Protein AF-A0A935DWH0-F1 (afdb_monomer_lite)

Foldseek 3Di:
DVVVVVVVVVVVVVLLVVLQQAQADDDPPCDDPPVPPPDPDLPQPQDQFFDQKAQEWFFFADQVRLHFDADPPPRFGDTQAQQRQDQGRARDDPPDSPPTDPQHRDPSDIDGVLPWFQLQQLVVAFPCDQLNFDLLLSLLVLQLLSLLLRVQQRSCCRPPVHRHDYQGSNGTHGHGCNLVVAPPPHPSNVSSNCSSVVCPRKYKDDPLHRDNQDEGQAAAFWADDDPRDPFFHTFGLVLPDDDLPDGDHRHPSTFAHSLSSRCQQVQGSGSGDDHHHHQHHDVHSVLRRLLRTWLIFIAGRSRDGPADQFAKDWNHKPPDLEPQAAAFDKDKIKTKMARSGNFWFAALFKWKWKDKDAPPDDDDAPRIDTQSDGFGTGGTSGMDMDMDTRPTHHRAWAKIKMWMFMATDVGGTSVVVVYDTTIGIYTYDHGPHPPPPPPPPPPDPPPPPDDDDDDPDDDDDDDDDDDDDDDDDDDDDDDDDDDDDDDDDDDDDDDDWDWDWDWDDDPPDDIAIFTFTADDDPPDGDGDGDRDDDDPDDPDDDDDDDPDWDKDWDDDPVGIDIDTDDDDDD

Sequence (570 aa):
MGDIMKHKRILMVVFFLSLFVFQQAQAGIGVPSNIKNNLPQPILAKTNGLPTQVYVTMLRLDIRNGAPLEDPITHEYIKCLSEDFAYGCTEYYGVSPTEFYPYGNINPVLVDVESVYLPNVLPREMDVVTNPPMPAALQAQALAARTIADWKYRANFVNYGYNYIDNSTNNQIFIPYSYKYYAPNDTVRELISDAITSTNGQYLSYNGESIDAEFSNDIDNPTGQGSWSDNLVSVQDPISVNPPCDLDPVGNGLGMSQKGAIRWAKGNQCAGSGDQPWPVTWADYRQILVHYYTGIDILNGSGNKVAPDDRWNLLWHEVPFNAETDPNIPIDFQIQVQNTSILDWGNNEVELGYQWTVKNAPAAPGSWTGTNIYVPAASKGEDKTFTASNIMSPSDGGDYTLHLDLRHNNGSWFSNGGWPDARIDISITGGTATPTATSTLTPTATQVITAYFHSPDGPNCVGSCGSQTGFNNVVTPVRNEQSLQAYDGGPGYVFGQGRVETKILVGGAGLATIRRKYSTTKGSRHETFKQSQSDTGNPSGHRVDIDHPVVFCHENSGGAKCRNEYFGER

Structure (mmCIF, N/CA/C/O backbone):
data_AF-A0A935DWH0-F1
#
_entry.id   AF-A0A935DWH0-F1
#
loop_
_atom_site.group_PDB
_atom_site.id
_atom_site.type_symbol
_atom_site.label_atom_id
_atom_site.label_alt_id
_atom_site.label_comp_id
_atom_site.label_asym_id
_atom_site.label_entity_id
_atom_site.label_seq_id
_atom_site.pdbx_PDB_ins_code
_atom_site.Cartn_x
_atom_site.Cartn_y
_atom_site.Cartn_z
_atom_site.occupancy
_atom_site.B_iso_or_equiv
_atom_site.auth_seq_id
_atom_site.auth_comp_id
_atom_site.auth_asym_id
_atom_site.auth_atom_id
_atom_site.pdbx_PDB_model_num
ATOM 1 N N . MET A 1 1 ? 44.695 4.148 5.807 1.00 44.31 1 MET A N 1
ATOM 2 C CA . MET A 1 1 ? 43.829 3.365 4.890 1.00 44.31 1 MET A CA 1
ATOM 3 C C . MET A 1 1 ? 42.397 3.175 5.412 1.00 44.31 1 MET A C 1
ATOM 5 O O . MET A 1 1 ? 41.502 3.084 4.587 1.00 44.31 1 MET A O 1
ATOM 9 N N . GLY A 1 2 ? 42.142 3.195 6.732 1.00 39.75 2 GLY A N 1
ATOM 10 C CA . GLY A 1 2 ? 40.781 3.109 7.300 1.00 39.75 2 GLY A CA 1
ATOM 11 C C . GLY A 1 2 ? 39.866 4.328 7.066 1.00 39.75 2 GLY A C 1
ATOM 12 O O . GLY A 1 2 ? 38.662 4.153 6.915 1.00 39.75 2 GLY A O 1
ATOM 13 N N . ASP A 1 3 ? 40.412 5.544 6.939 1.00 35.78 3 ASP A N 1
ATOM 14 C CA . ASP A 1 3 ? 39.600 6.772 6.779 1.00 35.78 3 ASP A CA 1
ATOM 15 C C . ASP A 1 3 ? 39.052 7.025 5.366 1.00 35.78 3 ASP A C 1
ATOM 17 O O . ASP A 1 3 ? 38.077 7.762 5.193 1.00 35.78 3 ASP A O 1
ATOM 21 N N . ILE A 1 4 ? 39.613 6.361 4.350 1.00 36.88 4 ILE A N 1
ATOM 22 C CA . ILE A 1 4 ? 39.156 6.484 2.955 1.00 36.88 4 ILE A CA 1
ATOM 23 C C . ILE A 1 4 ? 37.809 5.764 2.749 1.00 36.88 4 ILE A C 1
ATOM 25 O O . ILE A 1 4 ? 37.023 6.159 1.890 1.00 36.88 4 ILE A O 1
ATOM 29 N N . MET A 1 5 ? 37.480 4.758 3.571 1.00 41.28 5 MET A N 1
ATOM 30 C CA . MET A 1 5 ? 36.182 4.074 3.487 1.00 41.28 5 MET A CA 1
ATOM 31 C C . MET A 1 5 ? 35.035 4.850 4.149 1.00 41.28 5 MET A C 1
ATOM 33 O O . MET A 1 5 ? 33.899 4.740 3.693 1.00 41.28 5 MET A O 1
ATOM 37 N N . LYS A 1 6 ? 35.304 5.679 5.170 1.00 37.41 6 LYS A N 1
ATOM 38 C CA . LYS A 1 6 ? 34.266 6.522 5.795 1.00 37.41 6 LYS A CA 1
ATOM 39 C C . LYS A 1 6 ? 33.826 7.674 4.888 1.00 37.41 6 LYS A C 1
ATOM 41 O O . LYS A 1 6 ? 32.632 7.931 4.782 1.00 37.41 6 LYS A O 1
ATOM 46 N N . HIS A 1 7 ? 34.756 8.298 4.164 1.00 37.81 7 HIS A N 1
ATOM 47 C CA . HIS A 1 7 ? 34.434 9.404 3.251 1.00 37.81 7 HIS A CA 1
ATOM 48 C C . HIS A 1 7 ? 33.660 8.951 1.999 1.00 37.81 7 HIS A C 1
ATOM 50 O O . HIS A 1 7 ? 32.828 9.702 1.498 1.00 37.81 7 HIS A O 1
ATOM 56 N N . LYS A 1 8 ? 33.839 7.702 1.539 1.00 44.16 8 LYS A N 1
ATOM 57 C CA . LYS A 1 8 ? 33.036 7.131 0.439 1.00 44.16 8 LYS A CA 1
ATOM 58 C C . LYS A 1 8 ? 31.570 6.898 0.812 1.00 44.16 8 LYS A C 1
ATOM 60 O O . LYS A 1 8 ? 30.710 7.072 -0.040 1.00 44.16 8 LYS A O 1
ATOM 65 N N . ARG A 1 9 ? 31.277 6.565 2.075 1.00 40.97 9 ARG A N 1
ATOM 66 C CA . ARG A 1 9 ? 29.891 6.412 2.552 1.00 40.97 9 ARG A CA 1
ATOM 67 C C . ARG A 1 9 ? 29.158 7.754 2.640 1.00 40.97 9 ARG A C 1
ATOM 69 O O . ARG A 1 9 ? 27.978 7.806 2.334 1.00 40.97 9 ARG A O 1
ATOM 76 N N . ILE A 1 10 ? 29.855 8.840 2.986 1.00 41.19 10 ILE A N 1
ATOM 77 C CA . ILE A 1 10 ? 29.258 10.186 3.082 1.00 41.19 10 ILE A CA 1
ATOM 78 C C . ILE A 1 10 ? 29.020 10.799 1.691 1.00 41.19 10 ILE A C 1
ATOM 80 O O . ILE A 1 10 ? 27.966 11.384 1.463 1.00 41.19 10 ILE A O 1
ATOM 84 N N . LEU A 1 11 ? 29.935 10.604 0.729 1.00 38.34 11 LEU A N 1
ATOM 85 C CA . LEU A 1 11 ? 29.725 11.066 -0.653 1.00 38.34 11 LEU A CA 1
ATOM 86 C C . LEU A 1 11 ? 28.580 10.307 -1.363 1.00 38.34 11 LEU A C 1
ATOM 88 O O . LEU A 1 11 ? 27.938 10.863 -2.246 1.00 38.34 11 LEU A O 1
ATOM 92 N N . MET A 1 12 ? 28.300 9.061 -0.954 1.00 46.78 12 MET A N 1
ATOM 93 C CA . MET A 1 12 ? 27.167 8.261 -1.444 1.00 46.78 12 MET A CA 1
ATOM 94 C C . MET A 1 12 ? 25.813 8.782 -0.971 1.00 46.78 12 MET A C 1
ATOM 96 O O . MET A 1 12 ? 24.889 8.825 -1.772 1.00 46.78 12 MET A O 1
ATOM 100 N N . VAL A 1 13 ? 25.691 9.214 0.288 1.00 43.84 13 VAL A N 1
ATOM 101 C CA . VAL A 1 13 ? 24.424 9.753 0.817 1.00 43.84 13 VAL A CA 1
ATOM 102 C C . VAL A 1 13 ? 23.996 11.000 0.034 1.00 43.84 13 VAL A C 1
ATOM 104 O O . VAL A 1 13 ? 22.833 11.129 -0.327 1.00 43.84 13 VAL A O 1
ATOM 107 N N . VAL A 1 14 ? 24.948 11.866 -0.331 1.00 41.09 14 VAL A N 1
ATOM 108 C CA . VAL A 1 14 ? 24.681 13.066 -1.147 1.00 41.09 14 VAL A CA 1
ATOM 109 C C . VAL A 1 14 ? 24.324 12.716 -2.603 1.00 41.09 14 VAL A C 1
ATOM 111 O O . VAL A 1 14 ? 23.559 13.436 -3.234 1.00 41.09 14 VAL A O 1
ATOM 114 N N . PHE A 1 15 ? 24.836 11.600 -3.133 1.00 44.97 15 PHE A N 1
ATOM 115 C CA . PHE A 1 15 ? 24.599 11.167 -4.515 1.00 44.97 15 PHE A CA 1
ATOM 116 C C . PHE A 1 15 ? 23.239 10.475 -4.712 1.00 44.97 15 PHE A C 1
ATOM 118 O O . PHE A 1 15 ? 22.581 10.713 -5.725 1.00 44.97 15 PHE A O 1
ATOM 125 N N . PHE A 1 16 ? 22.781 9.690 -3.726 1.00 47.44 16 PHE A N 1
ATOM 126 C CA . PHE A 1 16 ? 21.409 9.167 -3.708 1.00 47.44 16 PHE A CA 1
ATOM 127 C C . PHE A 1 16 ? 20.397 10.322 -3.669 1.00 47.44 16 PHE A C 1
ATOM 129 O O . PHE A 1 16 ? 19.507 10.366 -4.513 1.00 47.44 16 PHE A O 1
ATOM 136 N N . LEU A 1 17 ? 20.616 11.334 -2.818 1.00 40.25 17 LEU A N 1
ATOM 137 C CA . LEU A 1 17 ? 19.762 12.530 -2.731 1.00 40.25 17 LEU A CA 1
ATOM 138 C C . LEU A 1 17 ? 19.607 13.286 -4.064 1.00 40.25 17 LEU A C 1
ATOM 140 O O . LEU A 1 17 ? 18.535 13.809 -4.326 1.00 40.25 17 LEU A O 1
ATOM 144 N N . SER A 1 18 ? 20.625 13.334 -4.933 1.00 39.81 18 SER A N 1
ATOM 145 C CA . SER A 1 18 ? 20.535 14.074 -6.206 1.00 39.81 18 SER A CA 1
ATOM 146 C C . SER A 1 18 ? 19.819 13.333 -7.344 1.00 39.81 18 SER A C 1
ATOM 148 O O . SER A 1 18 ? 19.308 13.985 -8.249 1.00 39.81 18 SER A O 1
ATOM 150 N N . LEU A 1 19 ? 19.769 11.995 -7.314 1.00 47.00 19 LEU A N 1
ATOM 151 C CA . LEU A 1 19 ? 19.010 11.203 -8.296 1.00 47.00 19 LEU A CA 1
ATOM 152 C C . LEU A 1 19 ? 17.516 11.124 -7.949 1.00 47.00 19 LEU A C 1
ATOM 154 O O . LEU A 1 19 ? 16.693 11.049 -8.857 1.00 47.00 19 LEU A O 1
ATOM 158 N N . PHE A 1 20 ? 17.164 11.208 -6.662 1.00 50.25 20 PHE A N 1
ATOM 159 C CA . PHE A 1 20 ? 15.767 11.250 -6.214 1.00 50.25 20 PHE A CA 1
ATOM 160 C C . PHE A 1 20 ? 15.039 12.548 -6.606 1.00 50.25 20 PHE A C 1
ATOM 162 O O . PHE A 1 20 ? 13.828 12.529 -6.799 1.00 50.25 20 PHE A O 1
ATOM 169 N N . VAL A 1 21 ? 15.769 13.649 -6.837 1.00 44.72 21 VAL A N 1
ATOM 170 C CA . VAL A 1 21 ? 15.205 14.968 -7.209 1.00 44.72 21 VAL A CA 1
ATOM 171 C C . VAL A 1 21 ? 14.478 14.971 -8.573 1.00 44.72 21 VAL A C 1
ATOM 173 O O . VAL A 1 21 ? 13.782 15.934 -8.881 1.00 44.72 21 VAL A O 1
ATOM 176 N N . PHE A 1 22 ? 14.560 13.902 -9.377 1.00 44.97 22 PHE A N 1
ATOM 177 C CA . PHE A 1 22 ? 13.963 13.850 -10.723 1.00 44.97 22 PHE A CA 1
ATOM 178 C C . PHE A 1 22 ? 12.910 12.756 -10.959 1.00 44.97 22 PHE A C 1
ATOM 180 O O . PHE A 1 22 ? 12.520 12.525 -12.106 1.00 44.97 22 PHE A O 1
ATOM 187 N N . GLN A 1 23 ? 12.377 12.106 -9.920 1.00 47.97 23 GLN A N 1
ATOM 188 C CA . GLN A 1 23 ? 11.204 11.252 -10.129 1.00 47.97 23 GLN A CA 1
ATOM 189 C C . GLN A 1 23 ? 9.979 12.113 -10.490 1.00 47.97 23 GLN A C 1
ATOM 191 O O . GLN A 1 23 ? 9.632 13.046 -9.778 1.00 47.97 23 GLN A O 1
ATOM 196 N N . GLN A 1 24 ? 9.363 11.805 -11.638 1.00 49.16 24 GLN A N 1
ATOM 197 C CA . GLN A 1 24 ? 8.039 12.225 -12.131 1.00 49.16 24 GLN A CA 1
ATOM 198 C C . GLN A 1 24 ? 7.693 13.733 -12.186 1.00 49.16 24 GLN A C 1
ATOM 200 O O . GLN A 1 24 ? 6.514 14.097 -12.211 1.00 49.16 24 GLN A O 1
ATOM 205 N N . ALA A 1 25 ? 8.666 14.642 -12.270 1.00 39.16 25 ALA A N 1
ATOM 206 C CA . ALA A 1 25 ? 8.374 16.025 -12.643 1.00 39.16 25 ALA A CA 1
ATOM 207 C C . ALA A 1 25 ? 8.265 16.145 -14.179 1.00 39.16 25 ALA A C 1
ATOM 209 O O . ALA A 1 25 ? 9.273 16.234 -14.865 1.00 39.16 25 ALA A O 1
ATOM 210 N N . GLN A 1 26 ? 7.027 16.239 -14.681 1.00 34.16 26 GLN A N 1
ATOM 211 C CA . GLN A 1 26 ? 6.616 16.653 -16.041 1.00 34.16 26 GLN A CA 1
ATOM 212 C C . GLN A 1 26 ? 6.414 15.566 -17.119 1.00 34.16 26 GLN A C 1
ATOM 214 O O . GLN A 1 26 ? 7.327 15.190 -17.839 1.00 34.16 26 GLN A O 1
ATOM 219 N N . ALA A 1 27 ? 5.135 15.283 -17.400 1.00 32.97 27 ALA A N 1
ATOM 220 C CA . ALA A 1 27 ? 4.552 15.459 -18.742 1.00 32.97 27 ALA A CA 1
ATOM 221 C C . ALA A 1 27 ? 3.038 15.763 -18.682 1.00 32.97 27 ALA A C 1
ATOM 223 O O . ALA A 1 27 ? 2.256 15.349 -19.532 1.00 32.97 27 ALA A O 1
ATOM 224 N N . GLY A 1 28 ? 2.598 16.540 -17.690 1.00 32.44 28 GLY A N 1
ATOM 225 C CA . GLY A 1 28 ? 1.277 17.164 -17.700 1.00 32.44 28 GLY A CA 1
ATOM 226 C C . GLY A 1 28 ? 1.280 18.447 -18.530 1.00 32.44 28 GLY A C 1
ATOM 227 O O . GLY A 1 28 ? 0.984 19.510 -17.993 1.00 32.44 28 GLY A O 1
ATOM 228 N N . ILE A 1 29 ? 1.635 18.401 -19.823 1.00 33.44 29 ILE A N 1
ATOM 229 C CA . ILE A 1 29 ? 1.363 19.552 -20.697 1.00 33.44 29 ILE A CA 1
ATOM 230 C C . ILE A 1 29 ? -0.156 19.739 -20.693 1.00 33.44 29 ILE A C 1
ATOM 232 O O . ILE A 1 29 ? -0.916 18.868 -21.130 1.00 33.44 29 ILE A O 1
ATOM 236 N N . GLY A 1 30 ? -0.600 20.868 -20.143 1.00 30.00 30 GLY A N 1
ATOM 237 C CA . GLY A 1 30 ? -1.996 21.273 -20.055 1.00 30.00 30 GLY A CA 1
ATOM 238 C C . GLY A 1 30 ? -2.613 21.468 -21.437 1.00 30.00 30 GLY A C 1
ATOM 239 O O . GLY A 1 30 ? -2.794 22.588 -21.897 1.00 30.00 30 GLY A O 1
ATOM 240 N N . VAL A 1 31 ? -2.957 20.373 -22.110 1.00 33.53 31 VAL A N 1
ATOM 241 C CA . VAL A 1 31 ? -3.881 20.395 -23.243 1.00 33.53 31 VAL A CA 1
ATOM 242 C C . VAL A 1 31 ? -5.265 20.785 -22.687 1.00 33.53 31 VAL A C 1
ATOM 244 O O . VAL A 1 31 ? -5.682 20.175 -21.692 1.00 33.53 31 VAL A O 1
ATOM 247 N N . PRO A 1 32 ? -5.963 21.779 -23.278 1.00 33.81 32 PRO A N 1
ATOM 248 C CA . PRO A 1 32 ? -7.239 22.299 -22.783 1.00 33.81 32 PRO A CA 1
ATOM 249 C C . PRO A 1 32 ? -8.262 21.192 -22.495 1.00 33.81 32 PRO A C 1
ATOM 251 O O . PRO A 1 32 ? -8.476 20.300 -23.318 1.00 33.81 32 PRO A O 1
ATOM 254 N N . SER A 1 33 ? -8.925 21.280 -21.339 1.00 41.44 33 SER A N 1
ATOM 255 C CA . SER A 1 33 ? -9.887 20.298 -20.808 1.00 41.44 33 SER A CA 1
ATOM 256 C C . SER A 1 33 ? -11.045 19.955 -21.757 1.00 41.44 33 SER A C 1
ATOM 258 O O . SER A 1 33 ? -11.617 18.874 -21.664 1.00 41.44 33 SER A O 1
ATOM 260 N N . ASN A 1 34 ? -11.351 20.817 -22.728 1.00 35.84 34 ASN A N 1
ATOM 261 C CA . ASN A 1 34 ? -12.505 20.654 -23.615 1.00 35.84 34 ASN A CA 1
ATOM 262 C C . ASN A 1 34 ? -12.316 19.612 -24.738 1.00 35.84 34 ASN A C 1
ATOM 264 O O . ASN A 1 34 ? -13.294 19.266 -25.394 1.00 35.84 34 ASN A O 1
ATOM 268 N N . ILE A 1 35 ? -11.097 19.106 -24.975 1.00 42.41 35 ILE A N 1
ATOM 269 C CA . ILE A 1 35 ? -10.833 18.048 -25.980 1.00 42.41 35 ILE A CA 1
ATOM 270 C C . ILE A 1 35 ? -10.659 16.666 -25.316 1.00 42.41 35 ILE A C 1
ATOM 272 O O . ILE A 1 35 ? -10.713 15.638 -25.985 1.00 42.41 35 ILE A O 1
ATOM 276 N N . LYS A 1 36 ? -10.500 16.618 -23.987 1.00 41.59 36 LYS A N 1
ATOM 277 C CA . LYS A 1 36 ? -10.042 15.423 -23.270 1.00 41.59 36 LYS A CA 1
ATOM 278 C C . LYS A 1 36 ? -11.136 14.381 -23.007 1.00 41.59 36 LYS A C 1
ATOM 280 O O . LYS A 1 36 ? -10.889 13.208 -23.218 1.00 41.59 36 LYS A O 1
ATOM 285 N N . ASN A 1 37 ? -12.373 14.764 -22.707 1.00 40.06 37 ASN A N 1
ATOM 286 C CA . ASN A 1 37 ? -13.405 13.816 -22.241 1.00 40.06 37 ASN A CA 1
ATOM 287 C C . ASN A 1 37 ? -13.915 12.767 -23.265 1.00 40.06 37 ASN A C 1
ATOM 289 O O . ASN A 1 37 ? -14.865 12.058 -22.957 1.00 40.06 37 ASN A O 1
ATOM 293 N N . ASN A 1 38 ? -13.332 12.658 -24.466 1.00 36.53 38 ASN A N 1
ATOM 294 C CA . ASN A 1 38 ? -13.835 11.790 -25.541 1.00 36.53 38 ASN A CA 1
ATOM 295 C C . ASN A 1 38 ? -12.820 10.784 -26.109 1.00 36.53 38 ASN A C 1
ATOM 297 O O . ASN A 1 38 ? -13.152 10.101 -27.078 1.00 36.53 38 ASN A O 1
ATOM 301 N N . LEU A 1 39 ? -11.605 10.667 -25.560 1.00 39.22 39 LEU A N 1
ATOM 302 C CA . LEU A 1 39 ? -10.733 9.550 -25.933 1.00 39.22 39 LEU A CA 1
ATOM 303 C C . LEU A 1 39 ? -11.092 8.343 -25.055 1.00 39.22 39 LEU A C 1
ATOM 305 O O . LEU A 1 39 ? -10.915 8.422 -23.840 1.00 39.22 39 LEU A O 1
ATOM 309 N N . PRO A 1 40 ? -11.636 7.252 -25.626 1.00 46.78 40 PRO A N 1
ATOM 310 C CA . PRO A 1 40 ? -11.891 6.046 -24.857 1.00 46.78 40 PRO A CA 1
ATOM 311 C C . PRO A 1 40 ? -10.562 5.538 -24.298 1.00 46.78 40 PRO A C 1
ATOM 313 O O . PRO A 1 40 ? -9.574 5.470 -25.035 1.00 46.78 40 PRO A O 1
ATOM 316 N N . GLN A 1 41 ? -10.547 5.176 -23.010 1.00 53.78 41 GLN A N 1
ATOM 317 C CA . GLN A 1 41 ? -9.486 4.330 -22.466 1.00 53.78 41 GLN A CA 1
ATOM 318 C C . GLN A 1 41 ? -9.284 3.171 -23.449 1.00 53.78 41 GLN A C 1
ATOM 320 O O . GLN A 1 41 ? -10.289 2.586 -23.880 1.00 53.78 41 GLN A O 1
ATOM 325 N N . PRO A 1 42 ? -8.045 2.887 -23.889 1.00 53.56 42 PRO A N 1
ATOM 326 C CA . PRO A 1 42 ? -7.809 1.784 -24.802 1.00 53.56 42 PRO A CA 1
ATOM 327 C C . PRO A 1 42 ? -8.417 0.540 -24.163 1.00 53.56 42 PRO A C 1
ATOM 329 O O . PRO A 1 42 ? -8.017 0.166 -23.067 1.00 53.56 42 PRO A O 1
ATOM 332 N N . ILE A 1 43 ? -9.423 -0.052 -24.815 1.00 53.88 43 ILE A N 1
ATOM 333 C CA . ILE A 1 43 ? -10.039 -1.295 -24.350 1.00 53.88 43 ILE A CA 1
ATOM 334 C C . ILE A 1 43 ? -8.924 -2.337 -24.404 1.00 53.88 43 ILE A C 1
ATOM 336 O O . ILE A 1 43 ? -8.573 -2.822 -25.485 1.00 53.88 43 ILE A O 1
ATOM 340 N N . LEU A 1 44 ? -8.303 -2.615 -23.260 1.00 57.62 44 LEU A N 1
ATOM 341 C CA . LEU A 1 44 ? -7.223 -3.578 -23.182 1.00 57.62 44 LEU A CA 1
ATOM 342 C C . LEU A 1 44 ? -7.857 -4.950 -23.382 1.00 57.62 44 LEU A C 1
ATOM 344 O O . LEU A 1 44 ? -8.787 -5.340 -22.683 1.00 57.62 44 LEU A O 1
ATOM 348 N N . ALA A 1 45 ? -7.383 -5.707 -24.371 1.00 55.53 45 ALA A N 1
ATOM 349 C CA . ALA A 1 45 ? -7.866 -7.067 -24.548 1.00 55.53 45 ALA A CA 1
ATOM 350 C C . ALA A 1 45 ? -7.638 -7.845 -23.240 1.00 55.53 45 ALA A C 1
ATOM 352 O O . ALA A 1 45 ? -6.504 -7.969 -22.767 1.00 55.53 45 ALA A O 1
ATOM 353 N N . LYS A 1 46 ? -8.722 -8.361 -22.654 1.00 61.06 46 LYS A N 1
ATOM 354 C CA . LYS A 1 46 ? -8.689 -9.182 -21.443 1.00 61.06 46 LYS A CA 1
ATOM 355 C C . LYS A 1 46 ? -7.952 -10.490 -21.738 1.00 61.06 46 LYS A C 1
ATOM 357 O O . LYS A 1 46 ? -8.552 -11.469 -22.174 1.00 61.06 46 LYS A O 1
ATOM 362 N N . THR A 1 47 ? -6.634 -10.503 -21.566 1.00 57.56 47 THR A N 1
ATOM 363 C CA . THR A 1 47 ? -5.845 -11.737 -21.629 1.00 57.56 47 THR A CA 1
ATOM 364 C C . THR A 1 47 ? -5.894 -12.457 -20.286 1.00 57.56 47 THR A C 1
ATOM 366 O O . THR A 1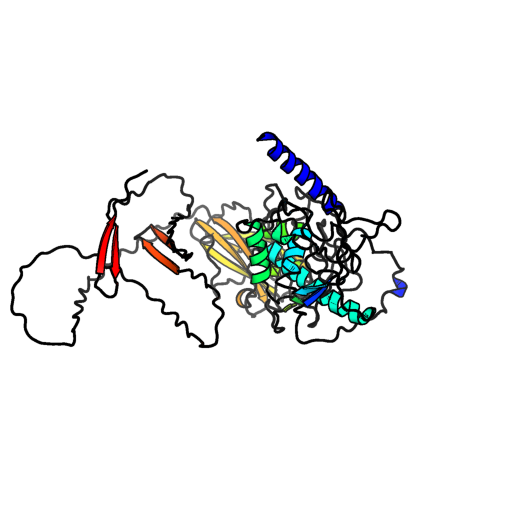 47 ? -5.960 -11.836 -19.224 1.00 57.56 47 THR A O 1
ATOM 369 N N . ASN A 1 48 ? -5.852 -13.787 -20.342 1.00 65.56 48 ASN A N 1
ATOM 370 C CA . ASN A 1 48 ? -5.839 -14.652 -19.168 1.00 65.56 48 ASN A CA 1
ATOM 371 C C . ASN A 1 48 ? -4.445 -14.633 -18.515 1.00 65.56 48 ASN A C 1
ATOM 373 O O . ASN A 1 48 ? -3.638 -15.524 -18.770 1.00 65.56 48 ASN A O 1
ATOM 377 N N . GLY A 1 49 ? -4.163 -13.615 -17.701 1.00 79.25 49 GLY A N 1
ATOM 378 C CA . GLY A 1 49 ? -2.979 -13.555 -16.837 1.00 79.25 49 GLY A CA 1
ATOM 379 C C . GLY A 1 49 ? -1.996 -12.429 -17.160 1.00 79.25 49 GLY A C 1
ATOM 380 O O . GLY A 1 49 ? -2.074 -11.793 -18.215 1.00 79.25 49 GLY A O 1
ATOM 381 N N . LEU A 1 50 ? -1.089 -12.186 -16.211 1.00 90.44 50 LEU A N 1
ATOM 382 C CA . LEU A 1 50 ? 0.018 -11.236 -16.328 1.00 90.44 50 LEU A CA 1
ATOM 383 C C . LEU A 1 50 ? 1.099 -11.756 -17.293 1.00 90.44 50 LEU A C 1
ATOM 385 O O . LEU A 1 50 ? 1.319 -12.970 -17.363 1.00 90.44 50 LEU A O 1
ATOM 389 N N . PRO A 1 51 ? 1.822 -10.871 -18.000 1.00 91.81 51 PRO A N 1
ATOM 390 C CA . PRO A 1 51 ? 3.013 -11.244 -18.737 1.00 91.81 51 PRO A CA 1
ATOM 391 C C . PRO A 1 51 ? 4.059 -11.771 -17.756 1.00 91.81 51 PRO A C 1
ATOM 393 O O . PRO A 1 51 ? 4.416 -11.111 -16.784 1.00 91.81 51 PRO A O 1
ATOM 396 N N . THR A 1 52 ? 4.584 -12.962 -18.030 1.00 94.38 52 THR A N 1
ATOM 397 C CA . THR A 1 52 ? 5.744 -13.494 -17.300 1.00 94.38 52 THR A CA 1
ATOM 398 C C . THR A 1 52 ? 7.041 -12.837 -17.758 1.00 94.38 52 THR A C 1
ATOM 400 O O . THR A 1 52 ? 8.022 -12.822 -17.020 1.00 94.38 52 THR A O 1
ATOM 403 N N . GLN A 1 53 ? 7.050 -12.268 -18.967 1.00 94.75 53 GLN A N 1
ATOM 404 C CA . GLN A 1 53 ? 8.186 -11.564 -19.541 1.00 94.75 53 GLN A CA 1
ATOM 405 C C . GLN A 1 53 ? 7.741 -10.265 -20.204 1.00 94.75 53 GLN A C 1
ATOM 407 O O . GLN A 1 53 ? 6.692 -10.217 -20.845 1.00 94.75 53 GLN A O 1
ATOM 412 N N . VAL A 1 54 ? 8.571 -9.232 -20.102 1.00 93.62 54 VAL A N 1
ATOM 413 C CA . VAL A 1 54 ? 8.333 -7.922 -20.718 1.00 93.62 54 VAL A CA 1
ATOM 414 C C . VAL A 1 54 ? 9.552 -7.494 -21.520 1.00 93.62 54 VAL A C 1
ATOM 416 O O . VAL A 1 54 ? 10.688 -7.788 -21.144 1.00 93.62 54 VAL A O 1
ATOM 419 N N . TYR A 1 55 ? 9.319 -6.806 -22.637 1.00 92.69 55 TYR A N 1
ATOM 420 C CA . TYR A 1 55 ? 10.391 -6.076 -23.301 1.00 92.69 55 TYR A CA 1
ATOM 421 C C . TYR A 1 55 ? 10.627 -4.775 -22.539 1.00 92.69 55 TYR A C 1
ATOM 423 O O . TYR A 1 55 ? 9.674 -4.058 -22.254 1.00 92.69 55 TYR A O 1
ATOM 431 N N . VAL A 1 56 ? 11.872 -4.453 -22.219 1.00 91.44 56 VAL A N 1
ATOM 432 C CA . VAL A 1 56 ? 12.237 -3.221 -21.513 1.00 91.44 56 VAL A CA 1
ATOM 433 C C . VAL A 1 56 ? 13.394 -2.545 -22.235 1.00 91.44 56 VAL A C 1
ATOM 435 O O . VAL A 1 56 ? 14.333 -3.212 -22.677 1.00 91.44 56 VAL A O 1
ATOM 438 N N . THR A 1 57 ? 13.307 -1.228 -22.416 1.00 89.19 57 THR A N 1
ATOM 439 C CA . THR A 1 57 ? 14.434 -0.443 -22.930 1.00 89.19 57 THR A CA 1
ATOM 440 C C . THR A 1 57 ? 15.462 -0.204 -21.828 1.00 89.19 57 THR A C 1
ATOM 442 O O . THR A 1 57 ? 15.159 -0.275 -20.644 1.00 89.19 57 THR A O 1
ATOM 445 N N . MET A 1 58 ? 16.715 0.053 -22.179 1.00 85.81 58 MET A N 1
ATOM 446 C CA . MET A 1 58 ? 17.771 0.285 -21.189 1.00 85.81 58 MET A CA 1
ATOM 447 C C . MET A 1 58 ? 18.254 1.722 -21.206 1.00 85.81 58 MET A C 1
ATOM 449 O O . MET A 1 58 ? 18.527 2.249 -22.282 1.00 85.81 58 MET A O 1
ATOM 453 N N . LEU A 1 59 ? 18.413 2.320 -20.026 1.00 85.62 59 LEU A N 1
ATOM 454 C CA . LEU A 1 59 ? 19.088 3.604 -19.875 1.00 85.62 59 LEU A CA 1
ATOM 455 C C . LEU A 1 59 ? 20.600 3.424 -19.972 1.00 85.62 59 LEU A C 1
ATOM 457 O O . LEU A 1 59 ? 21.172 2.492 -19.402 1.00 85.62 59 LEU A O 1
ATOM 461 N N . ARG A 1 60 ? 21.245 4.352 -20.671 1.00 85.19 60 ARG A N 1
ATOM 462 C CA . ARG A 1 60 ? 22.690 4.511 -20.633 1.00 85.19 60 ARG A CA 1
ATOM 463 C C . ARG A 1 60 ? 23.042 5.312 -19.385 1.00 85.19 60 ARG A C 1
ATOM 465 O O . ARG A 1 60 ? 22.479 6.372 -19.150 1.00 85.19 60 ARG A O 1
ATOM 472 N N . LEU A 1 61 ? 23.979 4.813 -18.599 1.00 85.44 61 LEU A N 1
ATOM 473 C CA . LEU A 1 61 ? 24.445 5.406 -17.351 1.00 85.44 61 LEU A CA 1
ATOM 474 C C . LEU A 1 61 ? 25.843 6.011 -17.535 1.00 85.44 61 LEU A C 1
ATOM 476 O O . LEU A 1 61 ? 26.660 5.520 -18.319 1.00 85.44 61 LEU A O 1
ATOM 480 N N . ASP A 1 62 ? 26.147 7.070 -16.791 1.00 83.62 62 ASP A N 1
ATOM 481 C CA . ASP A 1 62 ? 27.480 7.655 -16.716 1.00 83.62 62 ASP A CA 1
ATOM 482 C C . ASP A 1 62 ? 28.409 6.675 -15.995 1.00 83.62 62 ASP A C 1
ATOM 484 O O . ASP A 1 62 ? 28.215 6.331 -14.831 1.00 83.62 62 ASP A O 1
ATOM 488 N N . ILE A 1 63 ? 29.473 6.252 -16.671 1.00 78.44 63 ILE A N 1
ATOM 489 C CA . ILE A 1 63 ? 30.447 5.285 -16.147 1.00 78.44 63 ILE A CA 1
ATOM 490 C C . ILE A 1 63 ? 31.128 5.721 -14.842 1.00 78.44 63 ILE A C 1
ATOM 492 O O . ILE A 1 63 ? 31.718 4.895 -14.148 1.00 78.44 63 ILE A O 1
ATOM 496 N N . ARG A 1 64 ? 31.123 7.019 -14.524 1.00 78.94 64 ARG A N 1
ATOM 497 C CA . ARG A 1 64 ? 31.825 7.577 -13.362 1.00 78.94 64 ARG A CA 1
ATOM 498 C C . ARG A 1 64 ? 30.996 7.477 -12.093 1.00 78.94 64 ARG A C 1
ATOM 500 O O . ARG A 1 64 ? 31.575 7.355 -11.015 1.00 78.94 64 ARG A O 1
ATOM 507 N N . ASN A 1 65 ? 29.676 7.584 -12.212 1.00 81.00 65 ASN A N 1
ATOM 508 C CA . ASN A 1 65 ? 28.791 7.712 -11.058 1.00 81.00 65 ASN A CA 1
ATOM 509 C C . ASN A 1 65 ? 27.531 6.827 -11.133 1.00 81.00 65 ASN A C 1
ATOM 511 O O . ASN A 1 65 ? 26.859 6.671 -10.124 1.00 81.00 65 ASN A O 1
ATOM 515 N N . GLY A 1 66 ? 27.238 6.201 -12.274 1.00 78.88 66 GLY A N 1
ATOM 516 C CA . GLY A 1 66 ? 26.084 5.325 -12.472 1.00 78.88 66 GLY A CA 1
ATOM 517 C C . GLY A 1 66 ? 24.753 6.053 -12.676 1.00 78.88 66 GLY A C 1
ATOM 518 O O . GLY A 1 66 ? 23.723 5.388 -12.725 1.00 78.88 66 GLY A O 1
ATOM 519 N N . ALA A 1 67 ? 24.744 7.384 -12.796 1.00 83.38 67 ALA A N 1
ATOM 520 C CA . ALA A 1 67 ? 23.525 8.143 -13.068 1.00 83.38 67 ALA A CA 1
ATOM 521 C C . ALA A 1 67 ? 23.061 7.927 -14.516 1.00 83.38 67 ALA A C 1
ATOM 523 O O . ALA A 1 67 ? 23.917 7.884 -15.401 1.00 83.38 67 ALA A O 1
ATOM 524 N N . PRO A 1 68 ? 21.749 7.850 -14.800 1.00 85.31 68 PRO A N 1
ATOM 525 C CA . PRO A 1 68 ? 21.245 7.926 -16.163 1.00 85.31 68 PRO A CA 1
ATOM 526 C C . PRO A 1 68 ? 21.789 9.154 -16.892 1.00 85.31 68 PRO A C 1
ATOM 528 O O . PRO A 1 68 ? 21.764 10.267 -16.368 1.00 85.31 68 PRO A O 1
ATOM 531 N N . LEU A 1 69 ? 22.316 8.940 -18.095 1.00 88.06 69 LEU A N 1
ATOM 532 C CA . LEU A 1 69 ? 22.766 10.012 -18.965 1.00 88.06 69 LEU A CA 1
ATOM 533 C C . LEU A 1 69 ? 21.555 10.687 -19.582 1.00 88.06 69 LEU A C 1
ATOM 535 O O . LEU A 1 69 ? 20.715 10.033 -20.192 1.00 88.06 69 LEU A O 1
ATOM 539 N N . GLU A 1 70 ? 21.517 12.000 -19.460 1.00 89.81 70 GLU A N 1
ATOM 540 C CA . GLU A 1 70 ? 20.523 12.857 -20.082 1.00 89.81 70 GLU A CA 1
ATOM 541 C C . GLU A 1 70 ? 21.139 13.513 -21.321 1.00 89.81 70 GLU A C 1
ATOM 543 O O . GLU A 1 70 ? 22.294 13.958 -21.301 1.00 89.81 70 GLU A O 1
ATOM 548 N N . ASP A 1 71 ? 20.395 13.538 -22.421 1.00 87.88 71 ASP A N 1
ATOM 549 C CA . ASP A 1 71 ? 20.777 14.284 -23.607 1.00 87.88 71 ASP A CA 1
ATOM 550 C C . ASP A 1 71 ? 20.659 15.788 -23.296 1.00 87.88 71 ASP A C 1
ATOM 552 O O . ASP A 1 71 ? 19.578 16.268 -22.953 1.00 87.88 71 ASP A O 1
ATOM 556 N N . PRO A 1 72 ? 21.750 16.565 -23.420 1.00 89.50 72 PRO A N 1
ATOM 557 C CA . PRO A 1 72 ? 21.782 17.952 -22.959 1.00 89.50 72 PRO A CA 1
ATOM 558 C C . PRO A 1 72 ? 20.934 18.910 -23.807 1.00 89.50 72 PRO A C 1
ATOM 560 O O . PRO A 1 72 ? 20.845 20.089 -23.470 1.00 89.50 72 PRO A O 1
ATOM 563 N N . ILE A 1 73 ? 20.386 18.451 -24.937 1.00 89.06 73 ILE A N 1
ATOM 564 C CA . ILE A 1 73 ? 19.555 19.251 -25.841 1.00 89.06 73 ILE A CA 1
ATOM 565 C C . ILE A 1 73 ? 18.079 18.942 -25.606 1.00 89.06 73 ILE A C 1
ATOM 567 O O . ILE A 1 73 ? 17.263 19.858 -25.531 1.00 89.06 73 ILE A O 1
ATOM 571 N N . THR A 1 74 ? 17.731 17.658 -25.542 1.00 88.94 74 THR A N 1
ATOM 572 C CA . THR A 1 74 ? 16.333 17.211 -25.433 1.00 88.94 74 THR A CA 1
ATOM 573 C C . THR A 1 74 ? 15.865 17.047 -23.996 1.00 88.94 74 THR A C 1
ATOM 575 O O . THR A 1 74 ? 14.659 17.020 -23.770 1.00 88.94 74 THR A O 1
ATOM 578 N N . HIS A 1 75 ? 16.796 16.957 -23.042 1.00 83.88 75 HIS A N 1
ATOM 579 C CA . HIS A 1 75 ? 16.525 16.575 -21.657 1.00 83.88 75 HIS A CA 1
ATOM 580 C C . HIS A 1 75 ? 15.911 15.170 -21.510 1.00 83.88 75 HIS A C 1
ATOM 582 O O . HIS A 1 75 ? 15.358 14.819 -20.471 1.00 83.88 75 HIS A O 1
ATOM 588 N N . GLU A 1 76 ? 16.007 14.336 -22.551 1.00 85.25 76 GLU A N 1
ATOM 589 C CA . GLU A 1 76 ? 15.582 12.940 -22.502 1.00 85.25 76 GLU A CA 1
ATOM 590 C C . GLU A 1 76 ? 16.734 12.044 -22.049 1.00 85.25 76 GLU A C 1
ATOM 592 O O . GLU A 1 76 ? 17.898 12.268 -22.391 1.00 85.25 76 GLU A O 1
ATOM 597 N N . TYR A 1 77 ? 16.425 10.971 -21.320 1.00 86.38 77 TYR A N 1
ATOM 598 C CA . TYR A 1 77 ? 17.452 9.989 -21.000 1.00 86.38 77 TYR A CA 1
ATOM 599 C C . TYR A 1 77 ? 17.912 9.237 -22.244 1.00 86.38 77 TYR A C 1
ATOM 601 O O . TYR A 1 77 ? 17.122 8.682 -23.013 1.00 86.38 77 TYR A O 1
ATOM 609 N N . ILE A 1 78 ? 19.229 9.166 -22.398 1.00 87.44 78 ILE A N 1
ATOM 610 C CA . ILE A 1 78 ? 19.880 8.437 -23.472 1.00 87.44 78 ILE A CA 1
ATOM 611 C C . ILE A 1 78 ? 19.672 6.948 -23.221 1.00 87.44 78 ILE A C 1
ATOM 613 O O . ILE A 1 78 ? 20.088 6.398 -22.200 1.00 87.44 78 ILE A O 1
ATOM 617 N N . LYS A 1 79 ? 19.051 6.277 -24.187 1.00 86.56 79 LYS A N 1
ATOM 618 C CA . LYS A 1 79 ? 18.852 4.828 -24.170 1.00 86.56 79 LYS A CA 1
ATOM 619 C C . LYS A 1 79 ? 20.083 4.136 -24.749 1.00 86.56 79 LYS A C 1
ATOM 621 O O . LYS A 1 79 ? 20.729 4.662 -25.655 1.00 86.56 79 LYS A O 1
ATOM 626 N N . CYS A 1 80 ? 20.401 2.946 -24.255 1.00 83.38 80 CYS A N 1
ATOM 627 C CA . CYS A 1 80 ? 21.389 2.088 -24.903 1.00 83.38 80 CYS A CA 1
ATOM 628 C C . CYS A 1 80 ? 20.904 1.751 -26.322 1.00 83.38 80 CYS A C 1
ATOM 630 O O . CYS A 1 80 ? 19.707 1.574 -26.547 1.00 83.38 80 CYS A O 1
ATOM 632 N N . LEU A 1 81 ? 21.792 1.655 -27.303 1.00 79.50 81 LEU A N 1
ATOM 633 C CA . LEU A 1 81 ? 21.408 1.169 -28.632 1.00 79.50 81 LEU A CA 1
ATOM 634 C C . LEU A 1 81 ? 21.568 -0.352 -28.707 1.00 79.50 81 LEU A C 1
ATOM 636 O O . LEU A 1 81 ? 22.298 -0.960 -27.923 1.00 79.50 81 LEU A O 1
ATOM 640 N N . SER A 1 82 ? 20.883 -0.982 -29.664 1.00 72.50 82 SER A N 1
ATOM 641 C CA . SER A 1 82 ? 21.274 -2.331 -30.076 1.00 72.50 82 SER A CA 1
ATOM 642 C C . SER A 1 82 ? 22.735 -2.273 -30.538 1.00 72.50 82 SER A C 1
ATOM 644 O O . SER A 1 82 ? 23.109 -1.340 -31.244 1.00 72.50 82 SER A O 1
ATOM 646 N N . GLU A 1 83 ? 23.555 -3.228 -30.091 1.00 69.06 83 GLU A N 1
ATOM 647 C CA . GLU A 1 83 ? 25.014 -3.261 -30.326 1.00 69.06 83 GLU A CA 1
ATOM 648 C C . GLU A 1 83 ? 25.836 -2.185 -29.590 1.00 69.06 83 GLU A C 1
ATOM 650 O O . GLU A 1 83 ? 27.034 -2.043 -29.846 1.00 69.06 83 GLU A O 1
ATOM 655 N N . ASP A 1 84 ? 25.241 -1.452 -28.642 1.00 67.38 84 ASP A N 1
ATOM 656 C CA . ASP A 1 84 ? 26.002 -0.533 -27.799 1.00 67.38 84 ASP A CA 1
ATOM 657 C C . ASP A 1 84 ? 26.851 -1.314 -26.784 1.00 67.38 84 ASP A C 1
ATOM 659 O O . ASP A 1 84 ? 26.371 -1.794 -25.757 1.00 67.38 84 ASP A O 1
ATOM 663 N N . PHE A 1 85 ? 28.142 -1.452 -27.085 1.00 60.19 85 PHE A N 1
ATOM 664 C CA . PHE A 1 85 ? 29.132 -2.019 -26.166 1.00 60.19 85 PHE A CA 1
ATOM 665 C C . PHE A 1 85 ? 29.597 -1.010 -25.107 1.00 60.19 85 PHE A C 1
ATOM 667 O O . PHE A 1 85 ? 30.506 -1.323 -24.332 1.00 60.19 85 PHE A O 1
ATOM 674 N N . ALA A 1 86 ? 29.058 0.217 -25.094 1.00 57.72 86 ALA A N 1
ATOM 675 C CA . ALA A 1 86 ? 29.466 1.213 -24.123 1.00 57.72 86 ALA A CA 1
ATOM 676 C C . ALA A 1 86 ? 29.169 0.729 -22.700 1.00 57.72 86 ALA A C 1
ATOM 678 O O . ALA A 1 86 ? 28.056 0.342 -22.342 1.00 57.72 86 ALA A O 1
ATOM 679 N N . TYR A 1 87 ? 30.198 0.810 -21.861 1.00 54.81 87 TYR A N 1
ATOM 680 C CA . TYR A 1 87 ? 30.060 0.738 -20.416 1.00 54.81 87 TYR A CA 1
ATOM 681 C C . TYR A 1 87 ? 28.985 1.733 -19.962 1.00 54.81 87 TYR A C 1
ATOM 683 O O . TYR A 1 87 ? 28.975 2.878 -20.419 1.00 54.81 87 TYR A O 1
ATOM 691 N N . GLY A 1 88 ? 28.081 1.289 -19.087 1.00 59.69 88 GLY A N 1
ATOM 692 C CA . GLY A 1 88 ? 26.986 2.123 -18.591 1.00 59.69 88 GLY A CA 1
ATOM 693 C C . GLY A 1 88 ? 25.578 1.569 -18.802 1.00 59.69 88 GLY A C 1
ATOM 694 O O . GLY A 1 88 ? 24.647 2.217 -18.381 1.00 59.69 88 GLY A O 1
ATOM 695 N N . CYS A 1 89 ? 25.353 0.389 -19.379 1.00 71.12 89 CYS A N 1
ATOM 696 C CA . CYS A 1 89 ? 23.992 -0.191 -19.446 1.00 71.12 89 CYS A CA 1
ATOM 697 C C . CYS A 1 89 ? 23.645 -1.096 -18.240 1.00 71.12 89 CYS A C 1
ATOM 699 O O . CYS A 1 89 ? 22.698 -1.880 -18.290 1.00 71.12 89 CYS A O 1
ATOM 701 N N . THR A 1 90 ? 24.440 -1.031 -17.168 1.00 72.38 90 THR A N 1
ATOM 702 C CA . THR A 1 90 ? 24.323 -1.826 -15.933 1.00 72.38 90 THR A CA 1
ATOM 703 C C . THR A 1 90 ? 24.769 -0.994 -14.738 1.00 72.38 90 THR A C 1
ATOM 705 O O . THR A 1 90 ? 25.698 -0.195 -14.877 1.00 72.38 90 THR A O 1
ATOM 708 N N . GLU A 1 91 ? 24.189 -1.208 -13.555 1.00 75.50 91 GLU A N 1
ATOM 709 C CA . GLU A 1 91 ? 24.702 -0.564 -12.341 1.00 75.50 91 GLU A CA 1
ATOM 710 C C . GLU A 1 91 ? 26.141 -1.012 -12.047 1.00 75.50 91 GLU A C 1
ATOM 712 O O . GLU A 1 91 ? 26.470 -2.200 -12.088 1.00 75.50 91 GLU A O 1
ATOM 717 N N . TYR A 1 92 ? 27.000 -0.039 -11.737 1.00 68.69 92 TYR A N 1
ATOM 718 C CA . TYR A 1 92 ? 28.421 -0.237 -11.486 1.00 68.69 92 TYR A CA 1
ATOM 719 C C . TYR A 1 92 ? 28.765 0.017 -10.013 1.00 68.69 92 TYR A C 1
ATOM 721 O O . TYR A 1 92 ? 28.872 1.163 -9.577 1.00 68.69 92 TYR A O 1
ATOM 729 N N . TYR A 1 93 ? 29.003 -1.051 -9.242 1.00 57.53 93 TYR A N 1
ATOM 730 C CA . TYR A 1 93 ? 29.698 -0.949 -7.955 1.00 57.53 93 TYR A CA 1
ATOM 731 C C . TYR A 1 93 ? 30.416 -2.255 -7.593 1.00 57.53 93 TYR A C 1
ATOM 733 O O . TYR A 1 93 ? 29.793 -3.277 -7.325 1.00 57.53 93 TYR A O 1
ATOM 741 N N . GLY A 1 94 ? 31.750 -2.239 -7.592 1.00 57.72 94 GLY A N 1
ATOM 742 C CA . GLY A 1 94 ? 32.580 -3.381 -7.177 1.00 57.72 94 GLY A CA 1
ATOM 743 C C . GLY A 1 94 ? 32.704 -4.527 -8.191 1.00 57.72 94 GLY A C 1
ATOM 744 O O . GLY A 1 94 ? 33.638 -5.319 -8.081 1.00 57.72 94 GLY A O 1
ATOM 745 N N . VAL A 1 95 ? 31.835 -4.590 -9.201 1.00 51.81 95 VAL A N 1
ATOM 746 C CA . VAL A 1 95 ? 32.067 -5.367 -10.427 1.00 51.81 95 VAL A CA 1
ATOM 747 C C . VAL A 1 95 ? 33.098 -4.644 -11.289 1.00 51.81 95 VAL A C 1
ATOM 749 O O . VAL A 1 95 ? 33.151 -3.417 -11.302 1.00 51.81 95 VAL A O 1
ATOM 752 N N . SER A 1 96 ? 33.979 -5.389 -11.960 1.00 56.31 96 SER A N 1
ATOM 753 C CA . SER A 1 96 ? 34.962 -4.791 -12.870 1.00 56.31 96 SER A CA 1
ATOM 754 C C . SER A 1 96 ? 34.218 -3.979 -13.933 1.00 56.31 96 SER A C 1
ATOM 756 O O . SER A 1 96 ? 33.201 -4.465 -14.431 1.00 56.31 96 SER A O 1
ATOM 758 N N . PRO A 1 97 ? 34.718 -2.801 -14.354 1.00 58.09 97 PRO A N 1
ATOM 759 C CA . PRO A 1 97 ? 34.087 -2.033 -15.424 1.00 58.09 97 PRO A CA 1
ATOM 760 C C . PRO A 1 97 ? 34.032 -2.832 -16.725 1.00 58.09 97 PRO A C 1
ATOM 762 O O . PRO A 1 97 ? 33.377 -2.405 -17.647 1.00 58.09 97 PRO A O 1
ATOM 765 N N . THR A 1 98 ? 34.673 -4.000 -16.791 1.00 59.34 98 THR A N 1
ATOM 766 C CA . THR A 1 98 ? 34.634 -4.956 -17.895 1.00 59.34 98 THR A CA 1
ATOM 767 C C . THR A 1 98 ? 33.438 -5.917 -17.891 1.00 59.34 98 THR A C 1
ATOM 769 O O . THR A 1 98 ? 33.388 -6.771 -18.774 1.00 59.34 98 THR A O 1
ATOM 772 N N . GLU A 1 99 ? 32.528 -5.891 -16.906 1.00 63.03 99 GLU A N 1
ATOM 773 C CA . GLU A 1 99 ? 31.309 -6.708 -17.000 1.00 63.03 99 GLU A CA 1
ATOM 774 C C . GLU A 1 99 ? 30.415 -6.150 -18.108 1.00 63.03 99 GLU A C 1
ATOM 776 O O . GLU A 1 99 ? 29.851 -5.062 -18.007 1.00 63.03 99 GLU A O 1
ATOM 781 N N . PHE A 1 100 ? 30.344 -6.903 -19.205 1.00 65.38 100 PHE A N 1
ATOM 782 C CA . PHE A 1 100 ? 29.513 -6.574 -20.349 1.00 65.38 100 PHE A CA 1
ATOM 783 C C . PHE A 1 100 ? 28.037 -6.544 -19.963 1.00 65.38 100 PHE A C 1
ATOM 785 O O . PHE A 1 100 ? 27.585 -7.248 -19.054 1.00 65.38 100 PHE A O 1
ATOM 792 N N . TYR A 1 101 ? 27.286 -5.760 -20.729 1.00 68.62 101 TYR A N 1
ATOM 793 C CA . TYR A 1 101 ? 25.836 -5.762 -20.701 1.00 68.62 101 TYR A CA 1
ATOM 794 C C . TYR A 1 101 ? 25.291 -7.209 -20.710 1.00 68.62 101 TYR A C 1
ATOM 796 O O . TYR A 1 101 ? 25.621 -7.979 -21.620 1.00 68.62 101 TYR A O 1
ATOM 804 N N . PRO A 1 102 ? 24.474 -7.612 -19.710 1.00 72.06 102 PRO A N 1
ATOM 805 C CA . PRO A 1 102 ? 24.069 -9.007 -19.510 1.00 72.06 102 PRO A CA 1
ATOM 806 C C . PRO A 1 102 ? 23.318 -9.614 -20.688 1.00 72.06 102 PRO A C 1
ATOM 808 O O . PRO A 1 102 ? 23.225 -10.835 -20.789 1.00 72.06 102 PRO A O 1
ATOM 811 N N . TYR A 1 103 ? 22.758 -8.769 -21.552 1.00 79.44 103 TYR A N 1
ATOM 812 C CA . TYR A 1 103 ? 21.835 -9.174 -22.602 1.00 79.44 103 TYR A CA 1
ATOM 813 C C . TYR A 1 103 ? 22.416 -8.978 -24.014 1.00 79.44 103 TYR A C 1
ATOM 815 O O . TYR A 1 103 ? 21.679 -8.915 -24.999 1.00 79.44 103 TYR A O 1
ATOM 823 N N . GLY A 1 104 ? 23.748 -8.904 -24.131 1.00 76.44 104 GLY A N 1
ATOM 824 C CA . GLY A 1 104 ? 24.459 -8.892 -25.414 1.00 76.44 104 GLY A CA 1
ATOM 825 C C . GLY A 1 104 ? 24.245 -7.614 -26.230 1.00 76.44 104 GLY A C 1
ATOM 826 O O . GLY A 1 104 ? 24.666 -6.544 -25.825 1.00 76.44 104 GLY A O 1
ATOM 827 N N . ASN A 1 105 ? 23.617 -7.718 -27.401 1.00 73.50 105 ASN A N 1
ATOM 828 C CA . ASN A 1 105 ? 23.410 -6.573 -28.301 1.00 73.50 105 ASN A CA 1
ATOM 829 C C . ASN A 1 105 ? 21.925 -6.214 -28.462 1.00 73.50 105 ASN A C 1
ATOM 831 O O . ASN A 1 105 ? 21.563 -5.492 -29.390 1.00 73.50 105 ASN A O 1
ATOM 835 N N . ILE A 1 106 ? 21.050 -6.744 -27.605 1.00 82.12 106 ILE A N 1
ATOM 836 C CA . ILE A 1 106 ? 19.597 -6.658 -27.774 1.00 82.12 106 ILE A CA 1
ATOM 837 C C . ILE A 1 106 ? 19.030 -5.561 -26.863 1.00 82.12 106 ILE A C 1
ATOM 839 O O . ILE A 1 106 ? 19.164 -5.624 -25.639 1.00 82.12 106 ILE A O 1
ATOM 843 N N . ASN A 1 107 ? 18.380 -4.570 -27.475 1.00 82.81 107 ASN A N 1
ATOM 844 C CA . ASN A 1 107 ? 17.573 -3.555 -26.802 1.00 82.81 107 ASN A CA 1
ATOM 845 C C . ASN A 1 107 ? 16.411 -3.147 -27.738 1.00 82.81 107 ASN A C 1
ATOM 847 O O . ASN A 1 107 ? 16.698 -2.783 -28.882 1.00 82.81 107 ASN A O 1
ATOM 851 N N . PRO A 1 108 ? 15.130 -3.212 -27.322 1.00 89.50 108 PRO A N 1
ATOM 852 C CA . PRO A 1 108 ? 14.623 -3.627 -26.009 1.00 89.50 108 PRO A CA 1
ATOM 853 C C . PRO A 1 108 ? 14.933 -5.089 -25.676 1.00 89.50 108 PRO A C 1
ATOM 855 O O . PRO A 1 108 ? 14.921 -5.953 -26.551 1.00 89.50 108 PRO A O 1
ATOM 858 N N . VAL A 1 109 ? 15.220 -5.368 -24.405 1.00 90.25 109 VAL A N 1
ATOM 859 C CA . VAL A 1 109 ? 15.520 -6.719 -23.916 1.00 90.25 109 VAL A CA 1
ATOM 860 C C . VAL A 1 109 ? 14.264 -7.385 -23.367 1.00 90.25 109 VAL A C 1
ATOM 862 O O . VAL A 1 109 ? 13.500 -6.758 -22.643 1.00 90.25 109 VAL A O 1
ATOM 865 N N . LEU A 1 110 ? 14.066 -8.667 -23.683 1.00 92.94 110 LEU A N 1
ATOM 866 C CA . LEU A 1 110 ? 13.038 -9.497 -23.057 1.00 92.94 110 LEU A CA 1
ATOM 867 C C . LEU A 1 110 ? 13.553 -10.050 -21.722 1.00 92.94 110 LEU A C 1
ATOM 869 O O . LEU A 1 110 ? 14.511 -10.825 -21.705 1.00 92.94 110 LEU A O 1
ATOM 873 N N . VAL A 1 111 ? 12.914 -9.674 -20.617 1.00 94.19 111 VAL A N 1
ATOM 874 C CA . VAL A 1 111 ? 13.290 -10.111 -19.263 1.00 94.19 111 VAL A CA 1
ATOM 875 C C . VAL A 1 111 ? 12.103 -10.718 -18.529 1.00 94.19 111 VAL A C 1
ATOM 877 O O . VAL A 1 111 ? 10.963 -10.327 -18.757 1.00 94.19 111 VAL A O 1
ATOM 880 N N . ASP A 1 112 ? 12.378 -11.671 -17.639 1.00 96.31 112 ASP A N 1
ATOM 881 C CA . ASP A 1 112 ? 11.375 -12.241 -16.736 1.00 96.31 112 ASP A CA 1
ATOM 882 C C . ASP A 1 112 ? 10.969 -11.223 -15.662 1.00 96.31 112 ASP A C 1
ATOM 884 O O . ASP A 1 112 ? 11.829 -10.569 -15.064 1.00 96.31 112 ASP A O 1
ATOM 888 N N . VAL A 1 113 ? 9.664 -11.069 -15.431 1.00 96.38 113 VAL A N 1
ATOM 889 C CA . VAL A 1 113 ? 9.133 -10.011 -14.561 1.00 96.38 113 VAL A CA 1
ATOM 890 C C . VAL A 1 113 ? 9.559 -10.221 -13.106 1.00 96.38 113 VAL A C 1
ATOM 892 O O . VAL A 1 113 ? 10.062 -9.298 -12.467 1.00 96.38 113 VAL A O 1
ATOM 895 N N . GLU A 1 114 ? 9.414 -11.439 -12.590 1.00 97.12 114 GLU A N 1
ATOM 896 C CA . GLU A 1 114 ? 9.600 -11.737 -11.165 1.00 97.12 114 GLU A CA 1
ATOM 897 C C . GLU A 1 114 ? 11.073 -11.927 -10.797 1.00 97.12 114 GLU A C 1
ATOM 899 O O . GLU A 1 114 ? 11.536 -11.456 -9.760 1.00 97.12 114 GLU A O 1
ATOM 904 N N . SER A 1 115 ? 11.834 -12.618 -11.646 1.00 96.69 115 SER A N 1
ATOM 905 C CA . SER A 1 115 ? 13.216 -13.007 -11.347 1.00 96.69 115 SER A CA 1
ATOM 906 C C . SER A 1 115 ? 14.266 -12.023 -11.858 1.00 96.69 115 SER A C 1
ATOM 908 O O . SER A 1 115 ? 15.416 -12.077 -11.410 1.00 96.69 115 SER A O 1
ATOM 910 N N . VAL A 1 116 ? 13.900 -11.118 -12.775 1.00 95.56 116 VAL A N 1
ATOM 911 C CA . VAL A 1 116 ? 14.841 -10.166 -13.383 1.00 95.56 116 VAL A CA 1
ATOM 912 C C . VAL A 1 116 ? 14.345 -8.727 -13.305 1.00 95.56 116 VAL A C 1
ATOM 914 O O . VAL A 1 116 ? 15.076 -7.891 -12.781 1.00 95.56 116 VAL A O 1
ATOM 917 N N . TYR A 1 117 ? 13.146 -8.405 -13.788 1.00 96.38 117 TYR A N 1
ATOM 918 C CA . TYR A 1 117 ? 12.663 -7.022 -13.852 1.00 96.38 117 TYR A CA 1
ATOM 919 C C . TYR A 1 117 ? 12.488 -6.409 -12.457 1.00 96.38 117 TYR A C 1
ATOM 921 O O . TYR A 1 117 ? 13.233 -5.501 -12.088 1.00 96.38 117 TYR A O 1
ATOM 929 N N . LEU A 1 118 ? 11.577 -6.953 -11.644 1.00 97.19 118 LEU A N 1
ATOM 930 C CA . LEU A 1 118 ? 11.239 -6.407 -10.328 1.00 97.19 118 LEU A CA 1
ATOM 931 C C . LEU A 1 118 ? 12.445 -6.296 -9.381 1.00 97.19 118 LEU A C 1
ATOM 933 O O . LEU A 1 118 ? 12.632 -5.212 -8.826 1.00 97.19 118 LEU A O 1
ATOM 937 N N . PRO A 1 119 ? 13.333 -7.306 -9.239 1.00 97.06 119 PRO A N 1
ATOM 938 C CA . PRO A 1 119 ? 14.506 -7.180 -8.372 1.00 97.06 119 PRO A CA 1
ATOM 939 C C . PRO A 1 119 ? 15.388 -5.969 -8.702 1.00 97.06 119 PRO A C 1
ATOM 941 O O . PRO A 1 119 ? 16.066 -5.442 -7.824 1.00 97.06 119 PRO A O 1
ATOM 944 N N . ASN A 1 120 ? 15.391 -5.532 -9.964 1.00 94.56 120 ASN A N 1
ATOM 945 C CA . ASN A 1 120 ? 16.190 -4.410 -10.449 1.00 94.56 120 ASN A CA 1
ATOM 946 C C . ASN A 1 120 ? 15.410 -3.084 -10.550 1.00 94.56 120 ASN A C 1
ATOM 948 O O . ASN A 1 120 ? 16.048 -2.048 -10.716 1.00 94.56 120 ASN A O 1
ATOM 952 N N . VAL A 1 121 ? 14.078 -3.113 -10.436 1.00 95.25 121 VAL A N 1
ATOM 953 C CA . VAL A 1 121 ? 13.212 -1.923 -10.352 1.00 95.25 121 VAL A CA 1
ATOM 954 C C . VAL A 1 121 ? 13.048 -1.472 -8.904 1.00 95.25 121 VAL A C 1
ATOM 956 O O . VAL A 1 121 ? 13.278 -0.312 -8.591 1.00 95.25 121 VAL A O 1
ATOM 959 N N . LEU A 1 122 ? 12.713 -2.385 -7.987 1.00 96.00 122 LEU A N 1
ATOM 960 C CA . LEU A 1 122 ? 12.405 -2.047 -6.590 1.00 96.00 122 LEU A CA 1
ATOM 961 C C . LEU A 1 122 ? 13.462 -1.174 -5.893 1.00 96.00 122 LEU A C 1
ATOM 963 O O . LEU A 1 122 ? 13.079 -0.133 -5.368 1.00 96.00 122 LEU A O 1
ATOM 967 N N . PRO A 1 123 ? 14.765 -1.529 -5.891 1.00 93.62 123 PRO A N 1
ATOM 968 C CA . PRO A 1 123 ? 15.783 -0.719 -5.217 1.00 93.62 123 PRO A CA 1
ATOM 969 C C . PRO A 1 123 ? 16.072 0.620 -5.911 1.00 93.62 123 PRO A C 1
ATOM 971 O O . PRO A 1 123 ? 16.847 1.421 -5.389 1.00 93.62 123 PRO A O 1
ATOM 974 N N . ARG A 1 124 ? 15.519 0.842 -7.109 1.00 91.75 124 ARG A N 1
ATOM 975 C CA . ARG A 1 124 ? 15.626 2.103 -7.850 1.00 91.75 124 ARG A CA 1
ATOM 976 C C . ARG A 1 124 ? 14.418 2.990 -7.678 1.00 91.75 124 ARG A C 1
ATOM 978 O O . ARG A 1 124 ? 14.575 4.202 -7.708 1.00 91.75 124 ARG A O 1
ATOM 985 N N . GLU A 1 125 ? 13.257 2.386 -7.477 1.00 93.88 125 GLU A N 1
ATOM 986 C CA . GLU A 1 125 ? 12.037 3.140 -7.261 1.00 93.88 125 GLU A CA 1
ATOM 987 C C . GLU A 1 125 ? 11.847 3.520 -5.808 1.00 93.88 125 GLU A C 1
ATOM 989 O O . GLU A 1 125 ? 11.537 4.669 -5.538 1.00 93.88 125 GLU A O 1
ATOM 994 N N . MET A 1 126 ? 12.052 2.592 -4.876 1.00 95.38 126 MET A N 1
ATOM 995 C CA . MET A 1 126 ? 11.875 2.842 -3.451 1.00 95.38 126 MET A CA 1
ATOM 996 C C . MET A 1 126 ? 13.229 2.801 -2.752 1.00 95.38 126 MET A C 1
ATOM 998 O O . MET A 1 126 ? 13.989 1.840 -2.898 1.00 95.38 126 MET A O 1
ATOM 1002 N N . ASP A 1 127 ? 13.536 3.841 -1.978 1.00 91.75 127 ASP A N 1
ATOM 1003 C CA . ASP A 1 127 ? 14.812 3.934 -1.277 1.00 91.75 127 ASP A CA 1
ATOM 1004 C C . ASP A 1 127 ? 14.912 2.901 -0.150 1.00 91.75 127 ASP A C 1
ATOM 1006 O O . ASP A 1 127 ? 14.439 3.102 0.963 1.00 91.75 127 ASP A O 1
ATOM 1010 N N . VAL A 1 128 ? 15.592 1.794 -0.424 1.00 92.12 128 VAL A N 1
ATOM 1011 C CA . VAL A 1 128 ? 15.803 0.714 0.547 1.00 92.12 128 VAL A CA 1
ATOM 1012 C C . VAL A 1 128 ? 16.992 0.935 1.490 1.00 92.12 128 VAL A C 1
ATOM 1014 O O . VAL A 1 128 ? 17.255 0.087 2.343 1.00 92.12 128 VAL A O 1
ATOM 1017 N N . VAL A 1 129 ? 17.738 2.036 1.342 1.00 88.50 129 VAL A N 1
ATOM 1018 C CA . VAL A 1 129 ? 18.979 2.298 2.088 1.00 88.50 129 VAL A CA 1
ATOM 1019 C C . VAL A 1 129 ? 18.830 3.477 3.039 1.00 88.50 129 VAL A C 1
ATOM 1021 O O . VAL A 1 129 ? 19.127 3.329 4.224 1.00 88.50 129 VAL A O 1
ATOM 1024 N N . THR A 1 130 ? 18.419 4.647 2.545 1.00 87.75 130 THR A N 1
ATOM 1025 C CA . THR A 1 130 ? 18.285 5.848 3.383 1.00 87.75 130 THR A CA 1
ATOM 1026 C C . THR A 1 130 ? 16.931 5.901 4.086 1.00 87.75 130 THR A C 1
ATOM 1028 O O . THR A 1 130 ? 16.876 6.296 5.251 1.00 87.75 130 THR A O 1
ATOM 1031 N N . ASN A 1 131 ? 15.880 5.383 3.440 1.00 88.44 131 ASN A N 1
ATOM 1032 C CA . ASN A 1 131 ? 14.524 5.298 3.986 1.00 88.44 131 ASN A CA 1
ATOM 1033 C C . ASN A 1 131 ? 14.053 3.837 4.052 1.00 88.44 131 ASN A C 1
ATOM 1035 O O . ASN A 1 131 ? 13.073 3.486 3.399 1.00 88.44 131 ASN A O 1
ATOM 1039 N N . PRO A 1 132 ? 14.737 2.961 4.819 1.00 91.81 132 PRO A N 1
ATOM 1040 C CA . PRO A 1 132 ? 14.511 1.522 4.759 1.00 91.81 132 PRO A CA 1
ATOM 1041 C C . PRO A 1 132 ? 13.022 1.198 4.982 1.00 91.81 132 PRO A C 1
ATOM 1043 O O . PRO A 1 132 ? 12.492 1.494 6.065 1.00 91.81 132 PRO A O 1
ATOM 1046 N N . PRO A 1 133 ? 12.339 0.627 3.972 1.00 94.88 133 PRO A N 1
ATOM 1047 C CA . PRO A 1 133 ? 10.915 0.378 4.039 1.00 94.88 133 PRO A CA 1
ATOM 1048 C C . PRO A 1 133 ? 10.629 -0.792 4.975 1.00 94.88 133 PRO A C 1
ATOM 1050 O O . PRO A 1 133 ? 11.402 -1.746 5.083 1.00 94.88 133 PRO A O 1
ATOM 1053 N N . MET A 1 134 ? 9.470 -0.745 5.622 1.00 97.06 134 MET A N 1
ATOM 1054 C CA . MET A 1 134 ? 8.910 -1.922 6.282 1.00 97.06 134 MET A CA 1
ATOM 1055 C C . MET A 1 134 ? 8.418 -2.922 5.219 1.00 97.06 134 MET A C 1
ATOM 1057 O O . MET A 1 134 ? 8.084 -2.499 4.106 1.00 97.06 134 MET A O 1
ATOM 1061 N N . PRO A 1 135 ? 8.310 -4.230 5.535 1.00 98.00 135 PRO A N 1
ATOM 1062 C CA . PRO A 1 135 ? 7.878 -5.242 4.569 1.00 98.00 135 PRO A CA 1
ATOM 1063 C C . PRO A 1 135 ? 6.592 -4.878 3.815 1.00 98.00 135 PRO A C 1
ATOM 1065 O O . PRO A 1 135 ? 6.556 -5.015 2.596 1.00 98.00 135 PRO A O 1
ATOM 1068 N N . ALA A 1 136 ? 5.584 -4.334 4.508 1.00 98.50 136 ALA A N 1
ATOM 1069 C CA . ALA A 1 136 ? 4.315 -3.937 3.900 1.00 98.50 136 ALA A CA 1
ATOM 1070 C C . ALA A 1 136 ? 4.479 -2.855 2.814 1.00 98.50 136 ALA A C 1
ATOM 1072 O O . ALA A 1 136 ? 3.901 -2.969 1.736 1.00 98.50 136 ALA A O 1
ATOM 1073 N N . ALA A 1 137 ? 5.314 -1.838 3.052 1.00 98.44 137 ALA A N 1
ATOM 1074 C CA . ALA A 1 137 ? 5.564 -0.779 2.073 1.00 98.44 137 ALA A CA 1
ATOM 1075 C C . ALA A 1 137 ? 6.277 -1.319 0.823 1.00 98.44 137 ALA A C 1
ATOM 1077 O O . ALA A 1 137 ? 5.882 -1.013 -0.302 1.00 98.44 137 ALA A O 1
ATOM 1078 N N . LEU A 1 138 ? 7.281 -2.186 1.001 1.00 98.19 138 LEU A N 1
ATOM 1079 C CA . LEU A 1 138 ? 8.009 -2.754 -0.136 1.00 98.19 138 LEU A CA 1
ATOM 1080 C C . LEU A 1 138 ? 7.172 -3.785 -0.912 1.00 98.19 138 LEU A C 1
ATOM 1082 O O . LEU A 1 138 ? 7.299 -3.882 -2.130 1.00 98.19 138 LEU A O 1
ATOM 1086 N N . GLN A 1 139 ? 6.286 -4.524 -0.237 1.00 98.75 139 GLN A N 1
ATOM 1087 C CA . GLN A 1 139 ? 5.283 -5.384 -0.877 1.00 98.75 139 GLN A CA 1
ATOM 1088 C C . GLN A 1 139 ? 4.298 -4.565 -1.722 1.00 98.75 139 GLN A C 1
ATOM 1090 O O . GLN A 1 139 ? 4.026 -4.940 -2.863 1.00 98.75 139 GLN A O 1
ATOM 1095 N N . ALA A 1 140 ? 3.809 -3.432 -1.202 1.00 98.75 140 ALA A N 1
ATOM 1096 C CA . ALA A 1 140 ? 2.954 -2.518 -1.958 1.00 98.75 140 ALA A CA 1
ATOM 1097 C C . ALA A 1 140 ? 3.682 -1.989 -3.206 1.00 98.75 140 ALA A C 1
ATOM 1099 O O . ALA A 1 140 ? 3.148 -2.080 -4.312 1.00 98.75 140 ALA A O 1
ATOM 1100 N N . GLN A 1 141 ? 4.943 -1.561 -3.063 1.00 98.50 141 GLN A N 1
ATOM 1101 C CA . GLN A 1 141 ? 5.779 -1.155 -4.197 1.00 98.50 141 GLN A CA 1
ATOM 1102 C C . GLN A 1 141 ? 5.983 -2.277 -5.216 1.00 98.50 141 GLN A C 1
ATOM 1104 O O . GLN A 1 141 ? 5.894 -2.027 -6.415 1.00 98.50 141 GLN A O 1
ATOM 1109 N N . ALA A 1 142 ? 6.239 -3.511 -4.770 1.00 98.44 142 ALA A N 1
ATOM 1110 C CA . ALA A 1 142 ? 6.411 -4.654 -5.663 1.00 98.44 142 ALA A CA 1
ATOM 1111 C C . ALA A 1 142 ? 5.170 -4.885 -6.531 1.00 98.44 142 ALA A C 1
ATOM 1113 O O . ALA A 1 142 ? 5.274 -5.099 -7.741 1.00 98.44 142 ALA A O 1
ATOM 1114 N N . LEU A 1 143 ? 3.996 -4.803 -5.908 1.00 98.50 143 LEU A N 1
ATOM 1115 C CA . LEU A 1 143 ? 2.719 -5.033 -6.562 1.00 98.50 143 LEU A CA 1
ATOM 1116 C C . LEU A 1 143 ? 2.332 -3.898 -7.520 1.00 98.50 143 LEU A C 1
ATOM 1118 O O . LEU A 1 143 ? 1.939 -4.170 -8.657 1.00 98.50 143 LEU A O 1
ATOM 1122 N N . ALA A 1 144 ? 2.492 -2.640 -7.098 1.00 98.19 144 ALA A N 1
ATOM 1123 C CA . ALA A 1 144 ? 2.295 -1.474 -7.960 1.00 98.19 144 ALA A CA 1
ATOM 1124 C C . ALA A 1 144 ? 3.243 -1.534 -9.165 1.00 98.19 144 ALA A C 1
ATOM 1126 O O . ALA A 1 144 ? 2.820 -1.371 -10.311 1.00 98.19 144 ALA A O 1
ATOM 1127 N N . ALA A 1 145 ? 4.508 -1.900 -8.929 1.00 97.31 145 ALA A N 1
ATOM 1128 C CA . ALA A 1 145 ? 5.492 -1.988 -9.989 1.00 97.31 145 ALA A CA 1
ATOM 1129 C C . ALA A 1 145 ? 5.192 -3.086 -11.014 1.00 97.31 145 ALA A C 1
ATOM 1131 O O . ALA A 1 145 ? 5.318 -2.862 -12.217 1.00 97.31 145 ALA A O 1
ATOM 1132 N N . ARG A 1 146 ? 4.752 -4.258 -10.550 1.00 97.69 146 ARG A N 1
ATOM 1133 C CA . ARG A 1 146 ? 4.297 -5.346 -11.423 1.00 97.69 146 ARG A CA 1
ATOM 1134 C C . ARG A 1 146 ? 3.078 -4.938 -12.246 1.00 97.69 146 ARG A C 1
ATOM 1136 O O . ARG A 1 146 ? 2.996 -5.265 -13.428 1.00 97.69 146 ARG A O 1
ATOM 1143 N N . THR A 1 147 ? 2.153 -4.210 -11.625 1.00 96.88 147 THR A N 1
ATOM 1144 C CA . THR A 1 147 ? 0.929 -3.743 -12.281 1.00 96.88 147 THR A CA 1
ATOM 1145 C C . THR A 1 147 ? 1.245 -2.744 -13.394 1.00 96.88 147 THR A C 1
ATOM 1147 O O . THR A 1 147 ? 0.758 -2.929 -14.507 1.00 96.88 147 THR A O 1
ATOM 1150 N N . ILE A 1 148 ? 2.113 -1.752 -13.149 1.00 94.25 148 ILE A N 1
ATOM 1151 C CA . ILE A 1 148 ? 2.563 -0.818 -14.198 1.00 94.25 148 ILE A CA 1
ATOM 1152 C C . ILE A 1 148 ? 3.219 -1.569 -15.357 1.00 94.25 148 ILE A C 1
ATOM 1154 O O . ILE A 1 148 ? 2.940 -1.257 -16.515 1.00 94.25 148 ILE A O 1
ATOM 1158 N N . ALA A 1 149 ? 4.065 -2.563 -15.073 1.00 94.00 149 ALA A N 1
ATOM 1159 C CA . ALA A 1 149 ? 4.718 -3.340 -16.120 1.00 94.00 149 ALA A CA 1
ATOM 1160 C C . ALA A 1 149 ? 3.700 -4.028 -17.046 1.00 94.00 149 ALA A C 1
ATOM 1162 O O . ALA A 1 149 ? 3.830 -3.937 -18.268 1.00 94.00 149 ALA A O 1
ATOM 1163 N N . ASP A 1 150 ? 2.660 -4.654 -16.486 1.00 93.94 150 ASP A N 1
ATOM 1164 C CA . ASP A 1 150 ? 1.570 -5.246 -17.271 1.00 93.94 150 ASP A CA 1
ATOM 1165 C C . ASP A 1 150 ? 0.743 -4.188 -18.012 1.00 93.94 150 ASP A C 1
ATOM 1167 O O . ASP A 1 150 ? 0.529 -4.308 -19.221 1.00 93.94 150 ASP A O 1
ATOM 1171 N N . TRP A 1 151 ? 0.322 -3.124 -17.321 1.00 93.06 151 TRP A N 1
ATOM 1172 C CA . TRP A 1 151 ? -0.492 -2.067 -17.916 1.00 93.06 151 TRP A CA 1
ATOM 1173 C C . TRP A 1 151 ? 0.213 -1.416 -19.108 1.00 93.06 151 TRP A C 1
ATOM 1175 O O . TRP A 1 151 ? -0.353 -1.368 -20.199 1.00 93.06 151 TRP A O 1
ATOM 1185 N N . LYS A 1 152 ? 1.479 -1.000 -18.957 1.00 89.94 152 LYS A N 1
ATOM 1186 C CA . LYS A 1 152 ? 2.272 -0.388 -20.038 1.00 89.94 152 LYS A CA 1
ATOM 1187 C C . LYS A 1 152 ? 2.529 -1.370 -21.174 1.00 89.94 152 LYS A C 1
ATOM 1189 O O . LYS A 1 152 ? 2.422 -0.984 -22.337 1.00 89.94 152 LYS A O 1
ATOM 1194 N N . TYR A 1 153 ? 2.834 -2.633 -20.863 1.00 88.88 153 TYR A N 1
ATOM 1195 C CA . TYR A 1 153 ? 3.037 -3.669 -21.876 1.00 88.88 153 TYR A CA 1
ATOM 1196 C C . TYR A 1 153 ? 1.808 -3.811 -22.786 1.00 88.88 153 TYR A C 1
ATOM 1198 O O . TYR A 1 153 ? 1.952 -3.890 -24.008 1.00 88.88 153 TYR A O 1
ATOM 1206 N N . ARG A 1 154 ? 0.598 -3.779 -22.213 1.00 86.62 154 ARG A N 1
ATOM 1207 C CA . ARG A 1 154 ? -0.655 -3.849 -22.980 1.00 86.62 154 ARG A CA 1
ATOM 1208 C C . ARG A 1 154 ? -1.029 -2.523 -23.639 1.00 86.62 154 ARG A C 1
ATOM 1210 O O . ARG A 1 154 ? -1.412 -2.518 -24.806 1.00 86.62 154 ARG A O 1
ATOM 1217 N N . ALA A 1 155 ? -0.920 -1.406 -22.926 1.00 84.56 155 ALA A N 1
ATOM 1218 C CA . ALA A 1 155 ? -1.310 -0.090 -23.427 1.00 84.56 155 ALA A CA 1
ATOM 1219 C C . ALA A 1 155 ? -0.452 0.328 -24.628 1.00 84.56 155 ALA A C 1
ATOM 1221 O O . ALA A 1 155 ? -0.982 0.826 -25.623 1.00 84.56 155 ALA A O 1
ATOM 1222 N N . ASN A 1 156 ? 0.857 0.062 -24.585 1.00 81.12 156 ASN A N 1
ATOM 1223 C CA . ASN A 1 156 ? 1.749 0.354 -25.705 1.00 81.12 156 ASN A CA 1
ATOM 1224 C C . ASN A 1 156 ? 1.428 -0.504 -26.933 1.00 81.12 156 ASN A C 1
ATOM 1226 O O . ASN A 1 156 ? 1.489 0.006 -28.054 1.00 81.12 156 ASN A O 1
ATOM 1230 N N . PHE A 1 157 ? 1.001 -1.760 -26.739 1.00 79.50 157 PHE A N 1
ATOM 1231 C CA . PHE A 1 157 ? 0.562 -2.598 -27.855 1.00 79.50 157 PHE A CA 1
ATOM 1232 C C . PHE A 1 157 ? -0.608 -1.957 -28.592 1.00 79.50 157 PHE A C 1
ATOM 1234 O O . PHE A 1 157 ? -0.589 -1.842 -29.816 1.00 79.50 157 PHE A O 1
ATOM 1241 N N . VAL A 1 158 ? -1.615 -1.520 -27.832 1.00 76.44 158 VAL A N 1
ATOM 1242 C CA . VAL A 1 158 ? -2.842 -0.946 -28.387 1.00 76.44 158 VAL A CA 1
ATOM 1243 C C . VAL A 1 158 ? -2.563 0.393 -29.069 1.00 76.44 158 VAL A C 1
ATOM 1245 O O . VAL A 1 158 ? -3.055 0.628 -30.169 1.00 76.44 158 VAL A O 1
ATOM 1248 N N . ASN A 1 159 ? -1.754 1.253 -28.447 1.00 77.50 159 ASN A N 1
ATOM 1249 C CA . ASN A 1 159 ? -1.544 2.620 -28.926 1.00 77.50 159 ASN A CA 1
ATOM 1250 C C . ASN A 1 159 ? -0.495 2.729 -30.037 1.00 77.50 159 ASN A C 1
ATOM 1252 O O . ASN A 1 159 ? -0.627 3.572 -30.924 1.00 77.50 159 ASN A O 1
ATOM 1256 N N . TYR A 1 160 ? 0.547 1.898 -29.995 1.00 79.00 160 TYR A N 1
ATOM 1257 C CA . TYR A 1 160 ? 1.720 2.067 -30.851 1.00 79.00 160 TYR A CA 1
ATOM 1258 C C . TYR A 1 160 ? 2.139 0.802 -31.609 1.00 79.00 160 TYR A C 1
ATOM 1260 O O . TYR A 1 160 ? 3.074 0.849 -32.410 1.00 79.00 160 TYR A O 1
ATOM 1268 N N . GLY A 1 161 ? 1.460 -0.328 -31.390 1.00 81.56 161 GLY A N 1
ATOM 1269 C CA . GLY A 1 161 ? 1.766 -1.595 -32.055 1.00 81.56 161 GLY A CA 1
ATOM 1270 C C . GLY A 1 161 ? 3.033 -2.287 -31.544 1.00 81.56 161 GLY A C 1
ATOM 1271 O O . GLY A 1 161 ? 3.535 -3.187 -32.216 1.00 81.56 161 GLY A O 1
ATOM 1272 N N . TYR A 1 162 ? 3.561 -1.889 -30.380 1.00 79.94 162 TYR A N 1
ATOM 1273 C CA . TYR A 1 162 ? 4.738 -2.504 -29.761 1.00 79.94 162 TYR A CA 1
ATOM 1274 C C . TYR A 1 162 ? 4.551 -2.749 -28.259 1.00 79.94 162 TYR A C 1
ATOM 1276 O O . TYR A 1 162 ? 3.901 -1.969 -27.574 1.00 79.94 162 TYR A O 1
ATOM 1284 N N . ASN A 1 163 ? 5.176 -3.807 -27.728 1.00 82.81 163 ASN A N 1
ATOM 1285 C CA . ASN A 1 163 ? 4.965 -4.267 -26.345 1.00 82.81 163 ASN A CA 1
ATOM 1286 C C . ASN A 1 163 ? 6.233 -4.124 -25.510 1.00 82.81 163 ASN A C 1
ATOM 1288 O O . ASN A 1 163 ? 6.713 -5.107 -24.942 1.00 82.81 163 ASN A O 1
ATOM 1292 N N . TYR A 1 164 ? 6.825 -2.933 -25.481 1.00 86.25 164 TYR A N 1
ATOM 1293 C CA . TYR A 1 164 ? 7.964 -2.672 -24.608 1.00 86.25 164 TYR A CA 1
ATOM 1294 C C . TYR A 1 164 ? 7.661 -1.562 -23.611 1.00 86.25 164 TYR A C 1
ATOM 1296 O O . TYR A 1 164 ? 6.941 -0.611 -23.910 1.00 86.25 164 TYR A O 1
ATOM 1304 N N . ILE A 1 165 ? 8.222 -1.708 -22.418 1.00 86.94 165 ILE A N 1
ATOM 1305 C CA . ILE A 1 165 ? 8.246 -0.705 -21.367 1.00 86.94 165 ILE A CA 1
ATOM 1306 C C . ILE A 1 165 ? 9.383 0.244 -21.700 1.00 86.94 165 ILE A C 1
ATOM 1308 O O . ILE A 1 165 ? 10.540 -0.172 -21.827 1.00 86.94 165 ILE A O 1
ATOM 1312 N N . ASP A 1 166 ? 9.040 1.516 -21.862 1.00 82.06 166 ASP A N 1
ATOM 1313 C CA . ASP A 1 166 ? 10.040 2.535 -22.106 1.00 82.06 166 ASP A CA 1
ATOM 1314 C C . ASP A 1 166 ? 10.650 2.986 -20.779 1.00 82.06 166 ASP A C 1
ATOM 1316 O O . ASP A 1 166 ? 10.113 3.863 -20.104 1.00 82.06 166 ASP A O 1
ATOM 1320 N N . ASN A 1 167 ? 11.727 2.327 -20.375 1.00 78.38 167 ASN A N 1
ATOM 1321 C CA . ASN A 1 167 ? 12.483 2.608 -19.163 1.00 78.38 167 ASN A CA 1
ATOM 1322 C C . ASN A 1 167 ? 12.922 4.076 -19.143 1.00 78.38 167 ASN A C 1
ATOM 1324 O O . ASN A 1 167 ? 13.834 4.486 -19.859 1.00 78.38 167 ASN A O 1
ATOM 1328 N N . SER A 1 168 ? 12.191 4.877 -18.384 1.00 76.50 168 SER A N 1
ATOM 1329 C CA . SER A 1 168 ? 12.276 6.333 -18.324 1.00 76.50 168 SER A CA 1
ATOM 1330 C C . SER A 1 168 ? 11.633 6.786 -17.019 1.00 76.50 168 SER A C 1
ATOM 1332 O O . SER A 1 168 ? 10.863 6.036 -16.418 1.00 76.50 168 SER A O 1
ATOM 1334 N N . THR A 1 169 ? 11.885 8.025 -16.605 1.00 67.94 169 THR A N 1
ATOM 1335 C CA . THR A 1 169 ? 11.227 8.622 -15.428 1.00 67.94 169 THR A CA 1
ATOM 1336 C C . THR A 1 169 ? 9.726 8.832 -15.599 1.00 67.94 169 THR A C 1
ATOM 1338 O O . THR A 1 169 ? 9.040 9.045 -14.608 1.00 67.94 169 THR A O 1
ATOM 1341 N N . ASN A 1 170 ? 9.208 8.750 -16.828 1.00 71.38 170 ASN A N 1
ATOM 1342 C CA . ASN A 1 170 ? 7.769 8.751 -17.108 1.00 71.38 170 ASN A CA 1
ATOM 1343 C C . ASN A 1 170 ? 7.121 7.371 -16.895 1.00 71.38 170 ASN A C 1
ATOM 1345 O O . ASN A 1 170 ? 5.906 7.229 -17.023 1.00 71.38 170 ASN A O 1
ATOM 1349 N N . ASN A 1 171 ? 7.931 6.338 -16.655 1.00 81.38 171 ASN A N 1
ATOM 1350 C CA . ASN A 1 171 ? 7.495 4.978 -16.377 1.00 81.38 171 ASN A CA 1
ATOM 1351 C C . ASN A 1 171 ? 8.233 4.482 -15.126 1.00 81.38 171 ASN A C 1
ATOM 1353 O O . ASN A 1 171 ? 8.152 5.108 -14.078 1.00 81.38 171 ASN A O 1
ATOM 1357 N N . GLN A 1 172 ? 8.939 3.358 -15.244 1.00 88.38 172 GLN A N 1
ATOM 1358 C CA . GLN A 1 172 ? 9.756 2.800 -14.181 1.00 88.38 172 GLN A CA 1
ATOM 1359 C C . GLN A 1 172 ? 11.204 2.705 -14.636 1.00 88.38 172 GLN A C 1
ATOM 1361 O O . GLN A 1 172 ? 11.480 2.404 -15.802 1.00 88.38 172 GLN A O 1
ATOM 1366 N N . ILE A 1 173 ? 12.111 2.909 -13.695 1.00 88.69 173 ILE A N 1
ATOM 1367 C CA . ILE A 1 173 ? 13.546 2.795 -13.840 1.00 88.69 173 ILE A CA 1
ATOM 1368 C C . ILE A 1 173 ? 13.950 1.342 -13.586 1.00 88.69 173 ILE A C 1
ATOM 1370 O O . ILE A 1 173 ? 13.994 0.850 -12.459 1.00 88.69 173 ILE A O 1
ATOM 1374 N N . PHE A 1 174 ? 14.311 0.654 -14.662 1.00 91.19 174 PHE A N 1
ATOM 1375 C CA . PHE A 1 174 ? 14.953 -0.653 -14.634 1.00 91.19 174 PHE A CA 1
ATOM 1376 C C . PHE A 1 174 ? 16.451 -0.495 -14.909 1.00 91.19 174 PHE A C 1
ATOM 1378 O O . PHE A 1 174 ? 16.868 -0.186 -16.025 1.00 91.19 174 PHE A O 1
ATOM 1385 N N . ILE A 1 175 ? 17.294 -0.749 -13.909 1.00 88.75 175 ILE A N 1
ATOM 1386 C CA . ILE A 1 175 ? 18.751 -0.754 -14.098 1.00 88.75 175 ILE A CA 1
ATOM 1387 C C . ILE A 1 175 ? 19.280 -2.165 -13.808 1.00 88.75 175 ILE A C 1
ATOM 1389 O O . ILE A 1 175 ? 19.168 -2.627 -12.669 1.00 88.75 175 ILE A O 1
ATOM 1393 N N . PRO A 1 176 ? 19.881 -2.884 -14.775 1.00 88.62 176 PRO A N 1
ATOM 1394 C CA . PRO A 1 176 ? 20.316 -4.252 -14.561 1.00 88.62 176 PRO A CA 1
ATOM 1395 C C . PRO A 1 176 ? 21.391 -4.300 -13.491 1.00 88.62 176 PRO A C 1
ATOM 1397 O O . PRO A 1 176 ? 22.247 -3.418 -13.408 1.00 88.62 176 PRO A O 1
ATOM 1400 N N . TYR A 1 177 ? 21.349 -5.379 -12.719 1.00 87.50 177 TYR A N 1
ATOM 1401 C CA . TYR A 1 177 ? 22.229 -5.628 -11.584 1.00 87.50 177 TYR A CA 1
ATOM 1402 C C . TYR A 1 177 ? 22.046 -4.692 -10.389 1.00 87.50 177 TYR A C 1
ATOM 1404 O O . TYR A 1 177 ? 22.768 -4.874 -9.409 1.00 87.50 177 TYR A O 1
ATOM 1412 N N . SER A 1 178 ? 21.022 -3.831 -10.374 1.00 88.62 178 SER A N 1
ATOM 1413 C CA . SER A 1 178 ? 20.682 -3.074 -9.162 1.00 88.62 178 SER A CA 1
ATOM 1414 C C . SER A 1 178 ? 20.354 -3.968 -7.976 1.00 88.62 178 SER A C 1
ATOM 1416 O O . SER A 1 178 ? 20.693 -3.666 -6.839 1.00 88.62 178 SER A O 1
ATOM 1418 N N . TYR A 1 179 ? 19.810 -5.158 -8.229 1.00 89.81 179 TYR A N 1
ATOM 1419 C CA . TYR A 1 179 ? 19.642 -6.159 -7.179 1.00 89.81 179 TYR A CA 1
ATOM 1420 C C . TYR A 1 179 ? 20.970 -6.741 -6.664 1.00 89.81 179 TYR A C 1
ATOM 1422 O O . TYR A 1 179 ? 21.113 -7.073 -5.487 1.00 89.81 179 TYR A O 1
ATOM 1430 N N . LYS A 1 180 ? 21.958 -6.907 -7.556 1.00 86.56 180 LYS A N 1
ATOM 1431 C CA . LYS A 1 180 ? 23.270 -7.495 -7.226 1.00 86.56 180 LYS A CA 1
ATOM 1432 C C . LYS A 1 180 ? 24.175 -6.526 -6.473 1.00 86.56 180 LYS A C 1
ATOM 1434 O O . LYS A 1 180 ? 25.161 -6.979 -5.895 1.00 86.56 180 LYS A O 1
ATOM 1439 N N . TYR A 1 181 ? 23.835 -5.240 -6.479 1.00 83.56 181 TYR A N 1
ATOM 1440 C CA . TYR A 1 181 ? 24.493 -4.217 -5.678 1.00 83.56 181 TYR A CA 1
ATOM 1441 C C . TYR A 1 181 ? 24.514 -4.593 -4.185 1.00 83.56 181 TYR A C 1
ATOM 1443 O O . TYR A 1 181 ? 25.502 -4.362 -3.487 1.00 83.56 181 TYR A O 1
ATOM 1451 N N . TYR A 1 182 ? 23.462 -5.260 -3.711 1.00 86.00 182 TYR A N 1
ATOM 1452 C CA . TYR A 1 182 ? 23.372 -5.767 -2.347 1.00 86.00 182 TYR A CA 1
ATOM 1453 C C . TYR A 1 182 ? 24.030 -7.147 -2.228 1.00 86.00 182 TYR A C 1
ATOM 1455 O O . TYR A 1 182 ? 23.808 -8.062 -3.039 1.00 86.00 182 TYR A O 1
ATOM 1463 N N . ALA A 1 183 ? 24.845 -7.321 -1.184 1.00 81.94 183 ALA A N 1
ATOM 1464 C CA . ALA A 1 183 ? 25.529 -8.586 -0.940 1.00 81.94 183 ALA A CA 1
ATOM 1465 C C . ALA A 1 183 ? 24.505 -9.734 -0.778 1.00 81.94 183 ALA A C 1
ATOM 1467 O O . ALA A 1 183 ? 23.409 -9.510 -0.272 1.00 81.94 183 ALA A O 1
ATOM 1468 N N . PRO A 1 184 ? 24.830 -10.987 -1.154 1.00 79.62 184 PRO A N 1
ATOM 1469 C CA . PRO A 1 184 ? 23.894 -12.112 -1.028 1.00 79.62 184 PRO A CA 1
ATOM 1470 C C . PRO A 1 184 ? 23.317 -12.335 0.381 1.00 79.62 184 PRO A C 1
ATOM 1472 O O . PRO A 1 184 ? 22.235 -12.893 0.498 1.00 79.62 184 PRO A O 1
ATOM 1475 N N . ASN A 1 185 ? 24.032 -11.907 1.427 1.00 79.94 185 ASN A N 1
ATOM 1476 C CA . ASN A 1 185 ? 23.609 -12.003 2.831 1.00 79.94 185 ASN A CA 1
ATOM 1477 C C . ASN A 1 185 ? 23.184 -10.640 3.416 1.00 79.94 185 ASN A C 1
ATOM 1479 O O . ASN A 1 185 ? 23.216 -10.463 4.633 1.00 79.94 185 ASN A O 1
ATOM 1483 N N . ASP A 1 186 ? 22.898 -9.656 2.564 1.00 89.25 186 ASP A N 1
ATOM 1484 C CA . ASP A 1 186 ? 22.410 -8.340 2.968 1.00 89.25 186 ASP A CA 1
ATOM 1485 C C . ASP A 1 186 ? 20.914 -8.422 3.295 1.00 89.25 186 ASP A C 1
ATOM 1487 O O . ASP A 1 186 ? 20.128 -8.947 2.503 1.00 89.25 186 ASP A O 1
ATOM 1491 N N . THR A 1 187 ? 20.512 -7.886 4.446 1.00 92.25 187 THR A N 1
ATOM 1492 C CA . THR A 1 187 ? 19.109 -7.850 4.878 1.00 92.25 187 THR A CA 1
ATOM 1493 C C . THR A 1 187 ? 18.228 -7.085 3.893 1.00 92.25 187 THR A C 1
ATOM 1495 O O . THR A 1 187 ? 17.064 -7.429 3.729 1.00 92.25 187 THR A O 1
ATOM 1498 N N . VAL A 1 188 ? 18.779 -6.089 3.189 1.00 92.12 188 VAL A N 1
ATOM 1499 C CA . VAL A 1 188 ? 18.056 -5.350 2.142 1.00 92.12 188 VAL A CA 1
ATOM 1500 C C . VAL A 1 188 ? 17.709 -6.263 0.967 1.00 92.12 188 VAL A C 1
ATOM 1502 O O . VAL A 1 188 ? 16.601 -6.227 0.433 1.00 92.12 188 VAL A O 1
ATOM 1505 N N . ARG A 1 189 ? 18.647 -7.129 0.578 1.00 93.44 189 ARG A N 1
ATOM 1506 C CA . ARG A 1 189 ? 18.455 -8.067 -0.528 1.00 93.44 189 ARG A CA 1
ATOM 1507 C C . ARG A 1 189 ? 17.395 -9.121 -0.212 1.00 93.44 189 ARG A C 1
ATOM 1509 O O . ARG A 1 189 ? 16.619 -9.484 -1.100 1.00 93.44 189 ARG A O 1
ATOM 1516 N N . GLU A 1 190 ? 17.397 -9.615 1.025 1.00 94.69 190 GLU A N 1
ATOM 1517 C CA . GLU A 1 190 ? 16.383 -10.537 1.549 1.00 94.69 190 GLU A CA 1
ATOM 1518 C C . GLU A 1 190 ? 15.012 -9.854 1.576 1.00 94.69 190 GLU A C 1
ATOM 1520 O O . GLU A 1 190 ? 14.074 -10.382 0.991 1.00 94.69 190 GLU A O 1
ATOM 1525 N N . LEU A 1 191 ? 14.928 -8.624 2.093 1.00 95.50 191 LEU A N 1
ATOM 1526 C CA . LEU A 1 191 ? 13.693 -7.837 2.128 1.00 95.50 191 LEU A CA 1
ATOM 1527 C C . LEU A 1 191 ? 13.073 -7.636 0.731 1.00 95.50 191 LEU A C 1
ATOM 1529 O O . LEU A 1 191 ? 11.874 -7.851 0.558 1.00 95.50 191 LEU A O 1
ATOM 1533 N N . ILE A 1 192 ? 13.879 -7.280 -0.279 1.00 97.06 192 ILE A N 1
ATOM 1534 C CA . ILE A 1 192 ? 13.420 -7.160 -1.677 1.00 97.06 192 ILE A CA 1
ATOM 1535 C C . ILE A 1 192 ? 12.910 -8.508 -2.201 1.00 97.06 192 ILE A C 1
ATOM 1537 O O . ILE A 1 192 ? 11.837 -8.577 -2.802 1.00 97.06 192 ILE A O 1
ATOM 1541 N N . SER A 1 193 ? 13.667 -9.586 -1.974 1.00 97.00 193 SER A N 1
ATOM 1542 C CA . SER A 1 193 ? 13.287 -10.933 -2.420 1.00 97.00 193 SER A CA 1
ATOM 1543 C C . SER A 1 193 ? 11.975 -11.390 -1.789 1.00 97.00 193 SER A C 1
ATOM 1545 O O . SER A 1 193 ? 11.121 -11.954 -2.477 1.00 97.00 193 SER A O 1
ATOM 1547 N N . ASP A 1 194 ? 11.808 -11.141 -0.493 1.00 97.50 194 ASP A N 1
ATOM 1548 C CA . ASP A 1 194 ? 10.625 -11.512 0.271 1.00 97.50 194 ASP A CA 1
ATOM 1549 C C . ASP A 1 194 ? 9.408 -10.711 -0.191 1.00 97.50 194 ASP A C 1
ATOM 1551 O O . ASP A 1 194 ? 8.342 -11.294 -0.395 1.00 97.50 194 ASP A O 1
ATOM 1555 N N . ALA A 1 195 ? 9.555 -9.406 -0.445 1.00 98.38 195 ALA A N 1
ATOM 1556 C CA . ALA A 1 195 ? 8.481 -8.565 -0.974 1.00 98.38 195 ALA A CA 1
ATOM 1557 C C . ALA A 1 195 ? 7.983 -9.050 -2.348 1.00 98.38 195 ALA A C 1
ATOM 1559 O O . ALA A 1 195 ? 6.775 -9.179 -2.562 1.00 98.38 195 ALA A O 1
ATOM 1560 N N . ILE A 1 196 ? 8.901 -9.392 -3.259 1.00 98.38 196 ILE A N 1
ATOM 1561 C CA . 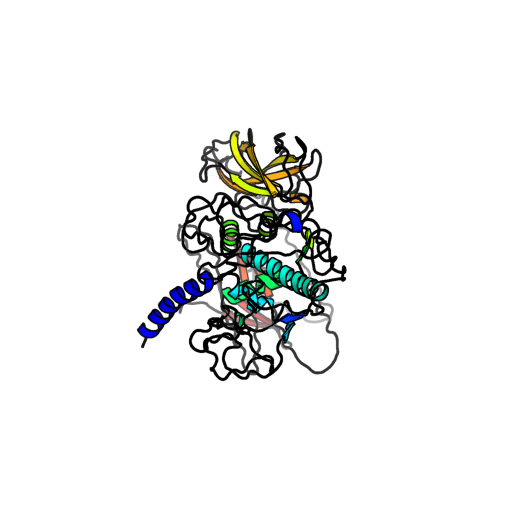ILE A 1 196 ? 8.559 -9.926 -4.588 1.00 98.38 196 ILE A CA 1
ATOM 1562 C C . ILE A 1 196 ? 7.897 -11.302 -4.456 1.00 98.38 196 ILE A C 1
ATOM 1564 O O . ILE A 1 196 ? 6.810 -11.521 -4.984 1.00 98.38 196 ILE A O 1
ATOM 1568 N N . THR A 1 197 ? 8.514 -12.216 -3.702 1.00 97.94 197 THR A N 1
ATOM 1569 C CA . THR A 1 197 ? 8.049 -13.608 -3.579 1.00 97.94 197 THR A CA 1
ATOM 1570 C C . THR A 1 197 ? 6.694 -13.702 -2.876 1.00 97.94 197 THR A C 1
ATOM 1572 O O . THR A 1 197 ? 5.830 -14.467 -3.302 1.00 97.94 197 THR A O 1
ATOM 1575 N N . SER A 1 198 ? 6.473 -12.916 -1.819 1.00 98.12 198 SER A N 1
ATOM 1576 C CA . SER A 1 198 ? 5.205 -12.907 -1.071 1.00 98.12 198 SER A CA 1
ATOM 1577 C C . SER A 1 198 ? 4.039 -12.279 -1.843 1.00 98.12 198 SER A C 1
ATOM 1579 O O . SER A 1 198 ? 2.884 -12.571 -1.539 1.00 98.12 198 SER A O 1
ATOM 1581 N N . THR A 1 199 ? 4.328 -11.480 -2.875 1.00 98.44 199 THR A N 1
ATOM 1582 C CA . THR A 1 199 ? 3.329 -10.874 -3.771 1.00 98.44 199 THR A CA 1
ATOM 1583 C C . THR A 1 199 ? 3.337 -11.488 -5.175 1.00 98.44 199 THR A C 1
ATOM 1585 O O . THR A 1 199 ? 2.740 -10.927 -6.092 1.00 98.44 199 THR A O 1
ATOM 1588 N N . ASN A 1 200 ? 4.008 -12.630 -5.364 1.00 97.75 200 ASN A N 1
ATOM 1589 C CA . ASN A 1 200 ? 4.257 -13.232 -6.674 1.00 97.75 200 ASN A CA 1
ATOM 1590 C C . ASN A 1 200 ? 2.974 -13.389 -7.507 1.00 97.75 200 ASN A C 1
ATOM 1592 O O . ASN A 1 200 ? 1.985 -13.973 -7.051 1.00 97.75 200 ASN A O 1
ATOM 1596 N N . GLY A 1 201 ? 3.006 -12.875 -8.738 1.00 96.25 201 GLY A N 1
ATOM 1597 C CA . GLY A 1 201 ? 1.894 -12.929 -9.683 1.00 96.25 201 GLY A CA 1
ATOM 1598 C C . GLY A 1 201 ? 0.653 -12.122 -9.290 1.00 96.25 201 GLY A C 1
ATOM 1599 O O . GLY A 1 201 ? -0.350 -12.210 -9.993 1.00 96.25 201 GLY A O 1
ATOM 1600 N N . GLN A 1 202 ? 0.671 -11.366 -8.191 1.00 98.06 202 GLN A N 1
ATOM 1601 C CA . GLN A 1 202 ? -0.454 -10.517 -7.816 1.00 98.06 202 GLN A CA 1
ATOM 1602 C C . GLN A 1 202 ? -0.364 -9.123 -8.451 1.00 98.06 202 GLN A C 1
ATOM 1604 O O . GLN A 1 202 ? 0.732 -8.585 -8.616 1.00 98.06 202 GLN A O 1
ATOM 1609 N N . TYR A 1 203 ? -1.513 -8.526 -8.762 1.00 97.94 203 TYR A N 1
ATOM 1610 C CA . TYR A 1 203 ? -1.627 -7.233 -9.438 1.00 97.94 203 TYR A CA 1
ATOM 1611 C C . TYR A 1 203 ? -2.877 -6.460 -9.010 1.00 97.94 203 TYR A C 1
ATOM 1613 O O . TYR A 1 203 ? -3.829 -7.032 -8.472 1.00 97.94 203 TYR A O 1
ATOM 1621 N N . LEU A 1 204 ? -2.865 -5.150 -9.256 1.00 98.19 204 LEU A N 1
ATOM 1622 C CA . LEU A 1 204 ? -4.007 -4.267 -9.039 1.00 98.19 204 LEU A CA 1
ATOM 1623 C C . LEU A 1 204 ? -4.860 -4.217 -10.296 1.00 98.19 204 LEU A C 1
ATOM 1625 O O . LEU A 1 204 ? -4.337 -4.072 -11.399 1.00 98.19 204 LEU A O 1
ATOM 1629 N N . SER A 1 205 ? -6.172 -4.290 -10.128 1.00 96.88 205 SER A N 1
ATOM 1630 C CA . SER A 1 205 ? -7.109 -4.287 -11.240 1.00 96.88 205 SER A CA 1
ATOM 1631 C C . SER A 1 205 ? -8.301 -3.382 -10.976 1.00 96.88 205 SER A C 1
ATOM 1633 O O . SER A 1 205 ? -8.770 -3.272 -9.849 1.00 96.88 205 SER A O 1
ATOM 1635 N N . TYR A 1 206 ? -8.848 -2.802 -12.036 1.00 95.50 206 TYR A N 1
ATOM 1636 C CA . TYR A 1 206 ? -10.140 -2.134 -12.034 1.00 95.50 206 TYR A CA 1
ATOM 1637 C C . TYR A 1 206 ? -10.980 -2.745 -13.154 1.00 95.50 206 TYR A C 1
ATOM 1639 O O . TYR A 1 206 ? -10.547 -2.814 -14.301 1.00 95.50 206 TYR A O 1
ATOM 1647 N N . ASN A 1 207 ? -12.158 -3.276 -12.816 1.00 92.94 207 ASN A N 1
ATOM 1648 C CA . ASN A 1 207 ? -13.013 -4.035 -13.742 1.00 92.94 207 ASN A CA 1
ATOM 1649 C C . ASN A 1 207 ? -12.336 -5.261 -14.401 1.00 92.94 207 ASN A C 1
ATOM 1651 O O . ASN A 1 207 ? -12.725 -5.705 -15.483 1.00 92.94 207 ASN A O 1
ATOM 1655 N N . GLY A 1 208 ? -11.356 -5.863 -13.722 1.00 91.44 208 GLY A N 1
ATOM 1656 C CA . GLY A 1 208 ? -10.639 -7.054 -14.186 1.00 91.44 208 GLY A CA 1
ATOM 1657 C C . GLY A 1 208 ? -9.454 -6.768 -15.113 1.00 91.44 208 GLY A C 1
ATOM 1658 O O . GLY A 1 208 ? -8.846 -7.722 -15.601 1.00 91.44 208 GLY A O 1
ATOM 1659 N N . GLU A 1 209 ? -9.137 -5.498 -15.364 1.00 92.00 209 GLU A N 1
ATOM 1660 C CA . GLU A 1 209 ? -7.977 -5.056 -16.138 1.00 92.00 209 GLU A CA 1
ATOM 1661 C C . GLU A 1 209 ? -6.952 -4.408 -15.213 1.00 92.00 209 GLU A C 1
ATOM 1663 O O . GLU A 1 209 ? -7.325 -3.717 -14.266 1.00 92.00 209 GLU A O 1
ATOM 1668 N N . SER A 1 210 ? -5.664 -4.624 -15.481 1.00 94.75 210 SER A N 1
ATOM 1669 C CA . SER A 1 210 ? -4.604 -3.951 -14.731 1.00 94.75 210 SER A CA 1
ATOM 1670 C C . SER A 1 210 ? -4.724 -2.440 -14.861 1.00 94.75 210 SER A C 1
ATOM 1672 O O . SER A 1 210 ? -5.046 -1.933 -15.934 1.00 94.75 210 SER A O 1
ATOM 1674 N N . ILE A 1 211 ? -4.469 -1.727 -13.770 1.00 95.31 211 ILE A N 1
ATOM 1675 C CA . ILE A 1 211 ? -4.566 -0.264 -13.729 1.00 95.31 211 ILE A CA 1
ATOM 1676 C C . ILE A 1 211 ? -3.230 0.410 -14.043 1.00 95.31 211 ILE A C 1
ATOM 1678 O O . ILE A 1 211 ? -2.167 -0.192 -13.891 1.00 95.31 211 ILE A O 1
ATOM 1682 N N . ASP A 1 212 ? -3.281 1.698 -14.382 1.00 94.31 212 ASP A N 1
ATOM 1683 C CA . ASP A 1 212 ? -2.110 2.566 -14.257 1.00 94.31 212 ASP A CA 1
ATOM 1684 C C . ASP A 1 212 ? -1.853 2.825 -12.762 1.00 94.31 212 ASP A C 1
ATOM 1686 O O . ASP A 1 212 ? -2.505 3.659 -12.129 1.00 94.31 212 ASP A O 1
ATOM 1690 N N . ALA A 1 213 ? -0.985 2.010 -12.158 1.00 96.50 213 ALA A N 1
ATOM 1691 C CA . ALA A 1 213 ? -0.673 2.051 -10.730 1.00 96.50 213 ALA A CA 1
ATOM 1692 C C . ALA A 1 213 ? 0.425 3.079 -10.424 1.00 96.50 213 ALA A C 1
ATOM 1694 O O . ALA A 1 213 ? 1.466 2.729 -9.870 1.00 96.50 213 ALA A O 1
ATOM 1695 N N . GLU A 1 214 ? 0.207 4.335 -10.818 1.00 95.50 214 GLU A N 1
ATOM 1696 C CA . GLU A 1 214 ? 1.177 5.420 -10.642 1.00 95.50 214 GLU A CA 1
ATOM 1697 C C . GLU A 1 214 ? 1.653 5.554 -9.185 1.00 95.50 214 GLU A C 1
ATOM 1699 O O . GLU A 1 214 ? 0.895 5.320 -8.238 1.00 95.50 214 GLU A O 1
ATOM 1704 N N . PHE A 1 215 ? 2.930 5.889 -9.007 1.00 96.00 215 PHE A N 1
ATOM 1705 C CA . PHE A 1 215 ? 3.534 6.156 -7.705 1.00 96.00 215 PHE A CA 1
ATOM 1706 C C . PHE A 1 215 ? 4.625 7.229 -7.822 1.00 96.00 215 PHE A C 1
ATOM 1708 O O . PHE A 1 215 ? 5.273 7.353 -8.865 1.00 96.00 215 PHE A O 1
ATOM 1715 N N . SER A 1 216 ? 4.867 7.979 -6.749 1.00 94.50 216 SER A N 1
ATOM 1716 C CA . SER A 1 216 ? 5.893 9.032 -6.683 1.00 94.50 216 SER A CA 1
ATOM 1717 C C . SER A 1 216 ? 6.669 9.003 -5.363 1.00 94.50 216 SER A C 1
ATOM 1719 O O . SER A 1 216 ? 6.204 8.408 -4.392 1.00 94.50 216 SER A O 1
ATOM 1721 N N . ASN A 1 217 ? 7.836 9.661 -5.321 1.00 93.25 217 ASN A N 1
ATOM 1722 C CA . ASN A 1 217 ? 8.731 9.696 -4.152 1.00 93.25 217 ASN A CA 1
ATOM 1723 C C . ASN A 1 217 ? 7.989 10.081 -2.866 1.00 93.25 217 ASN A C 1
ATOM 1725 O O . ASN A 1 217 ? 7.970 9.338 -1.883 1.00 93.25 217 ASN A O 1
ATOM 1729 N N . ASP A 1 218 ? 7.344 11.242 -2.891 1.00 93.94 218 ASP A N 1
ATOM 1730 C CA . ASP A 1 218 ? 6.548 11.737 -1.780 1.00 93.94 218 ASP A CA 1
ATOM 1731 C C . ASP A 1 218 ? 5.417 12.617 -2.303 1.00 93.94 218 ASP A C 1
ATOM 1733 O O . ASP A 1 218 ? 5.414 13.050 -3.459 1.00 93.94 218 ASP A O 1
ATOM 1737 N N . ILE A 1 219 ? 4.475 12.917 -1.425 1.00 91.62 219 ILE A N 1
ATOM 1738 C CA . ILE A 1 219 ? 3.430 13.899 -1.665 1.00 91.62 219 ILE A CA 1
ATOM 1739 C C . ILE A 1 219 ? 3.018 14.487 -0.320 1.00 91.62 219 ILE A C 1
ATOM 1741 O O . ILE A 1 219 ? 3.092 13.818 0.710 1.00 91.62 219 ILE A O 1
ATOM 1745 N N . ASP A 1 220 ? 2.618 15.752 -0.331 1.00 87.69 220 ASP A N 1
ATOM 1746 C CA . ASP A 1 220 ? 1.900 16.317 0.810 1.00 87.69 220 ASP A CA 1
ATOM 1747 C C . ASP A 1 220 ? 0.443 15.815 0.796 1.00 87.69 220 ASP A C 1
ATOM 1749 O O . ASP A 1 220 ? 0.016 15.085 -0.097 1.00 87.69 220 ASP A O 1
ATOM 1753 N N . ASN A 1 221 ? -0.354 16.212 1.775 1.00 91.06 221 ASN A N 1
ATOM 1754 C CA . ASN A 1 221 ? -1.771 15.897 1.810 1.00 91.06 221 ASN A CA 1
ATOM 1755 C C . ASN A 1 221 ? -2.608 16.940 1.033 1.00 91.06 221 ASN A C 1
ATOM 1757 O O . ASN A 1 221 ? -2.539 18.127 1.372 1.00 91.06 221 ASN A O 1
ATOM 1761 N N . PRO A 1 222 ? -3.476 16.549 0.076 1.00 95.62 222 PRO A N 1
ATOM 1762 C CA . PRO A 1 222 ? -3.748 15.195 -0.424 1.00 95.62 222 PRO A CA 1
ATOM 1763 C C . PRO A 1 222 ? -2.900 14.795 -1.642 1.00 95.62 222 PRO A C 1
ATOM 1765 O O . PRO A 1 222 ? -2.256 15.629 -2.281 1.00 95.62 222 PRO A O 1
ATOM 1768 N N . THR A 1 223 ? -3.005 13.521 -2.031 1.00 96.44 223 THR A N 1
ATOM 1769 C CA . THR A 1 223 ? -2.527 13.044 -3.343 1.00 96.44 223 THR A CA 1
ATOM 1770 C C . THR A 1 223 ? -3.224 13.774 -4.497 1.00 96.44 223 THR A C 1
ATOM 1772 O O . THR A 1 223 ? -4.320 14.327 -4.361 1.00 96.44 223 THR A O 1
ATOM 1775 N N . GLY A 1 224 ? -2.591 13.787 -5.665 1.00 94.88 224 GLY A N 1
ATOM 1776 C CA . GLY A 1 224 ? -3.127 14.386 -6.879 1.00 94.88 224 GLY A CA 1
ATOM 1777 C C . GLY A 1 224 ? -4.281 13.584 -7.492 1.00 94.88 224 GLY A C 1
ATOM 1778 O O . GLY A 1 224 ? -4.353 12.363 -7.392 1.00 94.88 224 GLY A O 1
ATOM 1779 N N . GLN A 1 225 ? -5.178 14.291 -8.183 1.00 95.56 225 GLN A N 1
ATOM 1780 C CA . GLN A 1 225 ? -6.281 13.696 -8.937 1.00 95.56 225 GLN A CA 1
ATOM 1781 C C . GLN A 1 225 ? -5.839 13.347 -10.366 1.00 95.56 225 GLN A C 1
ATOM 1783 O O . GLN A 1 225 ? -5.503 14.231 -11.161 1.00 95.56 225 GLN A O 1
ATOM 1788 N N . GLY A 1 226 ? -5.928 12.071 -10.731 1.00 92.19 226 GLY A N 1
ATOM 1789 C CA . GLY A 1 226 ? -5.760 11.603 -12.102 1.00 92.19 226 GLY A CA 1
ATOM 1790 C C . GLY A 1 226 ? -6.914 12.068 -12.994 1.00 92.19 226 GLY A C 1
ATOM 1791 O O . GLY A 1 226 ? -8.081 12.033 -12.605 1.00 92.19 226 GLY A O 1
ATOM 1792 N N . SER A 1 227 ? -6.602 12.513 -14.215 1.00 87.75 227 SER A N 1
ATOM 1793 C CA . SER A 1 227 ? -7.614 13.029 -15.160 1.00 87.75 227 SER A CA 1
ATOM 1794 C C . SER A 1 227 ? -8.397 11.941 -15.905 1.00 87.75 227 SER A C 1
ATOM 1796 O O . SER A 1 227 ? -9.372 12.255 -16.580 1.00 87.75 227 SER A O 1
ATOM 1798 N N . TRP A 1 228 ? -7.946 10.688 -15.842 1.00 83.12 228 TRP A N 1
ATOM 1799 C CA . TRP A 1 228 ? -8.364 9.641 -16.782 1.00 83.12 228 TRP A CA 1
ATOM 1800 C C . TRP A 1 228 ? -8.691 8.301 -16.133 1.00 83.12 228 TRP A C 1
ATOM 1802 O O . TRP A 1 228 ? -9.116 7.381 -16.826 1.00 83.12 228 TRP A O 1
ATOM 1812 N N . SER A 1 229 ? -8.455 8.172 -14.833 1.00 87.75 229 SER A N 1
ATOM 1813 C CA . SER A 1 229 ? -8.546 6.912 -14.114 1.00 87.75 229 SER A CA 1
ATOM 1814 C C . SER A 1 229 ? -9.461 7.092 -12.911 1.00 87.75 229 SER A C 1
ATOM 1816 O O . SER A 1 229 ? -9.219 7.947 -12.061 1.00 87.75 229 SER A O 1
ATOM 1818 N N . ASP A 1 230 ? -10.489 6.248 -12.835 1.00 92.69 230 ASP A N 1
ATOM 1819 C CA . ASP A 1 230 ? -11.411 6.182 -11.696 1.00 92.69 230 ASP A CA 1
ATOM 1820 C C . ASP A 1 230 ? -10.722 5.704 -10.409 1.00 92.69 230 ASP A C 1
ATOM 1822 O O . ASP A 1 230 ? -11.272 5.855 -9.320 1.00 92.69 230 ASP A O 1
ATOM 1826 N N . ASN A 1 231 ? -9.543 5.085 -10.533 1.00 95.50 231 ASN A N 1
ATOM 1827 C CA . ASN A 1 231 ? -8.774 4.552 -9.415 1.00 95.50 231 ASN A CA 1
ATOM 1828 C C . ASN A 1 231 ? -7.657 5.492 -8.935 1.00 95.50 231 ASN A C 1
ATOM 1830 O O . ASN A 1 231 ? -7.126 5.270 -7.850 1.00 95.50 231 ASN A O 1
ATOM 1834 N N . LEU A 1 232 ? -7.306 6.528 -9.704 1.00 96.44 232 LEU A N 1
ATOM 1835 C CA . LEU A 1 232 ? -6.361 7.582 -9.318 1.00 96.44 232 LEU A CA 1
ATOM 1836 C C . LEU A 1 232 ? -7.134 8.823 -8.862 1.00 96.44 232 LEU A C 1
ATOM 1838 O O . LEU A 1 232 ? -7.105 9.869 -9.512 1.00 96.44 232 LEU A O 1
ATOM 1842 N N . VAL A 1 233 ? -7.873 8.691 -7.764 1.00 96.25 233 VAL A N 1
ATOM 1843 C CA . VAL A 1 233 ? -8.574 9.821 -7.140 1.00 96.25 233 VAL A CA 1
ATOM 1844 C C . VAL A 1 233 ? -7.715 10.452 -6.052 1.00 96.25 233 VAL A C 1
ATOM 1846 O O . VAL A 1 233 ? -6.899 9.772 -5.436 1.00 96.25 233 VAL A O 1
ATOM 1849 N N . SER A 1 234 ? -7.914 11.745 -5.810 1.00 97.12 234 SER A N 1
ATOM 1850 C CA . SER A 1 234 ? -7.261 12.443 -4.703 1.00 97.12 234 SER A CA 1
ATOM 1851 C C . SER A 1 234 ? -7.747 11.870 -3.370 1.00 97.12 234 SER A C 1
ATOM 1853 O O . SER A 1 234 ? -8.922 11.989 -3.023 1.00 97.12 234 SER A O 1
ATOM 1855 N N . VAL A 1 235 ? -6.836 11.241 -2.634 1.00 97.50 235 VAL A N 1
ATOM 1856 C CA . VAL A 1 235 ? -7.050 10.713 -1.282 1.00 97.50 235 VAL A CA 1
ATOM 1857 C C . VAL A 1 235 ? -6.242 11.501 -0.258 1.00 97.50 235 VAL A C 1
ATOM 1859 O O . VAL A 1 235 ? -5.139 11.977 -0.554 1.00 97.50 235 VAL A O 1
ATOM 1862 N N . GLN A 1 236 ? -6.797 11.634 0.948 1.00 97.44 236 GLN A N 1
ATOM 1863 C CA . GLN A 1 236 ? -6.101 12.256 2.070 1.00 97.44 236 GLN A CA 1
ATOM 1864 C C . GLN A 1 236 ? -4.965 11.351 2.555 1.00 97.44 236 GLN A C 1
ATOM 1866 O O . GLN A 1 236 ? -5.211 10.179 2.800 1.00 97.44 236 GLN A O 1
ATOM 1871 N N . ASP A 1 237 ? -3.772 11.897 2.774 1.00 96.94 237 ASP A N 1
ATOM 1872 C CA . ASP A 1 237 ? -2.616 11.212 3.363 1.00 96.94 237 ASP A CA 1
ATOM 1873 C C . ASP A 1 237 ? -2.189 11.904 4.678 1.00 96.94 237 ASP A C 1
ATOM 1875 O O . ASP A 1 237 ? -1.150 12.567 4.740 1.00 96.94 237 ASP A O 1
ATOM 1879 N N . PRO A 1 238 ? -3.010 11.840 5.748 1.00 96.44 238 PRO A N 1
ATOM 1880 C CA . PRO A 1 238 ? -2.808 12.645 6.955 1.00 96.44 238 PRO A CA 1
ATOM 1881 C C . PRO A 1 238 ? -1.518 12.318 7.719 1.00 96.44 238 PRO A C 1
ATOM 1883 O O . PRO A 1 238 ? -1.025 13.164 8.460 1.00 96.44 238 PRO A O 1
ATOM 1886 N N . ILE A 1 239 ? -0.918 11.139 7.533 1.00 96.00 239 ILE A N 1
ATOM 1887 C CA . ILE A 1 239 ? 0.386 10.840 8.144 1.00 96.00 239 ILE A CA 1
ATOM 1888 C C . ILE A 1 239 ? 1.517 11.694 7.545 1.00 96.00 239 ILE A C 1
ATOM 1890 O O . ILE A 1 239 ? 2.550 11.895 8.186 1.00 96.00 239 ILE A O 1
ATOM 1894 N N . SER A 1 240 ? 1.304 12.230 6.341 1.00 94.31 240 SER A N 1
ATOM 1895 C CA . SER A 1 240 ? 2.234 13.094 5.619 1.00 94.31 240 SER A CA 1
ATOM 1896 C C . SER A 1 240 ? 2.024 14.592 5.928 1.00 94.31 240 SER A C 1
ATOM 1898 O O . SER A 1 240 ? 2.639 15.425 5.269 1.00 94.31 240 SER A O 1
ATOM 1900 N N . VAL A 1 241 ? 1.217 14.974 6.940 1.00 87.94 241 VAL A N 1
ATOM 1901 C CA . VAL A 1 241 ? 0.998 16.395 7.308 1.00 87.94 241 VAL A CA 1
ATOM 1902 C C . VAL A 1 241 ? 1.848 16.926 8.477 1.00 87.94 241 VAL A C 1
ATOM 1904 O O . VAL A 1 241 ? 2.019 16.287 9.510 1.00 87.94 241 VAL A O 1
ATOM 1907 N N . ASN A 1 242 ? 2.262 18.191 8.321 1.00 67.12 242 ASN A N 1
ATOM 1908 C CA . ASN A 1 242 ? 2.635 19.205 9.325 1.00 67.12 242 ASN A CA 1
ATOM 1909 C C . ASN A 1 242 ? 3.854 19.005 10.258 1.00 67.12 242 ASN A C 1
ATOM 1911 O O . ASN A 1 242 ? 3.719 18.708 11.446 1.00 67.12 242 ASN A O 1
ATOM 1915 N N . PRO A 1 243 ? 5.010 19.464 9.756 1.00 62.03 243 PRO A N 1
ATOM 1916 C CA . PRO A 1 243 ? 5.640 18.811 8.627 1.00 62.03 243 PRO A CA 1
ATOM 1917 C C . PRO A 1 243 ? 6.059 17.402 9.074 1.00 62.03 243 PRO A C 1
ATOM 1919 O O . PRO A 1 243 ? 6.642 17.271 10.158 1.00 62.03 243 PRO A O 1
ATOM 1922 N N . PRO A 1 244 ? 5.834 16.357 8.259 1.00 72.06 244 PRO A N 1
ATOM 1923 C CA . PRO A 1 244 ? 6.547 15.118 8.502 1.00 72.06 244 PRO A CA 1
ATOM 1924 C C . PRO A 1 244 ? 8.038 15.443 8.430 1.00 72.06 244 PRO A C 1
ATOM 1926 O O . PRO A 1 244 ? 8.466 16.291 7.637 1.00 72.06 244 PRO A O 1
ATOM 1929 N N . CYS A 1 245 ? 8.833 14.826 9.299 1.00 86.06 245 CYS A N 1
ATOM 1930 C CA . CYS A 1 245 ? 10.210 15.270 9.503 1.00 86.06 245 CYS A CA 1
ATOM 1931 C C . CYS A 1 245 ? 11.105 15.183 8.247 1.00 86.06 245 CYS A C 1
ATOM 1933 O O . CYS A 1 245 ? 12.205 15.737 8.249 1.00 86.06 245 CYS A O 1
ATOM 1935 N N . ASP A 1 246 ? 10.650 14.511 7.185 1.00 90.31 246 ASP A N 1
ATOM 1936 C CA . ASP A 1 246 ? 11.378 14.274 5.942 1.00 90.31 246 ASP A CA 1
ATOM 1937 C C . ASP A 1 246 ? 10.530 14.433 4.662 1.00 90.31 246 ASP A C 1
ATOM 1939 O O . ASP A 1 246 ? 10.799 13.745 3.665 1.00 90.31 246 ASP A O 1
ATOM 1943 N N . LEU A 1 247 ? 9.524 15.327 4.691 1.00 90.38 247 LEU A N 1
ATOM 1944 C CA . LEU A 1 247 ? 8.696 15.653 3.519 1.00 90.38 247 LEU A CA 1
ATOM 1945 C C . LEU A 1 247 ? 9.570 16.052 2.325 1.00 90.38 247 LEU A C 1
ATOM 1947 O O . LEU A 1 247 ? 10.392 16.965 2.430 1.00 90.38 247 LEU A O 1
ATOM 1951 N N . ASP A 1 248 ? 9.356 15.407 1.184 1.00 89.94 248 ASP A N 1
ATOM 1952 C CA . ASP A 1 248 ? 10.102 15.683 -0.047 1.00 89.94 248 ASP A CA 1
ATOM 1953 C C . ASP A 1 248 ? 9.198 15.530 -1.278 1.00 89.94 248 ASP A C 1
ATOM 1955 O O . ASP A 1 248 ? 9.329 14.540 -2.002 1.00 89.94 248 ASP A O 1
ATOM 1959 N N . PRO A 1 249 ? 8.235 16.455 -1.487 1.00 86.69 249 PRO A N 1
ATOM 1960 C CA . PRO A 1 249 ? 7.115 16.297 -2.415 1.00 86.69 249 PRO A CA 1
ATOM 1961 C C . PRO A 1 249 ? 7.587 16.440 -3.868 1.00 86.69 249 PRO A C 1
ATOM 1963 O O . PRO A 1 249 ? 7.345 17.441 -4.544 1.00 86.69 249 PRO A O 1
ATOM 1966 N N . VAL A 1 250 ? 8.317 15.429 -4.324 1.00 87.44 250 VAL A N 1
ATOM 1967 C CA . VAL A 1 250 ? 8.901 15.299 -5.652 1.00 87.44 250 VAL A CA 1
ATOM 1968 C C . VAL A 1 250 ? 8.120 14.233 -6.410 1.00 87.44 250 VAL A C 1
ATOM 1970 O O . VAL A 1 250 ? 7.930 13.112 -5.936 1.00 87.44 250 VAL A O 1
ATOM 1973 N N . GLY A 1 251 ? 7.674 14.597 -7.608 1.00 87.44 251 GLY A N 1
ATOM 1974 C CA . GLY A 1 251 ? 6.925 13.730 -8.506 1.00 87.44 251 GLY A CA 1
ATOM 1975 C C . GLY A 1 251 ? 5.570 14.282 -8.895 1.00 87.44 251 GLY A C 1
ATOM 1976 O O . GLY A 1 251 ? 5.252 15.446 -8.659 1.00 87.44 251 GLY A O 1
ATOM 1977 N N . ASN A 1 252 ? 4.789 13.441 -9.565 1.00 90.06 252 ASN A N 1
ATOM 1978 C CA . ASN A 1 252 ? 3.489 13.828 -10.098 1.00 90.06 252 ASN A CA 1
ATOM 1979 C C . ASN A 1 252 ? 2.385 13.852 -9.023 1.00 90.06 252 ASN A C 1
ATOM 1981 O O . ASN A 1 252 ? 1.327 14.436 -9.256 1.00 90.06 252 ASN A O 1
ATOM 1985 N N . GLY A 1 253 ? 2.638 13.234 -7.862 1.00 93.75 253 GLY A N 1
ATOM 1986 C CA . GLY A 1 253 ? 1.703 13.116 -6.749 1.00 93.75 253 GLY A CA 1
ATOM 1987 C C . GLY A 1 253 ? 0.508 12.199 -7.009 1.00 93.75 253 GLY A C 1
ATOM 1988 O O . GLY A 1 253 ? -0.410 12.191 -6.197 1.00 93.75 253 GLY A O 1
ATOM 1989 N N . LEU A 1 254 ? 0.470 11.472 -8.128 1.00 95.38 254 LEU A N 1
ATOM 1990 C CA . LEU A 1 254 ? -0.638 10.595 -8.495 1.00 95.38 254 LEU A CA 1
ATOM 1991 C C . LEU A 1 254 ? -0.443 9.202 -7.893 1.00 95.38 254 LEU A C 1
ATOM 1993 O O . LEU A 1 254 ? 0.640 8.622 -7.959 1.00 95.38 254 LEU A O 1
ATOM 1997 N N . GLY A 1 255 ? -1.526 8.646 -7.349 1.00 96.81 255 GLY A N 1
ATOM 1998 C CA . GLY A 1 255 ? -1.527 7.300 -6.786 1.00 96.81 255 GLY A CA 1
ATOM 1999 C C . GLY A 1 255 ? -0.704 7.205 -5.503 1.00 96.81 255 GLY A C 1
ATOM 2000 O O . GLY A 1 255 ? -0.931 7.957 -4.557 1.00 96.81 255 GLY A O 1
ATOM 2001 N N . MET A 1 256 ? 0.208 6.235 -5.440 1.00 98.19 256 MET A N 1
ATOM 2002 C CA . MET A 1 256 ? 0.899 5.887 -4.198 1.00 98.19 256 MET A CA 1
ATOM 2003 C C . MET A 1 256 ? 2.107 6.782 -3.910 1.00 98.19 256 MET A C 1
ATOM 2005 O O . MET A 1 256 ? 3.068 6.814 -4.677 1.00 98.19 256 MET A O 1
ATOM 2009 N N . SER A 1 257 ? 2.111 7.424 -2.740 1.00 97.50 257 SER A N 1
ATOM 2010 C CA . SER A 1 257 ? 3.314 8.045 -2.171 1.00 97.50 257 SER A CA 1
ATOM 2011 C C . SER A 1 257 ? 4.231 6.975 -1.589 1.00 97.50 257 SER A C 1
ATOM 2013 O O . SER A 1 257 ? 3.828 6.225 -0.699 1.00 97.50 257 SER A O 1
ATOM 2015 N N . GLN A 1 258 ? 5.473 6.887 -2.059 1.00 97.31 258 GLN A N 1
ATOM 2016 C CA . GLN A 1 258 ? 6.427 5.885 -1.579 1.00 97.31 258 GLN A CA 1
ATOM 2017 C C . GLN A 1 258 ? 6.835 6.149 -0.131 1.00 97.31 258 GLN A C 1
ATOM 2019 O O . GLN A 1 258 ? 6.802 5.238 0.700 1.00 97.31 258 GLN A O 1
ATOM 2024 N N . LYS A 1 259 ? 7.166 7.400 0.201 1.00 96.50 259 LYS A N 1
ATOM 2025 C CA . LYS A 1 259 ? 7.427 7.803 1.584 1.00 96.50 259 LYS A CA 1
ATOM 2026 C C . LYS A 1 259 ? 6.174 7.716 2.451 1.00 96.50 259 LYS A C 1
ATOM 2028 O O . LYS A 1 259 ? 6.276 7.221 3.570 1.00 96.50 259 LYS A O 1
ATOM 2033 N N . GLY A 1 260 ? 5.000 8.079 1.935 1.00 97.31 260 GLY A N 1
ATOM 2034 C CA . GLY A 1 260 ? 3.725 7.887 2.635 1.00 97.31 260 GLY A CA 1
ATOM 2035 C C . GLY A 1 260 ? 3.462 6.413 2.977 1.00 97.31 260 GLY A C 1
ATOM 2036 O O . GLY A 1 260 ? 3.204 6.078 4.131 1.00 97.31 260 GLY A O 1
ATOM 2037 N N . ALA A 1 261 ? 3.671 5.494 2.030 1.00 98.31 261 ALA A N 1
ATOM 2038 C CA . ALA A 1 261 ? 3.590 4.051 2.268 1.00 98.31 261 ALA A CA 1
ATOM 2039 C C . ALA A 1 261 ? 4.558 3.576 3.369 1.00 98.31 261 ALA A C 1
ATOM 2041 O O . ALA A 1 261 ? 4.187 2.755 4.212 1.00 98.31 261 ALA A O 1
ATOM 2042 N N . ILE A 1 262 ? 5.789 4.104 3.399 1.00 97.75 262 ILE A N 1
ATOM 2043 C CA . ILE A 1 262 ? 6.761 3.807 4.462 1.00 97.75 262 ILE A CA 1
ATOM 2044 C C . ILE A 1 262 ? 6.272 4.340 5.814 1.00 97.75 262 ILE A C 1
ATOM 2046 O O . ILE A 1 262 ? 6.341 3.606 6.802 1.00 97.75 262 ILE A O 1
ATOM 2050 N N . ARG A 1 263 ? 5.758 5.575 5.866 1.00 97.50 263 ARG A N 1
ATOM 2051 C CA . ARG A 1 263 ? 5.200 6.191 7.081 1.00 97.50 263 ARG A CA 1
ATOM 2052 C C . ARG A 1 263 ? 4.062 5.351 7.651 1.00 97.50 263 ARG A C 1
ATOM 2054 O O . ARG A 1 263 ? 4.110 4.981 8.826 1.00 97.50 263 ARG A O 1
ATOM 2061 N N . TRP A 1 264 ? 3.096 4.968 6.814 1.00 98.19 264 TRP A N 1
ATOM 2062 C CA . TRP A 1 264 ? 1.970 4.118 7.213 1.00 98.19 264 TRP A CA 1
ATOM 2063 C C . TRP A 1 264 ? 2.434 2.772 7.755 1.00 98.19 264 TRP A C 1
ATOM 2065 O O . TRP A 1 264 ? 1.991 2.332 8.816 1.00 98.19 264 TRP A O 1
ATOM 2075 N N . ALA A 1 265 ? 3.381 2.131 7.073 1.00 98.19 265 ALA A N 1
ATOM 2076 C CA . ALA A 1 265 ? 3.902 0.846 7.514 1.00 98.19 265 ALA A CA 1
ATOM 2077 C C . ALA A 1 265 ? 4.730 0.940 8.811 1.00 98.19 265 ALA A C 1
ATOM 2079 O O . ALA A 1 265 ? 4.798 -0.026 9.568 1.00 98.19 265 ALA A O 1
ATOM 2080 N N . LYS A 1 266 ? 5.353 2.092 9.090 1.00 97.19 266 LYS A N 1
ATOM 2081 C CA . LYS A 1 266 ? 6.081 2.354 10.342 1.00 97.19 266 LYS A CA 1
ATOM 2082 C C . LYS A 1 266 ? 5.178 2.800 11.490 1.00 97.19 266 LYS A C 1
ATOM 2084 O O . LYS A 1 266 ? 5.555 2.610 12.641 1.00 97.19 266 LYS A O 1
ATOM 2089 N N . GLY A 1 267 ? 4.034 3.415 11.192 1.00 96.75 267 GLY A N 1
ATOM 2090 C CA . GLY A 1 267 ? 3.301 4.215 12.173 1.00 96.75 267 GLY A CA 1
ATOM 2091 C C . GLY A 1 267 ? 4.132 5.395 12.672 1.00 96.75 267 GLY A C 1
ATOM 2092 O O . GLY A 1 267 ? 4.236 5.641 13.871 1.00 96.75 267 GLY A O 1
ATOM 2093 N N . ASN A 1 268 ? 4.798 6.093 11.753 1.00 96.25 268 ASN A N 1
ATOM 2094 C CA . ASN A 1 268 ? 5.652 7.234 12.063 1.00 96.25 268 ASN A CA 1
ATOM 2095 C C . ASN A 1 268 ? 5.548 8.260 10.935 1.00 96.25 268 ASN A C 1
ATOM 2097 O O . ASN A 1 268 ? 5.578 7.877 9.770 1.00 96.25 268 ASN A O 1
ATOM 2101 N N . GLN A 1 269 ? 5.474 9.550 11.256 1.00 95.50 269 GLN A N 1
ATOM 2102 C CA . GLN A 1 269 ? 5.451 10.621 10.255 1.00 95.50 269 GLN A CA 1
ATOM 2103 C C . GLN A 1 269 ? 6.787 10.746 9.501 1.00 95.50 269 GLN A C 1
ATOM 2105 O O . GLN A 1 269 ? 6.855 11.389 8.461 1.00 95.50 269 GLN A O 1
ATOM 2110 N N . CYS A 1 270 ? 7.856 10.113 9.981 1.00 95.31 270 CYS A N 1
ATOM 2111 C CA . CYS A 1 270 ? 9.151 10.065 9.313 1.00 95.31 270 CYS A CA 1
ATOM 2112 C C . CYS A 1 270 ? 9.295 8.800 8.453 1.00 95.31 270 CYS A C 1
ATOM 2114 O O . CYS A 1 270 ? 9.315 7.684 8.984 1.00 95.31 270 CYS A O 1
ATOM 2116 N N . ALA A 1 271 ? 9.469 8.947 7.135 1.00 94.75 271 ALA A N 1
ATOM 2117 C CA . ALA A 1 271 ? 9.764 7.802 6.267 1.00 94.75 271 ALA A CA 1
ATOM 2118 C C . ALA A 1 271 ? 11.211 7.303 6.450 1.00 94.75 271 ALA A C 1
ATOM 2120 O O . ALA A 1 271 ? 11.476 6.102 6.391 1.00 94.75 271 ALA A O 1
ATOM 2121 N N . GLY A 1 272 ? 12.147 8.207 6.716 1.00 92.62 272 GLY A N 1
ATOM 2122 C CA . GLY A 1 272 ? 13.567 7.971 6.924 1.00 92.62 272 GLY A CA 1
ATOM 2123 C C . GLY A 1 272 ? 13.961 7.974 8.390 1.00 92.62 272 GLY A C 1
ATOM 2124 O O . GLY A 1 272 ? 13.459 7.186 9.196 1.00 92.62 272 GLY A O 1
ATOM 2125 N N . SER A 1 273 ? 14.915 8.844 8.723 1.00 86.88 273 SER A N 1
ATOM 2126 C CA . SER A 1 273 ? 15.380 9.055 10.090 1.00 86.88 273 SER A CA 1
ATOM 2127 C C . SER A 1 273 ? 14.485 10.044 10.831 1.00 86.88 273 SER A C 1
ATOM 2129 O O . SER A 1 273 ? 14.352 11.188 10.408 1.00 86.88 273 SER A O 1
ATOM 2131 N N . GLY A 1 274 ? 13.958 9.633 11.976 1.00 90.75 274 GLY A N 1
ATOM 2132 C CA . GLY A 1 274 ? 13.197 10.478 12.885 1.00 90.75 274 GLY A CA 1
ATOM 2133 C C . GLY A 1 274 ? 12.254 9.633 13.729 1.00 90.75 274 GLY A C 1
ATOM 2134 O O . GLY A 1 274 ? 12.084 8.443 13.466 1.00 90.75 274 GLY A O 1
ATOM 2135 N N . ASP A 1 275 ? 11.700 10.239 14.771 1.00 91.19 275 ASP A N 1
ATOM 2136 C CA . ASP A 1 275 ? 10.769 9.571 15.674 1.00 91.19 275 ASP A CA 1
ATOM 2137 C C . ASP A 1 275 ? 9.598 10.503 15.982 1.00 91.19 275 ASP A C 1
ATOM 2139 O O . ASP A 1 275 ? 9.576 11.209 16.990 1.00 91.19 275 ASP A O 1
ATOM 2143 N N . GLN A 1 276 ? 8.656 10.563 15.045 1.00 93.88 276 GLN A N 1
ATOM 2144 C CA . GLN A 1 276 ? 7.381 11.257 15.196 1.00 93.88 276 GLN A CA 1
ATOM 2145 C C . GLN A 1 276 ? 6.264 10.213 15.090 1.00 93.88 276 GLN A C 1
ATOM 2147 O O . GLN A 1 276 ? 5.737 9.996 13.998 1.00 93.88 276 GLN A O 1
ATOM 2152 N N . PRO A 1 277 ? 5.943 9.497 16.184 1.00 94.25 277 PRO A N 1
ATOM 2153 C CA . PRO A 1 277 ? 4.961 8.422 16.151 1.00 94.25 277 PRO A CA 1
ATOM 2154 C C . PRO A 1 277 ? 3.616 8.893 15.600 1.00 94.25 277 PRO A C 1
ATOM 2156 O O . PRO A 1 277 ? 3.116 9.959 15.961 1.00 94.25 277 PRO A O 1
ATOM 2159 N N . TRP A 1 278 ? 3.019 8.065 14.752 1.00 95.56 278 TRP A N 1
ATOM 2160 C CA . TRP A 1 278 ? 1.648 8.218 14.292 1.00 95.56 278 TRP A CA 1
ATOM 2161 C C . TRP A 1 278 ? 0.771 7.187 15.014 1.00 95.56 278 TRP A C 1
ATOM 2163 O O . TRP A 1 278 ? 1.220 6.059 15.216 1.00 95.56 278 TRP A O 1
ATOM 2173 N N . PRO A 1 279 ? -0.468 7.529 15.416 1.00 95.44 279 PRO A N 1
ATOM 2174 C CA . PRO A 1 279 ? -1.342 6.612 16.156 1.00 95.44 279 PRO A CA 1
ATOM 2175 C C . PRO A 1 279 ? -1.692 5.323 15.404 1.00 95.44 279 PRO A C 1
ATOM 2177 O O . PRO A 1 279 ? -2.098 4.343 16.017 1.00 95.44 279 PRO A O 1
ATOM 2180 N N . VAL A 1 280 ? -1.518 5.295 14.083 1.00 97.06 280 VAL A N 1
ATOM 2181 C CA . VAL A 1 280 ? -1.910 4.163 13.241 1.00 97.06 280 VAL A CA 1
ATOM 2182 C C . VAL A 1 280 ? -0.701 3.589 12.508 1.00 97.06 280 VAL A C 1
ATOM 2184 O O . VAL A 1 280 ? 0.113 4.323 11.961 1.00 97.06 280 VAL A O 1
ATOM 2187 N N . THR A 1 281 ? -0.608 2.263 12.454 1.00 97.31 281 THR A N 1
ATOM 2188 C CA . THR A 1 281 ? 0.363 1.526 11.639 1.00 97.31 281 THR A CA 1
ATOM 2189 C C . THR A 1 281 ? -0.351 0.465 10.802 1.00 97.31 281 THR A C 1
ATOM 2191 O O . THR A 1 281 ? -1.307 -0.155 11.272 1.00 97.31 281 THR A O 1
ATOM 2194 N N . TRP A 1 282 ? 0.102 0.241 9.566 1.00 98.31 282 TRP A N 1
ATOM 2195 C CA . TRP A 1 282 ? -0.432 -0.795 8.677 1.00 98.31 282 TRP A CA 1
ATOM 2196 C C . TRP A 1 282 ? 0.614 -1.876 8.409 1.00 98.31 282 TRP A C 1
ATOM 2198 O O . TRP A 1 282 ? 1.587 -1.673 7.684 1.00 98.31 282 TRP A O 1
ATOM 2208 N N . ALA A 1 283 ? 0.391 -3.062 8.972 1.00 97.69 283 ALA A N 1
ATOM 2209 C CA . ALA A 1 283 ? 1.252 -4.223 8.744 1.00 97.69 283 ALA A CA 1
ATOM 2210 C C . ALA A 1 283 ? 0.891 -5.001 7.465 1.00 97.69 283 ALA A C 1
ATOM 2212 O O . ALA A 1 283 ? 1.653 -5.870 7.040 1.00 97.69 283 ALA A O 1
ATOM 2213 N N . ASP A 1 284 ? -0.262 -4.711 6.858 1.00 98.50 284 ASP A N 1
ATOM 2214 C CA . ASP A 1 284 ? -0.747 -5.362 5.647 1.00 98.50 284 ASP A CA 1
ATOM 2215 C C . ASP A 1 284 ? -0.614 -4.423 4.441 1.00 98.50 284 ASP A C 1
ATOM 2217 O O . ASP A 1 284 ? -1.239 -3.363 4.381 1.00 98.50 284 ASP A O 1
ATOM 2221 N N . TYR A 1 285 ? 0.185 -4.822 3.449 1.00 98.81 285 TYR A N 1
ATOM 2222 C CA . TYR A 1 285 ? 0.412 -4.035 2.232 1.00 98.81 285 TYR A CA 1
ATOM 2223 C C . TYR A 1 285 ? -0.877 -3.758 1.446 1.00 98.81 285 TYR A C 1
ATOM 2225 O O . TYR A 1 285 ? -0.951 -2.773 0.711 1.00 98.81 285 TYR A O 1
ATOM 2233 N N . ARG A 1 286 ? -1.914 -4.594 1.610 1.00 98.75 286 ARG A N 1
ATOM 2234 C CA . ARG A 1 286 ? -3.213 -4.391 0.964 1.00 98.75 286 ARG A CA 1
ATOM 2235 C C . ARG A 1 286 ? -3.862 -3.101 1.448 1.00 98.75 286 ARG A C 1
ATOM 2237 O O . ARG A 1 286 ? -4.453 -2.418 0.621 1.00 98.75 286 ARG A O 1
ATOM 2244 N N . GLN A 1 287 ? -3.701 -2.736 2.726 1.00 98.81 287 GLN A N 1
ATOM 2245 C CA . GLN A 1 287 ? -4.217 -1.477 3.279 1.00 98.81 287 GLN A CA 1
ATOM 2246 C C . GLN A 1 287 ? -3.568 -0.265 2.604 1.00 98.81 287 GLN A C 1
ATOM 2248 O O . GLN A 1 287 ? -4.283 0.650 2.208 1.00 98.81 287 GLN A O 1
ATOM 2253 N N . ILE A 1 288 ? -2.245 -0.297 2.392 1.00 98.81 288 ILE A N 1
ATOM 2254 C CA . ILE A 1 288 ? -1.503 0.757 1.677 1.00 98.81 288 ILE A CA 1
ATOM 2255 C C . ILE A 1 288 ? -2.028 0.902 0.244 1.00 98.81 288 ILE A C 1
ATOM 2257 O O . ILE A 1 288 ? -2.305 2.003 -0.218 1.00 98.81 288 ILE A O 1
ATOM 2261 N N . LEU A 1 289 ? -2.200 -0.209 -0.469 1.00 98.81 289 LEU A N 1
ATOM 2262 C CA . LEU A 1 289 ? -2.617 -0.174 -1.870 1.00 98.81 289 LEU A CA 1
ATOM 2263 C C . LEU A 1 289 ? -4.036 0.374 -2.050 1.00 98.81 289 LEU A C 1
ATOM 2265 O O . LEU A 1 289 ? -4.247 1.234 -2.897 1.00 98.81 289 LEU A O 1
ATOM 2269 N N . VAL A 1 290 ? -5.007 -0.091 -1.260 1.00 98.62 290 VAL A N 1
ATOM 2270 C CA . VAL A 1 290 ? -6.400 0.381 -1.389 1.00 98.62 290 VAL A CA 1
ATOM 2271 C C . VAL A 1 290 ? -6.603 1.796 -0.846 1.00 98.62 290 VAL A C 1
ATOM 2273 O O . VAL A 1 290 ? -7.608 2.422 -1.169 1.00 98.62 290 VAL A O 1
ATOM 2276 N N . HIS A 1 291 ? -5.668 2.294 -0.029 1.00 98.69 291 HIS A N 1
ATOM 2277 C CA . HIS A 1 291 ? -5.637 3.691 0.388 1.00 98.69 291 HIS A CA 1
ATOM 2278 C C . HIS A 1 291 ? -5.362 4.604 -0.808 1.00 98.69 291 HIS A C 1
ATOM 2280 O O . HIS A 1 291 ? -6.116 5.543 -1.038 1.00 98.69 291 HIS A O 1
ATOM 2286 N N . TYR A 1 292 ? -4.316 4.294 -1.581 1.00 98.69 292 TYR A N 1
ATOM 2287 C CA . TYR A 1 292 ? -3.845 5.127 -2.690 1.00 98.69 292 TYR A CA 1
ATOM 2288 C C . TYR A 1 292 ? -4.535 4.850 -4.034 1.00 98.69 292 TYR A C 1
ATOM 2290 O O . TYR A 1 292 ? -4.575 5.729 -4.893 1.00 98.69 292 TYR A O 1
ATOM 2298 N N . TYR A 1 293 ? -5.089 3.652 -4.233 1.00 98.56 293 TYR A N 1
ATOM 2299 C CA . TYR A 1 293 ? -5.784 3.271 -5.463 1.00 98.56 293 TYR A CA 1
ATOM 2300 C C . TYR A 1 293 ? -7.244 2.927 -5.164 1.00 98.56 293 TYR A C 1
ATOM 2302 O O . TYR A 1 293 ? -7.575 1.841 -4.686 1.00 98.56 293 TYR A O 1
ATOM 2310 N N . THR A 1 294 ? -8.142 3.862 -5.458 1.00 98.38 294 THR A N 1
ATOM 2311 C CA . THR A 1 294 ? -9.544 3.764 -5.041 1.00 98.38 294 THR A CA 1
ATOM 2312 C C . THR A 1 294 ? -10.329 2.753 -5.869 1.00 98.38 294 THR A C 1
ATOM 2314 O O . THR A 1 294 ? -10.260 2.720 -7.095 1.00 98.38 294 THR A O 1
ATOM 2317 N N . GLY A 1 295 ? -11.134 1.930 -5.192 1.00 97.69 295 GLY A N 1
ATOM 2318 C CA . GLY A 1 295 ? -12.077 1.019 -5.842 1.00 97.69 295 GLY A CA 1
ATOM 2319 C C . GLY A 1 295 ? -11.444 -0.142 -6.609 1.00 97.69 295 GLY A C 1
ATOM 2320 O O . GLY A 1 295 ? -12.126 -0.765 -7.419 1.00 97.69 295 GLY A O 1
ATOM 2321 N N . ILE A 1 296 ? -10.162 -0.427 -6.384 1.00 98.38 296 ILE A N 1
ATOM 2322 C CA . ILE A 1 296 ? -9.455 -1.517 -7.058 1.00 98.38 296 ILE A CA 1
ATOM 2323 C C . ILE A 1 296 ? -9.782 -2.884 -6.458 1.00 98.38 296 ILE A C 1
ATOM 2325 O O . ILE A 1 296 ? -10.136 -3.019 -5.284 1.00 98.38 296 ILE A O 1
ATOM 2329 N N . ASP A 1 297 ? -9.575 -3.917 -7.261 1.00 98.19 297 ASP A N 1
ATOM 2330 C CA . ASP A 1 297 ? -9.372 -5.286 -6.815 1.00 98.19 297 ASP A CA 1
ATOM 2331 C C . ASP A 1 297 ? -7.872 -5.582 -6.724 1.00 98.19 297 ASP A C 1
ATOM 2333 O O . ASP A 1 297 ? -7.085 -5.134 -7.559 1.00 98.19 297 ASP A O 1
ATOM 2337 N N . ILE A 1 298 ? -7.480 -6.402 -5.749 1.00 98.19 298 ILE A N 1
ATOM 2338 C CA . ILE A 1 298 ? -6.154 -7.028 -5.727 1.00 98.19 298 ILE A CA 1
ATOM 2339 C C . ILE A 1 298 ? -6.357 -8.473 -6.163 1.00 98.19 298 ILE A C 1
ATOM 2341 O O . ILE A 1 298 ? -7.063 -9.228 -5.489 1.00 98.19 298 ILE A O 1
ATOM 2345 N N . LEU A 1 299 ? -5.779 -8.852 -7.299 1.00 97.31 299 LEU A N 1
ATOM 2346 C CA . LEU A 1 299 ? -5.958 -10.164 -7.917 1.00 97.31 299 LEU A CA 1
ATOM 2347 C C . LEU A 1 299 ? -4.651 -10.958 -7.864 1.00 97.31 299 LEU A C 1
ATOM 2349 O O . LEU A 1 299 ? -3.572 -10.386 -7.972 1.00 97.31 299 LEU A O 1
ATOM 2353 N N . ASN A 1 300 ? -4.727 -12.281 -7.722 1.00 96.31 300 ASN A N 1
ATOM 2354 C CA . ASN A 1 300 ? -3.575 -13.166 -7.923 1.00 96.31 300 ASN A CA 1
ATOM 2355 C C . ASN A 1 300 ? -3.391 -13.537 -9.402 1.00 96.31 300 ASN A C 1
ATOM 2357 O O . ASN A 1 300 ? -4.231 -13.220 -10.238 1.00 96.31 300 ASN A O 1
ATOM 2361 N N . GLY A 1 301 ? -2.335 -14.288 -9.729 1.00 91.69 301 GLY A N 1
ATOM 2362 C CA . GLY A 1 301 ? -2.026 -14.658 -11.119 1.00 91.69 301 GLY A CA 1
ATOM 2363 C C . GLY A 1 301 ? -3.090 -15.521 -11.813 1.00 91.69 301 GLY A C 1
ATOM 2364 O O . GLY A 1 301 ? -3.048 -15.681 -13.028 1.00 91.69 301 GLY A O 1
ATOM 2365 N N . SER A 1 302 ? -4.053 -16.069 -11.061 1.00 93.06 302 SER A N 1
ATOM 2366 C CA . SER A 1 302 ? -5.225 -16.782 -11.594 1.00 93.06 302 SER A CA 1
ATOM 2367 C C . SER A 1 302 ? -6.460 -15.884 -11.763 1.00 93.06 302 SER A C 1
ATOM 2369 O O . SER A 1 302 ? -7.507 -16.374 -12.175 1.00 93.06 302 SER A O 1
ATOM 2371 N N . GLY A 1 303 ? -6.365 -14.596 -11.424 1.00 92.88 303 GLY A N 1
ATOM 2372 C CA . GLY A 1 303 ? -7.469 -13.636 -11.462 1.00 92.88 303 GLY A CA 1
ATOM 2373 C C . GLY A 1 303 ? -8.417 -13.706 -10.260 1.00 92.88 303 GLY A C 1
ATOM 2374 O O . GLY A 1 303 ? -9.477 -13.087 -10.297 1.00 92.88 303 GLY A O 1
ATOM 2375 N N . ASN A 1 304 ? -8.075 -14.447 -9.200 1.00 96.00 304 ASN A N 1
ATOM 2376 C CA . ASN A 1 304 ? -8.895 -14.500 -7.985 1.00 96.00 304 ASN A CA 1
ATOM 2377 C C . ASN A 1 304 ? -8.552 -13.333 -7.057 1.00 96.00 304 ASN A C 1
ATOM 2379 O O . ASN A 1 304 ? -7.373 -13.008 -6.896 1.00 96.00 304 ASN A O 1
ATOM 2383 N N . LYS A 1 305 ? -9.563 -12.761 -6.393 1.00 96.81 305 LYS A N 1
ATOM 2384 C CA . LYS A 1 305 ? -9.368 -11.697 -5.402 1.00 96.81 305 LYS A CA 1
ATOM 2385 C C . LYS A 1 305 ? -8.565 -12.201 -4.198 1.00 96.81 305 LYS A C 1
ATOM 2387 O O . LYS A 1 305 ? -8.844 -13.275 -3.667 1.00 96.81 305 LYS A O 1
ATOM 2392 N N . VAL A 1 306 ? -7.577 -11.418 -3.767 1.00 97.38 306 VAL A N 1
ATOM 2393 C CA . VAL A 1 306 ? -6.793 -11.639 -2.533 1.00 97.38 306 VAL A CA 1
ATOM 2394 C C . VAL A 1 306 ? -7.134 -10.634 -1.427 1.00 97.38 306 VAL A C 1
ATOM 2396 O O . VAL A 1 306 ? -6.616 -10.724 -0.313 1.00 97.38 306 VAL A O 1
ATOM 2399 N N . ALA A 1 307 ? -8.013 -9.681 -1.728 1.00 97.81 307 ALA A N 1
ATOM 2400 C CA . ALA A 1 307 ? -8.640 -8.780 -0.773 1.00 97.81 307 ALA A CA 1
ATOM 2401 C C . ALA A 1 307 ? -10.167 -8.862 -0.946 1.00 97.81 307 ALA A C 1
ATOM 2403 O O . ALA A 1 307 ? -10.619 -9.001 -2.085 1.00 97.81 307 ALA A O 1
ATOM 2404 N N . PRO A 1 308 ? -10.952 -8.799 0.144 1.00 98.19 308 PRO A N 1
ATOM 2405 C CA . PRO A 1 308 ? -12.405 -8.712 0.053 1.00 98.19 308 PRO A CA 1
ATOM 2406 C C . PRO A 1 308 ? -12.857 -7.389 -0.586 1.00 98.19 308 PRO A C 1
ATOM 2408 O O . PRO A 1 308 ? -12.062 -6.467 -0.785 1.00 98.19 308 PRO A O 1
ATOM 2411 N N . ASP A 1 309 ? -14.146 -7.316 -0.907 1.00 98.25 309 ASP A N 1
ATOM 2412 C CA . ASP A 1 309 ? -14.783 -6.131 -1.498 1.00 98.25 309 ASP A CA 1
ATOM 2413 C C . ASP A 1 309 ? -15.067 -5.063 -0.436 1.00 98.25 309 ASP A C 1
ATOM 2415 O O . ASP A 1 309 ? -14.879 -3.872 -0.691 1.00 98.25 309 ASP A O 1
ATOM 2419 N N . ASP A 1 310 ? -15.456 -5.518 0.758 1.00 98.25 310 ASP A N 1
ATOM 2420 C CA . ASP A 1 310 ? -15.700 -4.705 1.945 1.00 98.25 310 ASP A CA 1
ATOM 2421 C C . ASP A 1 310 ? -14.398 -4.488 2.717 1.00 98.25 310 ASP A C 1
ATOM 2423 O O . ASP A 1 310 ? -13.779 -5.434 3.219 1.00 98.25 310 ASP A O 1
ATOM 2427 N N . ARG A 1 311 ? -13.949 -3.234 2.763 1.00 98.19 311 ARG A N 1
ATOM 2428 C CA . ARG A 1 311 ? -12.635 -2.840 3.280 1.00 98.19 311 ARG A CA 1
ATOM 2429 C C . ARG A 1 311 ? -12.676 -1.430 3.847 1.00 98.19 311 ARG A C 1
ATOM 2431 O O . ARG A 1 311 ? -13.421 -0.573 3.370 1.00 98.19 311 ARG A O 1
ATOM 2438 N N . TRP A 1 312 ? -11.837 -1.181 4.839 1.00 98.75 312 TRP A N 1
ATOM 2439 C CA . TRP A 1 312 ? -11.696 0.135 5.449 1.00 98.75 312 TRP A CA 1
ATOM 2440 C C . TRP A 1 312 ? -10.301 0.334 6.029 1.00 98.75 312 TRP A C 1
ATOM 2442 O O . TRP A 1 312 ? -9.654 -0.627 6.431 1.00 98.75 312 TRP A O 1
ATOM 2452 N N . ASN A 1 313 ? -9.839 1.572 6.132 1.00 98.81 313 ASN A N 1
ATOM 2453 C CA . ASN A 1 313 ? -8.605 1.866 6.859 1.00 98.81 313 ASN A CA 1
ATOM 2454 C C . ASN A 1 313 ? -8.887 2.842 7.995 1.00 98.81 313 ASN A C 1
ATOM 2456 O O . ASN A 1 313 ? -9.570 3.844 7.797 1.00 98.81 313 ASN A O 1
ATOM 2460 N N . LEU A 1 314 ? -8.316 2.585 9.171 1.00 98.69 314 LEU A N 1
ATOM 2461 C CA . LEU A 1 314 ? -8.159 3.619 10.187 1.00 98.69 314 LEU A CA 1
ATOM 2462 C C . LEU A 1 314 ? -7.011 4.533 9.745 1.00 98.69 314 LEU A C 1
ATOM 2464 O O . LEU A 1 314 ? -5.916 4.043 9.467 1.00 98.69 314 LEU A O 1
ATOM 2468 N N . LEU A 1 315 ? -7.265 5.838 9.661 1.00 98.31 315 LEU A N 1
ATOM 2469 C CA . LEU A 1 315 ? -6.258 6.839 9.306 1.00 98.31 315 LEU A CA 1
ATOM 2470 C C . LEU A 1 315 ? -5.677 7.512 10.553 1.00 98.31 315 LEU A C 1
ATOM 2472 O O . LEU A 1 315 ? -4.480 7.783 10.611 1.00 98.31 315 LEU A O 1
ATOM 2476 N N . TRP A 1 316 ? -6.513 7.767 11.563 1.00 97.75 316 TRP A N 1
ATOM 2477 C CA . TRP A 1 316 ? -6.119 8.477 12.780 1.00 97.75 316 TRP A CA 1
ATOM 2478 C C . TRP A 1 316 ? -7.090 8.215 13.943 1.00 97.75 316 TRP A C 1
ATOM 2480 O O . TRP A 1 316 ? -8.247 7.850 13.717 1.00 97.75 316 TRP A O 1
ATOM 2490 N N . HIS A 1 317 ? -6.640 8.430 15.185 1.00 97.06 317 HIS A N 1
ATOM 2491 C CA . HIS A 1 317 ? -7.486 8.396 16.380 1.00 97.06 317 HIS A CA 1
ATOM 2492 C C . HIS A 1 317 ? -6.989 9.323 17.505 1.00 97.06 317 HIS A C 1
ATOM 2494 O O . HIS A 1 317 ? -5.793 9.586 17.622 1.00 97.06 317 HIS A O 1
ATOM 2500 N N . GLU A 1 318 ? -7.900 9.731 18.397 1.00 96.12 318 GLU A N 1
ATOM 2501 C CA . GLU A 1 318 ? -7.600 10.518 19.611 1.00 96.12 318 GLU A CA 1
ATOM 2502 C C . GLU A 1 318 ? -7.285 9.675 20.843 1.00 96.12 318 GLU A C 1
ATOM 2504 O O . GLU A 1 318 ? -6.983 10.249 21.889 1.00 96.12 318 GLU A O 1
ATOM 2509 N N . VAL A 1 319 ? -7.359 8.339 20.759 1.00 90.69 319 VAL A N 1
ATOM 2510 C CA . VAL A 1 319 ? -7.048 7.482 21.912 1.00 90.69 319 VAL A CA 1
ATOM 2511 C C . VAL A 1 319 ? -5.649 7.833 22.433 1.00 90.69 319 VAL A C 1
ATOM 2513 O O . VAL A 1 319 ? -4.676 7.685 21.687 1.00 90.69 319 VAL A O 1
ATOM 2516 N N . PRO A 1 320 ? -5.520 8.312 23.682 1.00 79.12 320 PRO A N 1
ATOM 2517 C CA . PRO A 1 320 ? -4.221 8.689 24.213 1.00 79.12 320 PRO A CA 1
ATOM 2518 C C . PRO A 1 320 ? -3.292 7.470 24.275 1.00 79.12 320 PRO A C 1
ATOM 2520 O O . PRO A 1 320 ? -3.675 6.430 24.805 1.00 79.12 320 PRO A O 1
ATOM 2523 N N . PHE A 1 321 ? -2.045 7.621 23.814 1.00 66.38 321 PHE A N 1
ATOM 2524 C CA . PHE A 1 321 ? -1.017 6.562 23.814 1.00 66.38 321 PHE A CA 1
ATOM 2525 C C . PHE A 1 321 ? -0.737 5.943 25.198 1.00 66.38 321 PHE A C 1
ATOM 2527 O O . PHE A 1 321 ? -0.159 4.867 25.281 1.00 66.38 321 PHE A O 1
ATOM 2534 N N . ASN A 1 322 ? -1.154 6.618 26.273 1.00 64.69 322 ASN A N 1
ATOM 2535 C CA . ASN A 1 322 ? -1.105 6.145 27.656 1.00 64.69 322 ASN A CA 1
ATOM 2536 C C . ASN A 1 322 ? -2.413 6.501 28.374 1.00 64.69 322 ASN A C 1
ATOM 2538 O O . ASN A 1 322 ? -2.379 7.115 29.439 1.00 64.69 322 ASN A O 1
ATOM 2542 N N . ALA A 1 323 ? -3.566 6.249 27.752 1.00 59.88 323 ALA A N 1
ATOM 2543 C CA . ALA A 1 323 ? -4.843 6.504 28.405 1.00 59.88 323 ALA A CA 1
ATOM 2544 C C . ALA A 1 323 ? -4.975 5.589 29.627 1.00 59.88 323 ALA A C 1
ATOM 2546 O O . ALA A 1 323 ? -5.469 4.476 29.513 1.00 59.88 323 ALA A O 1
ATOM 2547 N N . GLU A 1 324 ? -4.517 6.072 30.781 1.00 66.50 324 GLU A N 1
ATOM 2548 C CA . GLU A 1 324 ? -4.802 5.517 32.097 1.00 66.50 324 GLU A CA 1
ATOM 2549 C C . GLU A 1 324 ? -6.306 5.673 32.333 1.00 66.50 324 GLU A C 1
ATOM 2551 O O . GLU A 1 324 ? -6.783 6.678 32.858 1.00 66.50 324 GLU A O 1
ATOM 2556 N N . THR A 1 325 ? -7.085 4.724 31.819 1.00 73.19 325 THR A N 1
ATOM 2557 C CA . THR A 1 325 ? -8.528 4.691 32.047 1.00 73.19 325 THR A CA 1
ATOM 2558 C C . THR A 1 325 ? -8.817 3.796 33.230 1.00 73.19 325 THR A C 1
ATOM 2560 O O . THR A 1 325 ? -8.251 2.705 33.316 1.00 73.19 325 THR A O 1
ATOM 2563 N N . ASP A 1 326 ? -9.732 4.222 34.095 1.00 80.81 326 ASP A N 1
ATOM 2564 C CA . ASP A 1 326 ? -10.259 3.356 35.143 1.00 80.81 326 ASP A CA 1
ATOM 2565 C C . ASP A 1 326 ? -11.038 2.172 34.525 1.00 80.81 326 ASP A C 1
ATOM 2567 O O . ASP A 1 326 ? -11.590 2.284 33.418 1.00 80.81 326 ASP A O 1
ATOM 2571 N N . PRO A 1 327 ? -11.115 1.021 35.212 1.00 85.75 327 PRO A N 1
ATOM 2572 C CA . PRO A 1 327 ? -11.820 -0.140 34.691 1.00 85.75 327 PRO A CA 1
ATOM 2573 C C . PRO A 1 327 ? -13.336 0.086 34.660 1.00 85.75 327 PRO A C 1
ATOM 2575 O O . PRO A 1 327 ? -13.896 0.733 35.546 1.00 85.75 327 PRO A O 1
ATOM 2578 N N . ASN A 1 328 ? -14.021 -0.522 33.687 1.00 89.06 328 ASN A N 1
ATOM 2579 C CA . ASN A 1 328 ? -15.465 -0.369 33.452 1.00 89.06 328 ASN A CA 1
ATOM 2580 C C . ASN A 1 328 ? -15.929 1.078 33.199 1.00 89.06 328 ASN A C 1
ATOM 2582 O O . ASN A 1 328 ? -17.085 1.410 33.479 1.00 89.06 328 ASN A O 1
ATOM 2586 N N . ILE A 1 329 ? -15.059 1.938 32.673 1.00 88.88 329 ILE A N 1
ATOM 2587 C CA . ILE A 1 329 ? -15.430 3.294 32.270 1.00 88.88 329 ILE A CA 1
ATOM 2588 C C . ILE A 1 329 ? -15.666 3.327 30.754 1.00 88.88 329 ILE A C 1
ATOM 2590 O O . ILE A 1 329 ? -14.847 2.798 29.998 1.00 88.88 329 ILE A O 1
ATOM 2594 N N . PRO A 1 330 ? -16.785 3.912 30.284 1.00 92.44 330 PRO A N 1
ATOM 2595 C CA . PRO A 1 330 ? -16.969 4.183 28.865 1.00 92.44 330 PRO A CA 1
ATOM 2596 C C . PRO A 1 330 ? -15.930 5.200 28.388 1.00 92.44 330 PRO A C 1
ATOM 2598 O O . PRO A 1 330 ? -15.750 6.250 29.005 1.00 92.44 330 PRO A O 1
ATOM 2601 N N . ILE A 1 331 ? -15.265 4.886 27.281 1.00 92.62 331 ILE A N 1
ATOM 2602 C CA . ILE A 1 331 ? -14.295 5.762 26.628 1.00 92.62 331 ILE A CA 1
ATOM 2603 C C . ILE A 1 331 ? -14.934 6.323 25.358 1.00 92.62 331 ILE A C 1
ATOM 2605 O O . ILE A 1 331 ? -15.503 5.574 24.558 1.00 92.62 331 ILE A O 1
ATOM 2609 N N . ASP A 1 332 ? -14.782 7.633 25.178 1.00 94.56 332 ASP A N 1
ATOM 2610 C CA . ASP A 1 332 ? -15.182 8.365 23.982 1.00 94.56 332 ASP A CA 1
ATOM 2611 C C . ASP A 1 332 ? -13.934 8.955 23.317 1.00 94.56 332 ASP A C 1
ATOM 2613 O O . ASP A 1 332 ? -13.111 9.585 23.986 1.00 94.56 332 ASP A O 1
ATOM 2617 N N . PHE A 1 333 ? -13.782 8.770 22.008 1.00 96.00 333 PHE A N 1
ATOM 2618 C CA . PHE A 1 333 ? -12.661 9.329 21.247 1.00 96.00 333 PHE A CA 1
ATOM 2619 C C . PHE A 1 333 ? -13.039 9.552 19.784 1.00 96.00 333 PHE A C 1
ATOM 2621 O O . PHE A 1 333 ? -13.899 8.856 19.241 1.00 96.00 333 PHE A O 1
ATOM 2628 N N . GLN A 1 334 ? -12.408 10.521 19.119 1.00 97.88 334 GLN A N 1
ATOM 2629 C CA . GLN A 1 334 ? -12.559 10.656 17.671 1.00 97.88 334 GLN A CA 1
ATOM 2630 C C . GLN A 1 334 ? -11.680 9.657 16.928 1.00 97.88 334 GLN A C 1
ATOM 2632 O O . GLN A 1 334 ? -10.553 9.361 17.334 1.00 97.88 334 GLN A O 1
ATOM 2637 N N . ILE A 1 335 ? -12.202 9.177 15.805 1.00 98.25 335 ILE A N 1
ATOM 2638 C CA . ILE A 1 335 ? -11.469 8.402 14.810 1.00 98.25 335 ILE A CA 1
ATOM 2639 C C . ILE A 1 335 ? -11.697 8.992 13.428 1.00 98.25 335 ILE A C 1
ATOM 2641 O O . ILE A 1 335 ? -12.769 9.530 13.150 1.00 98.25 335 ILE A O 1
ATOM 2645 N N . GLN A 1 336 ? -10.695 8.854 12.566 1.00 98.56 336 GLN A N 1
ATOM 2646 C CA . GLN A 1 336 ? -10.799 9.114 11.136 1.00 98.56 336 GLN A CA 1
ATOM 2647 C C . GLN A 1 336 ? -10.633 7.790 10.395 1.00 98.56 336 GLN A C 1
ATOM 2649 O O . GLN A 1 336 ? -9.608 7.122 10.538 1.00 98.56 336 GLN A O 1
ATOM 2654 N N . VAL A 1 337 ? -11.635 7.410 9.610 1.00 98.69 337 VAL A N 1
ATOM 2655 C CA . VAL A 1 337 ? -11.635 6.184 8.802 1.00 98.69 337 VAL A CA 1
ATOM 2656 C C . VAL A 1 337 ? -11.738 6.525 7.325 1.00 98.69 337 VAL A C 1
ATOM 2658 O O . VAL A 1 337 ? -12.294 7.559 6.978 1.00 98.69 337 VAL A O 1
ATOM 2661 N N . GLN A 1 338 ? -11.261 5.643 6.455 1.00 98.69 338 GLN A N 1
ATOM 2662 C CA . GLN A 1 338 ? -11.439 5.734 5.009 1.00 98.69 338 GLN A CA 1
ATOM 2663 C C . GLN A 1 338 ? -12.272 4.562 4.501 1.00 98.69 338 GLN A C 1
ATOM 2665 O O . GLN A 1 338 ? -12.003 3.409 4.860 1.00 98.69 338 GLN A O 1
ATOM 2670 N N . ASN A 1 339 ? -13.232 4.845 3.619 1.00 98.69 339 ASN A N 1
ATOM 2671 C CA . ASN A 1 339 ? -13.880 3.810 2.827 1.00 98.69 339 ASN A CA 1
ATOM 2672 C C . ASN A 1 339 ? -12.927 3.330 1.729 1.00 98.69 339 ASN A C 1
ATOM 2674 O O . ASN A 1 339 ? -12.787 3.971 0.693 1.00 98.69 339 ASN A O 1
ATOM 2678 N N . THR A 1 340 ? -12.289 2.181 1.934 1.00 98.62 340 THR A N 1
ATOM 2679 C CA . THR A 1 340 ? -11.410 1.559 0.932 1.00 98.62 340 THR A CA 1
ATOM 2680 C C . THR A 1 340 ? -12.074 0.383 0.213 1.00 98.62 340 THR A C 1
ATOM 2682 O O . THR A 1 340 ? -11.415 -0.391 -0.494 1.00 98.62 340 THR A O 1
ATOM 2685 N N . SER A 1 341 ? -13.392 0.237 0.372 1.00 98.44 341 SER A N 1
ATOM 2686 C CA . SER A 1 341 ? -14.199 -0.769 -0.317 1.00 98.44 341 SER A CA 1
ATOM 2687 C C . SER A 1 341 ? -14.244 -0.495 -1.825 1.00 98.44 341 SER A C 1
ATOM 2689 O O . SER A 1 341 ? -13.848 0.570 -2.307 1.00 98.44 341 SER A O 1
ATOM 2691 N N . ILE A 1 342 ? -14.739 -1.460 -2.602 1.00 97.38 342 ILE A N 1
ATOM 2692 C CA . ILE A 1 342 ? -15.042 -1.222 -4.027 1.00 97.38 342 ILE A CA 1
ATOM 2693 C C . ILE A 1 342 ? -16.398 -0.523 -4.244 1.00 97.38 342 ILE A C 1
ATOM 2695 O O . ILE A 1 342 ? -16.700 -0.113 -5.366 1.00 97.38 342 ILE A O 1
ATOM 2699 N N . LEU A 1 343 ? -17.198 -0.390 -3.180 1.00 96.81 343 LEU A N 1
ATOM 2700 C CA . LEU A 1 343 ? -18.532 0.210 -3.161 1.00 96.81 343 LEU A CA 1
ATOM 2701 C C . LEU A 1 343 ? -18.583 1.428 -2.230 1.00 96.81 343 LEU A C 1
ATOM 2703 O O . LEU A 1 343 ? -17.825 1.526 -1.263 1.00 96.81 343 LEU A O 1
ATOM 2707 N N . ASP A 1 344 ? -19.519 2.330 -2.508 1.00 97.94 344 ASP A N 1
ATOM 2708 C CA . ASP A 1 344 ? -19.860 3.432 -1.610 1.00 97.94 344 ASP A CA 1
ATOM 2709 C C . ASP A 1 344 ? -20.624 2.909 -0.385 1.00 97.94 344 ASP A C 1
ATOM 2711 O O . ASP A 1 344 ? -21.348 1.918 -0.473 1.00 97.94 344 ASP A O 1
ATOM 2715 N N . TRP A 1 345 ? -20.498 3.603 0.744 1.00 98.19 345 TRP A N 1
ATOM 2716 C CA . TRP A 1 345 ? -21.291 3.359 1.946 1.00 98.19 345 TRP A CA 1
ATOM 2717 C C . TRP A 1 345 ? -22.453 4.345 2.026 1.00 98.19 345 TRP A C 1
ATOM 2719 O O . TRP A 1 345 ? -22.270 5.565 1.983 1.00 98.19 345 TRP A O 1
ATOM 2729 N N . GLY A 1 346 ? -23.658 3.820 2.197 1.00 98.12 346 GLY A N 1
ATOM 2730 C CA . GLY A 1 346 ? -24.860 4.570 2.511 1.00 98.12 346 GLY A CA 1
ATOM 2731 C C . GLY A 1 346 ? -24.925 5.015 3.974 1.00 98.12 346 GLY A C 1
ATOM 2732 O O . GLY A 1 346 ? -24.180 4.571 4.848 1.00 98.12 346 GLY A O 1
ATOM 2733 N N . ASN A 1 347 ? -25.870 5.911 4.264 1.00 96.25 347 ASN A N 1
ATOM 2734 C CA . ASN A 1 347 ? -26.108 6.361 5.634 1.00 96.25 347 ASN A CA 1
ATOM 2735 C C . ASN A 1 347 ? -26.654 5.219 6.489 1.00 96.25 347 ASN A C 1
ATOM 2737 O O . ASN A 1 347 ? -27.624 4.567 6.100 1.00 96.25 347 ASN A O 1
ATOM 2741 N N . ASN A 1 348 ? -26.093 5.063 7.689 1.00 95.06 348 ASN A N 1
ATOM 2742 C CA . ASN A 1 348 ? -26.453 4.000 8.624 1.00 95.06 348 ASN A CA 1
ATOM 2743 C C . ASN A 1 348 ? -26.306 2.595 8.031 1.00 95.06 348 ASN A C 1
ATOM 2745 O O . ASN A 1 348 ? -27.048 1.712 8.434 1.00 95.06 348 ASN A O 1
ATOM 2749 N N . GLU A 1 349 ? -25.426 2.390 7.049 1.00 97.25 349 GLU A N 1
ATOM 2750 C CA . GLU A 1 349 ? -25.190 1.071 6.451 1.00 97.25 349 GLU A CA 1
ATOM 2751 C C . GLU A 1 349 ? -24.088 0.304 7.182 1.00 97.25 349 GLU A C 1
ATOM 2753 O O . GLU A 1 349 ? -24.225 -0.898 7.409 1.00 97.25 349 GLU A O 1
ATOM 2758 N N . VAL A 1 350 ? -23.025 1.015 7.566 1.00 98.31 350 VAL A N 1
ATOM 2759 C CA . VAL A 1 350 ? -21.826 0.443 8.175 1.00 98.31 350 VAL A CA 1
ATOM 2760 C C . VAL A 1 350 ? -21.770 0.809 9.654 1.00 98.31 350 VAL A C 1
ATOM 2762 O O . VAL A 1 350 ? -21.838 1.982 10.017 1.00 98.31 350 VAL A O 1
ATOM 2765 N N . GLU A 1 351 ? -21.650 -0.200 10.511 1.00 97.94 351 GLU A N 1
ATOM 2766 C CA . GLU A 1 351 ? -21.577 -0.088 11.968 1.00 97.94 351 GLU A CA 1
ATOM 2767 C C . GLU A 1 351 ? -20.142 -0.330 12.458 1.00 97.94 351 GLU A C 1
ATOM 2769 O O . GLU A 1 351 ? -19.481 -1.272 12.015 1.00 97.94 351 GLU A O 1
ATOM 2774 N N . LEU A 1 352 ? -19.690 0.482 13.418 1.00 98.31 352 LEU A N 1
ATOM 2775 C CA . LEU A 1 352 ? -18.458 0.258 14.170 1.00 98.31 352 LEU A CA 1
ATOM 2776 C C . LEU A 1 352 ? -18.664 -0.813 15.252 1.00 98.31 352 LEU A C 1
ATOM 2778 O O . LEU A 1 352 ? -19.621 -0.777 16.030 1.00 98.31 352 LEU A O 1
ATOM 2782 N N . GLY A 1 353 ? -17.720 -1.738 15.358 1.00 97.88 353 GLY A N 1
ATOM 2783 C CA . GLY A 1 353 ? -17.604 -2.684 16.457 1.00 97.88 353 GLY A CA 1
ATOM 2784 C C . GLY A 1 353 ? -16.242 -2.625 17.114 1.00 97.88 353 GLY A C 1
ATOM 2785 O O . GLY A 1 353 ? -15.289 -2.065 16.572 1.00 97.88 353 GLY A O 1
ATOM 2786 N N . TYR A 1 354 ? -16.154 -3.232 18.292 1.00 98.44 354 TYR A N 1
ATOM 2787 C CA . TYR A 1 354 ? -14.896 -3.340 19.011 1.00 98.44 354 TYR A CA 1
ATOM 2788 C C . TYR A 1 354 ? -14.736 -4.672 19.738 1.00 98.44 354 TYR A C 1
ATOM 2790 O O . TYR A 1 354 ? -15.706 -5.381 20.029 1.00 98.44 354 TYR A O 1
ATOM 2798 N N . GLN A 1 355 ? -13.489 -4.995 20.053 1.00 98.00 355 GLN A N 1
ATOM 2799 C CA . GLN A 1 355 ? -13.118 -6.093 20.929 1.00 98.00 355 GLN A CA 1
ATOM 2800 C C . GLN A 1 355 ? -11.880 -5.704 21.738 1.00 98.00 355 GLN A C 1
ATOM 2802 O O . GLN A 1 355 ? -10.914 -5.180 21.196 1.00 98.00 355 GLN A O 1
ATOM 2807 N N . TRP A 1 356 ? -11.878 -6.021 23.029 1.00 97.56 356 TRP A N 1
ATOM 2808 C CA . TRP A 1 356 ? -10.676 -5.932 23.854 1.00 97.56 356 TRP A CA 1
ATOM 2809 C C . TRP A 1 356 ? -9.976 -7.279 23.932 1.00 97.56 356 TRP A C 1
ATOM 2811 O O . TRP A 1 356 ? -10.615 -8.315 24.141 1.00 97.56 356 TRP A O 1
ATOM 2821 N N . THR A 1 357 ? -8.656 -7.263 23.810 1.00 97.69 357 THR A N 1
ATOM 2822 C CA . THR A 1 357 ? -7.811 -8.437 24.023 1.00 97.69 357 THR A CA 1
ATOM 2823 C C . THR A 1 357 ? -6.614 -8.064 24.888 1.00 97.69 357 THR A C 1
ATOM 2825 O O . THR A 1 357 ? -6.265 -6.891 25.016 1.00 97.69 357 THR A O 1
ATOM 2828 N N . VAL A 1 358 ? -5.978 -9.059 25.511 1.00 96.00 358 VAL A N 1
ATOM 2829 C CA . VAL A 1 358 ? -4.672 -8.844 26.154 1.00 96.00 358 VAL A CA 1
ATOM 2830 C C . VAL A 1 358 ? -3.699 -8.316 25.100 1.00 96.00 358 VAL A C 1
ATOM 2832 O O . VAL A 1 358 ? -3.730 -8.789 23.965 1.00 96.00 358 VAL A O 1
ATOM 2835 N N . LYS A 1 359 ? -2.831 -7.367 25.468 1.00 95.50 359 LYS A N 1
ATOM 2836 C CA . LYS A 1 359 ? -1.908 -6.714 24.532 1.00 95.50 359 LYS A CA 1
ATOM 2837 C C . LYS A 1 359 ? -1.240 -7.695 23.562 1.00 95.50 359 LYS A C 1
ATOM 2839 O O . LYS A 1 359 ? -0.699 -8.725 23.969 1.00 95.50 359 LYS A O 1
ATOM 2844 N N . ASN A 1 360 ? -1.245 -7.332 22.280 1.00 93.81 360 ASN A N 1
ATOM 2845 C CA . ASN A 1 360 ? -0.736 -8.097 21.138 1.00 93.81 360 ASN A CA 1
ATOM 2846 C C . ASN A 1 360 ? -1.504 -9.374 20.763 1.00 93.81 360 ASN A C 1
ATOM 2848 O O . ASN A 1 360 ? -1.173 -9.968 19.730 1.00 93.81 360 ASN A O 1
ATOM 2852 N N . ALA A 1 361 ? -2.519 -9.798 21.518 1.00 97.00 361 ALA A N 1
ATOM 2853 C CA . ALA A 1 361 ? -3.349 -10.919 21.100 1.00 97.00 361 ALA A CA 1
ATOM 2854 C C . ALA A 1 361 ? -4.152 -10.555 19.831 1.00 97.00 361 ALA A C 1
ATOM 2856 O O . ALA A 1 361 ? -4.454 -9.382 19.593 1.00 97.00 361 ALA A O 1
ATOM 2857 N N . PRO A 1 362 ? -4.445 -11.532 18.957 1.00 96.06 362 PRO A N 1
ATOM 2858 C CA . PRO A 1 362 ? -5.356 -11.317 17.840 1.00 96.06 362 PRO A CA 1
ATOM 2859 C C . PRO A 1 362 ? -6.803 -11.208 18.340 1.00 96.06 362 PRO A C 1
ATOM 2861 O O . PRO A 1 362 ? -7.160 -11.819 19.353 1.00 96.06 362 PRO A O 1
ATOM 2864 N N . ALA A 1 363 ? -7.645 -10.492 17.591 1.00 96.50 363 ALA A N 1
ATOM 2865 C CA . ALA A 1 363 ? -9.090 -10.514 17.788 1.00 96.50 363 ALA A CA 1
ATOM 2866 C C . ALA A 1 363 ? -9.629 -11.951 17.651 1.00 96.50 363 ALA A C 1
ATOM 2868 O O . ALA A 1 363 ? -9.108 -12.767 16.883 1.00 96.50 363 ALA A O 1
ATOM 2869 N N . ALA A 1 364 ? -10.679 -12.272 18.405 1.00 95.56 364 ALA A N 1
ATOM 2870 C CA . ALA A 1 364 ? -11.329 -13.577 18.348 1.00 95.56 364 ALA A CA 1
ATOM 2871 C C . ALA A 1 364 ? -12.544 -13.488 17.413 1.00 95.56 364 ALA A C 1
ATOM 2873 O O . ALA A 1 364 ? -13.479 -12.736 17.713 1.00 95.56 364 ALA A O 1
ATOM 2874 N N . PRO A 1 365 ? -12.584 -14.259 16.308 1.00 91.38 365 PRO A N 1
ATOM 2875 C CA . PRO A 1 365 ? -13.719 -14.235 15.395 1.00 91.38 365 PRO A CA 1
ATOM 2876 C C . PRO A 1 365 ? -15.034 -14.500 16.139 1.00 91.38 365 PRO A C 1
ATOM 2878 O O . PRO A 1 365 ? -15.183 -15.511 16.824 1.00 91.38 365 PRO A O 1
ATOM 2881 N N . GLY A 1 366 ? -15.992 -13.580 16.014 1.00 88.44 366 GLY A N 1
ATOM 2882 C CA . GLY A 1 366 ? -17.314 -13.690 16.644 1.00 88.44 366 GLY A CA 1
ATOM 2883 C C . GLY A 1 366 ? -17.430 -13.142 18.072 1.00 88.44 366 GLY A C 1
ATOM 2884 O O . GLY A 1 366 ? -18.525 -13.177 18.623 1.00 88.44 366 GLY A O 1
ATOM 2885 N N . SER A 1 367 ? -16.361 -12.601 18.663 1.00 95.06 367 SER A N 1
ATOM 2886 C CA . SER A 1 367 ? -16.398 -11.927 19.979 1.00 95.06 367 SER A CA 1
ATOM 2887 C C . SER A 1 367 ? -16.519 -10.401 19.889 1.00 95.06 367 SER A C 1
ATOM 2889 O O . SER A 1 367 ? -16.275 -9.692 20.864 1.00 95.06 367 SER A O 1
ATOM 2891 N N . TRP A 1 368 ? -16.898 -9.895 18.720 1.00 97.25 368 TRP A N 1
ATOM 2892 C CA . TRP A 1 368 ? -17.100 -8.475 18.474 1.00 97.25 368 TRP A CA 1
ATOM 2893 C C . TRP A 1 368 ? -18.338 -7.938 19.189 1.00 97.25 368 TRP A C 1
ATOM 2895 O O . TRP A 1 368 ? -19.424 -8.521 19.117 1.00 97.25 368 TRP A O 1
ATOM 2905 N N . THR A 1 369 ? -18.182 -6.777 19.816 1.00 97.19 369 THR A N 1
ATOM 2906 C CA . THR A 1 369 ? -19.277 -6.002 20.400 1.00 97.19 369 THR A CA 1
ATOM 2907 C C . THR A 1 369 ? -19.694 -4.916 19.414 1.00 97.19 369 THR A C 1
ATOM 2909 O O . THR A 1 369 ? -18.882 -4.070 19.047 1.00 97.19 369 THR A O 1
ATOM 2912 N N . GLY A 1 370 ? -20.954 -4.943 18.971 1.00 95.31 370 GLY A N 1
ATOM 2913 C CA . GLY A 1 370 ? -21.531 -3.867 18.159 1.00 95.31 370 GLY A CA 1
ATOM 2914 C C . GLY A 1 370 ? -21.810 -2.632 19.011 1.00 95.31 370 GLY A C 1
ATOM 2915 O O . GLY A 1 370 ? -22.301 -2.758 20.135 1.00 95.31 370 GLY A O 1
ATOM 2916 N N . THR A 1 371 ? -21.481 -1.450 18.494 1.00 94.19 371 THR A N 1
ATOM 2917 C CA . THR A 1 371 ? -21.637 -0.181 19.225 1.00 94.19 371 THR A CA 1
ATOM 2918 C C . THR A 1 371 ? -22.958 0.530 18.918 1.00 94.19 371 THR A C 1
ATOM 2920 O O . THR A 1 371 ? -23.342 1.436 19.654 1.00 94.19 371 THR A O 1
ATOM 2923 N N . ASN A 1 372 ? -23.670 0.140 17.851 1.00 95.31 372 ASN A N 1
ATOM 2924 C CA . ASN A 1 372 ? -24.732 0.932 17.209 1.00 95.31 372 ASN A CA 1
ATOM 2925 C C . ASN A 1 372 ? -24.284 2.340 16.761 1.00 95.31 372 ASN A C 1
ATOM 2927 O O . ASN A 1 372 ? -25.125 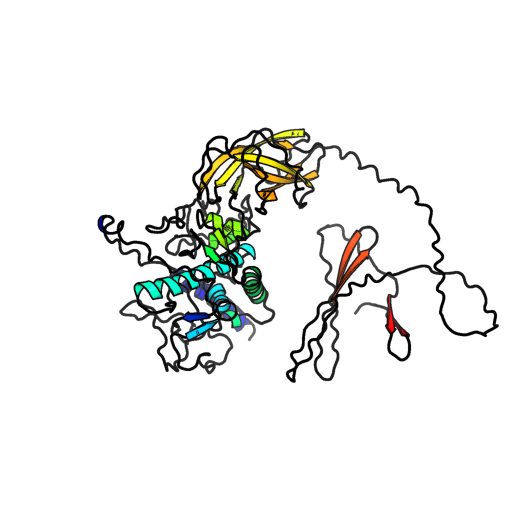3.218 16.552 1.00 95.31 372 ASN A O 1
ATOM 2931 N N . ILE A 1 373 ? -22.976 2.571 16.622 1.00 96.81 373 ILE A N 1
ATOM 2932 C CA . ILE A 1 373 ? -22.416 3.782 16.023 1.00 96.81 373 ILE A CA 1
ATOM 2933 C C . ILE A 1 373 ? -22.227 3.505 14.544 1.00 96.81 373 ILE A C 1
ATOM 2935 O O . ILE A 1 373 ? -21.492 2.596 14.159 1.00 96.81 373 ILE A O 1
ATOM 2939 N N . TYR A 1 374 ? -22.894 4.303 13.721 1.00 97.44 374 TYR A N 1
ATOM 2940 C CA . TYR A 1 374 ? -22.835 4.161 12.278 1.00 97.44 374 TYR A CA 1
ATOM 2941 C C . TYR A 1 374 ? -21.851 5.144 11.666 1.00 97.44 374 TYR A C 1
ATOM 2943 O O . TYR A 1 374 ? -21.835 6.328 12.013 1.00 97.44 374 TYR A O 1
ATOM 2951 N N . VAL A 1 375 ? -21.064 4.648 10.717 1.00 97.56 375 VAL A N 1
ATOM 2952 C CA . VAL A 1 375 ? -20.181 5.480 9.908 1.00 97.56 375 VAL A CA 1
ATOM 2953 C C . VAL A 1 375 ? -21.049 6.369 9.003 1.00 97.56 375 VAL A C 1
ATOM 2955 O O . VAL A 1 375 ? -22.008 5.871 8.398 1.00 97.56 375 VAL A O 1
ATOM 2958 N N . PRO A 1 376 ? -20.768 7.683 8.897 1.00 98.06 376 PRO A N 1
ATOM 2959 C CA . PRO A 1 376 ? -21.454 8.544 7.936 1.00 98.06 376 PRO A CA 1
ATOM 2960 C C . PRO A 1 376 ? -21.294 8.029 6.499 1.00 98.06 376 PRO A C 1
ATOM 2962 O O . PRO A 1 376 ? -20.249 7.471 6.169 1.00 98.06 376 PRO A O 1
ATOM 2965 N N . ALA A 1 377 ? -22.284 8.272 5.627 1.00 98.12 377 ALA A N 1
ATOM 2966 C CA . ALA A 1 377 ? -22.187 7.883 4.216 1.00 98.12 377 ALA A CA 1
ATOM 2967 C C . ALA A 1 377 ? -20.895 8.405 3.576 1.00 98.12 377 ALA A C 1
ATOM 2969 O O . ALA A 1 377 ? -20.602 9.603 3.676 1.00 98.12 377 ALA A O 1
ATOM 2970 N N . ALA A 1 378 ? -20.154 7.517 2.919 1.00 98.25 378 ALA A N 1
ATOM 2971 C CA . ALA A 1 378 ? -18.831 7.782 2.371 1.00 98.25 378 ALA A CA 1
ATOM 2972 C C . ALA A 1 378 ? -18.681 7.117 1.003 1.00 98.25 378 ALA A C 1
ATOM 2974 O O . ALA A 1 378 ? -18.860 5.904 0.870 1.00 98.25 378 ALA A O 1
ATOM 2975 N N . SER A 1 379 ? -18.312 7.902 -0.002 1.00 98.12 379 SER A N 1
ATOM 2976 C CA . SER A 1 379 ? -17.942 7.363 -1.313 1.00 98.12 379 SER A CA 1
ATOM 2977 C C . SER A 1 379 ? -16.670 6.520 -1.188 1.00 98.12 379 SER A C 1
ATOM 2979 O O . SER A 1 379 ? -15.874 6.728 -0.269 1.00 98.12 379 SER A O 1
ATOM 2981 N N . LYS A 1 380 ? -16.432 5.582 -2.105 1.00 97.19 380 LYS A N 1
ATOM 2982 C CA . LYS A 1 380 ? -15.140 4.881 -2.163 1.00 97.19 380 LYS A CA 1
ATOM 2983 C C . LYS A 1 380 ? -13.984 5.893 -2.259 1.00 97.19 380 LYS A C 1
ATOM 2985 O O . LYS A 1 380 ? -14.040 6.838 -3.043 1.00 97.19 380 LYS A O 1
ATOM 2990 N N . GLY A 1 381 ? -12.952 5.701 -1.444 1.00 96.56 381 GLY A N 1
ATOM 2991 C CA . GLY A 1 381 ? -11.801 6.597 -1.294 1.00 96.56 381 GLY A CA 1
ATOM 2992 C C . GLY A 1 381 ? -12.002 7.751 -0.302 1.00 96.56 381 GLY A C 1
ATOM 2993 O O . GLY A 1 381 ? -11.010 8.332 0.138 1.00 96.56 381 GLY A O 1
ATOM 2994 N N . GLU A 1 382 ? -13.244 8.061 0.090 1.00 97.88 382 GLU A N 1
ATOM 2995 C CA . GLU A 1 382 ? -13.570 9.164 1.002 1.00 97.88 382 GLU A CA 1
ATOM 2996 C C . GLU A 1 382 ? -13.255 8.810 2.464 1.00 97.88 382 GLU A C 1
ATOM 2998 O O . GLU A 1 382 ? -13.447 7.673 2.911 1.00 97.88 382 GLU A O 1
ATOM 3003 N N . ASP A 1 383 ? -12.798 9.804 3.223 1.00 97.94 383 ASP A N 1
ATOM 3004 C CA . ASP A 1 383 ? -12.541 9.719 4.652 1.00 97.94 383 ASP A CA 1
ATOM 3005 C C . ASP A 1 383 ? -13.656 10.360 5.494 1.00 97.94 383 ASP A C 1
ATOM 3007 O O . ASP A 1 383 ? -14.340 11.296 5.078 1.00 97.94 383 ASP A O 1
ATOM 3011 N N . LYS A 1 384 ? -13.865 9.840 6.707 1.00 98.06 384 LYS A N 1
ATOM 3012 C CA . LYS A 1 384 ? -14.847 10.340 7.674 1.00 98.06 384 LYS A CA 1
ATOM 3013 C C . LYS A 1 384 ? -14.263 10.388 9.067 1.00 98.06 384 LYS A C 1
ATOM 3015 O O . LYS A 1 384 ? -13.741 9.391 9.560 1.00 98.06 384 LYS A O 1
ATOM 3020 N N . THR A 1 385 ? -14.474 11.522 9.725 1.00 98.19 385 THR A N 1
ATOM 3021 C CA . THR A 1 385 ? -14.193 11.697 11.149 1.00 98.19 385 THR A CA 1
ATOM 3022 C C . THR A 1 385 ? -15.490 11.669 11.942 1.00 98.19 385 THR A C 1
ATOM 3024 O O . THR A 1 385 ? -16.448 12.367 11.602 1.00 98.19 385 THR A O 1
ATOM 3027 N N . PHE A 1 386 ? -15.531 10.864 13.000 1.00 97.94 386 PHE A N 1
ATOM 3028 C CA . PHE A 1 386 ? -16.664 10.781 13.921 1.00 97.94 386 PHE A CA 1
ATOM 3029 C C . PHE A 1 386 ? -16.210 10.296 15.305 1.00 97.94 386 PHE A C 1
ATOM 3031 O O . PHE A 1 386 ? -15.085 9.827 15.479 1.00 97.94 386 PHE A O 1
ATOM 3038 N N . THR A 1 387 ? -17.082 10.433 16.304 1.00 97.94 387 THR A N 1
ATOM 3039 C CA . THR A 1 387 ? -16.808 9.993 17.678 1.00 97.94 387 THR A CA 1
ATOM 3040 C C . THR A 1 387 ? -17.221 8.533 17.869 1.00 97.94 387 THR A C 1
ATOM 3042 O O . THR A 1 387 ? -18.387 8.185 17.685 1.00 97.94 387 THR A O 1
ATOM 3045 N N . ALA A 1 388 ? -16.273 7.691 18.278 1.00 97.19 388 ALA A N 1
ATOM 3046 C CA . ALA A 1 388 ? -16.535 6.377 18.846 1.00 97.19 388 ALA A CA 1
ATOM 3047 C C . ALA A 1 388 ? -16.857 6.555 20.338 1.00 97.19 388 ALA A C 1
ATOM 3049 O O . ALA A 1 388 ? -15.958 6.799 21.139 1.00 97.19 388 ALA A O 1
ATOM 3050 N N . SER A 1 389 ? -18.140 6.500 20.692 1.00 96.25 389 SER A N 1
ATOM 3051 C CA . SER A 1 389 ? -18.635 6.698 22.058 1.00 96.25 389 SER A CA 1
ATOM 3052 C C . SER A 1 389 ? -18.970 5.389 22.776 1.00 96.25 389 SER A C 1
ATOM 3054 O O . SER A 1 389 ? -19.303 4.383 22.153 1.00 96.25 389 SER A O 1
ATOM 3056 N N . ASN A 1 390 ? -18.989 5.435 24.107 1.00 94.62 390 ASN A N 1
ATOM 3057 C CA . ASN A 1 390 ? -19.404 4.342 24.987 1.00 94.62 390 ASN A CA 1
ATOM 3058 C C . ASN A 1 390 ? -18.628 3.031 24.767 1.00 94.62 390 ASN A C 1
ATOM 3060 O O . ASN A 1 390 ? -19.177 1.941 24.952 1.00 94.62 390 ASN A O 1
ATOM 3064 N N . ILE A 1 391 ? -17.347 3.114 24.397 1.00 95.88 391 ILE A N 1
ATOM 3065 C CA . ILE A 1 391 ? -16.481 1.936 24.313 1.00 95.88 391 ILE A CA 1
ATOM 3066 C C . ILE A 1 391 ? -16.115 1.522 25.738 1.00 95.88 391 ILE A C 1
ATOM 3068 O O . ILE A 1 391 ? -15.292 2.162 26.389 1.00 95.88 391 ILE A O 1
ATOM 3072 N N . MET A 1 392 ? -16.756 0.473 26.254 1.00 95.62 392 MET A N 1
ATOM 3073 C CA . MET A 1 392 ? -16.546 0.037 27.638 1.00 95.62 392 MET A CA 1
ATOM 3074 C C . MET A 1 392 ? -15.158 -0.575 27.813 1.00 95.62 392 MET A C 1
ATOM 3076 O O . MET A 1 392 ? -14.849 -1.576 27.160 1.00 95.62 392 MET A O 1
ATOM 3080 N N . SER A 1 393 ? -14.350 0.002 28.705 1.00 93.75 393 SER A N 1
ATOM 3081 C CA . SER A 1 393 ? -13.044 -0.538 29.082 1.00 93.75 393 SER A CA 1
ATOM 3082 C C . SER A 1 393 ? -13.179 -1.861 29.869 1.00 93.75 393 SER A C 1
ATOM 3084 O O . SER A 1 393 ? -14.173 -2.057 30.579 1.00 93.75 393 SER A O 1
ATOM 3086 N N . PRO A 1 394 ? -12.213 -2.795 29.752 1.00 94.56 394 PRO A N 1
ATOM 3087 C CA . PRO A 1 394 ? -12.108 -3.980 30.594 1.00 94.56 394 PRO A CA 1
ATOM 3088 C C . PRO A 1 394 ? -12.267 -3.701 32.092 1.00 94.56 394 PRO A C 1
ATOM 3090 O O . PRO A 1 394 ? -11.888 -2.644 32.594 1.00 94.56 394 PRO A O 1
ATOM 3093 N N . SER A 1 395 ? -12.805 -4.683 32.820 1.00 92.75 395 SER A N 1
ATOM 3094 C CA . SER A 1 395 ? -13.025 -4.592 34.268 1.00 92.75 395 SER A CA 1
ATOM 3095 C C . SER A 1 395 ? -11.757 -4.744 35.104 1.00 92.75 395 SER A C 1
ATOM 3097 O O . SER A 1 395 ? -11.732 -4.312 36.255 1.00 92.75 395 SER A O 1
ATOM 3099 N N . ASP A 1 396 ? -10.726 -5.367 34.537 1.00 90.81 396 ASP A N 1
ATOM 3100 C CA . ASP A 1 396 ? -9.436 -5.580 35.180 1.00 90.81 396 ASP A CA 1
ATOM 3101 C C . ASP A 1 396 ? -8.395 -4.626 34.590 1.00 90.81 396 ASP A C 1
ATOM 3103 O O . ASP A 1 396 ? -8.347 -4.412 33.377 1.00 90.81 396 ASP A O 1
ATOM 3107 N N . GLY A 1 397 ? -7.524 -4.083 35.441 1.00 90.12 397 GLY A N 1
ATOM 3108 C CA . GLY A 1 397 ? -6.384 -3.288 34.986 1.00 90.12 397 GLY A CA 1
ATOM 3109 C C . GLY A 1 397 ? -5.350 -4.152 34.257 1.00 90.12 397 GLY A C 1
ATOM 3110 O O . GLY A 1 397 ? -5.221 -5.345 34.538 1.00 90.12 397 GLY A O 1
ATOM 3111 N N . GLY A 1 398 ? -4.604 -3.551 33.332 1.00 92.44 398 GLY A N 1
ATOM 3112 C CA . GLY A 1 398 ? -3.591 -4.242 32.535 1.00 92.44 398 GLY A CA 1
ATOM 3113 C C . GLY A 1 398 ? -3.332 -3.591 31.180 1.00 92.44 398 GLY A C 1
ATOM 3114 O O . GLY A 1 398 ? -3.937 -2.580 30.833 1.00 92.44 398 GLY A O 1
ATOM 3115 N N . ASP A 1 399 ? -2.430 -4.199 30.415 1.00 93.44 399 ASP A N 1
ATOM 3116 C CA . ASP A 1 399 ? -2.137 -3.799 29.043 1.00 93.44 399 ASP A CA 1
ATOM 3117 C C . ASP A 1 399 ? -3.032 -4.565 28.066 1.00 93.44 399 ASP A C 1
ATOM 3119 O O . ASP A 1 399 ? -3.017 -5.803 28.016 1.00 93.44 399 ASP A O 1
ATOM 3123 N N . TYR A 1 400 ? -3.767 -3.825 27.245 1.00 95.38 400 TYR A N 1
ATOM 3124 C CA . TYR A 1 400 ? -4.719 -4.363 26.286 1.00 95.38 400 TYR A CA 1
ATOM 3125 C C . TYR A 1 400 ? -4.452 -3.845 24.874 1.00 95.38 400 TYR A C 1
ATOM 3127 O O . TYR A 1 400 ? -3.814 -2.813 24.674 1.00 95.38 400 TYR A O 1
ATOM 3135 N N . THR A 1 401 ? -4.992 -4.562 23.894 1.00 96.56 401 THR A N 1
ATOM 3136 C CA . THR A 1 401 ? -5.201 -4.054 22.541 1.00 96.56 401 THR A CA 1
ATOM 3137 C C . THR A 1 401 ? -6.709 -3.891 22.335 1.00 96.56 401 THR A C 1
ATOM 3139 O O . THR A 1 401 ? -7.480 -4.845 22.481 1.00 96.56 401 THR A O 1
ATOM 3142 N N . LEU A 1 402 ? -7.136 -2.671 22.016 1.00 97.38 402 LEU A N 1
ATOM 3143 C CA . LEU A 1 402 ? -8.462 -2.373 21.496 1.00 97.38 402 LEU A CA 1
ATOM 3144 C C . LEU A 1 402 ? -8.452 -2.636 19.993 1.00 97.38 402 LEU A C 1
ATOM 3146 O O . LEU A 1 402 ? -7.751 -1.970 19.232 1.00 97.38 402 LEU A O 1
ATOM 3150 N N . HIS A 1 403 ? -9.237 -3.619 19.583 1.00 98.25 403 HIS A N 1
ATOM 3151 C CA . HIS A 1 403 ? -9.510 -3.914 18.190 1.00 98.25 403 HIS A CA 1
ATOM 3152 C C . HIS A 1 403 ? -10.774 -3.172 17.766 1.00 98.25 403 HIS A C 1
ATOM 3154 O O . HIS A 1 403 ? -11.782 -3.230 18.475 1.00 98.25 403 HIS A O 1
ATOM 3160 N N . LEU A 1 404 ? -10.732 -2.506 16.618 1.00 98.56 404 LEU A N 1
ATOM 3161 C CA . LEU A 1 404 ? -11.885 -1.890 15.967 1.00 98.56 404 LEU A CA 1
ATOM 3162 C C . LEU A 1 404 ? -12.128 -2.591 14.635 1.00 98.56 404 LEU A C 1
ATOM 3164 O O . LEU A 1 404 ? -11.173 -2.911 13.932 1.00 98.56 404 LEU A O 1
ATOM 3168 N N . ASP A 1 405 ? -13.390 -2.794 14.274 1.00 98.62 405 ASP A N 1
ATOM 3169 C CA . ASP A 1 405 ? -13.766 -3.320 12.961 1.00 98.62 405 ASP A CA 1
ATOM 3170 C C . ASP A 1 405 ? -15.112 -2.762 12.506 1.00 98.62 405 ASP A C 1
ATOM 3172 O O . ASP A 1 405 ? -15.871 -2.203 13.300 1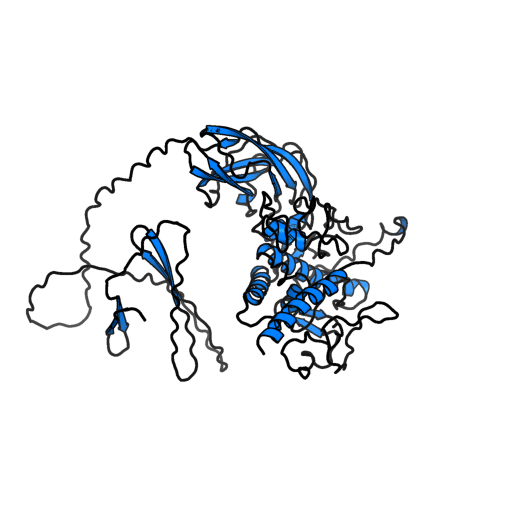.00 98.62 405 ASP A O 1
ATOM 3176 N N . LEU A 1 406 ? -15.401 -2.907 11.218 1.00 98.50 406 LEU A N 1
ATOM 3177 C CA . LEU A 1 406 ? -16.636 -2.462 10.595 1.00 98.50 406 LEU A CA 1
ATOM 3178 C C . LEU A 1 406 ? -17.446 -3.655 10.087 1.00 98.50 406 LEU A C 1
ATOM 3180 O O . LEU A 1 406 ? -16.907 -4.709 9.746 1.00 98.50 406 LEU A O 1
ATOM 3184 N N . ARG A 1 407 ? -18.766 -3.490 10.026 1.00 97.88 407 ARG A N 1
ATOM 3185 C CA . ARG A 1 407 ? -19.669 -4.420 9.339 1.00 97.88 407 ARG A CA 1
ATOM 3186 C C . ARG A 1 407 ? -20.802 -3.673 8.667 1.00 97.88 407 ARG A C 1
ATOM 3188 O O . ARG A 1 407 ? -21.240 -2.643 9.167 1.00 97.88 407 ARG A O 1
ATOM 3195 N N . HIS A 1 408 ? -21.359 -4.260 7.616 1.00 97.56 408 HIS A N 1
ATOM 3196 C CA . HIS A 1 408 ? -22.687 -3.877 7.138 1.00 97.56 408 HIS A CA 1
ATOM 3197 C C . HIS A 1 408 ? -23.762 -4.244 8.167 1.00 97.56 408 HIS A C 1
ATOM 3199 O O . HIS A 1 408 ? -23.591 -5.191 8.940 1.00 97.56 408 HIS A O 1
ATOM 3205 N N . ASN A 1 409 ? -24.900 -3.553 8.148 1.00 92.44 409 ASN A N 1
ATOM 3206 C CA . ASN A 1 409 ? -26.063 -3.866 8.983 1.00 92.44 409 ASN A CA 1
ATOM 3207 C C . ASN A 1 409 ? -26.442 -5.348 8.916 1.00 92.44 409 ASN A C 1
ATOM 3209 O O . ASN A 1 409 ? -26.866 -5.847 7.874 1.00 92.44 409 ASN A O 1
ATOM 3213 N N . ASN A 1 410 ? -26.354 -6.044 10.052 1.00 86.25 410 ASN A N 1
ATOM 3214 C CA . ASN A 1 410 ? -26.599 -7.491 10.163 1.00 86.25 410 ASN A CA 1
ATOM 3215 C C . ASN A 1 410 ? -25.672 -8.370 9.293 1.00 86.25 410 ASN A C 1
ATOM 3217 O O . ASN A 1 410 ? -25.932 -9.563 9.127 1.00 86.25 410 ASN A O 1
ATOM 3221 N N . GLY A 1 411 ? -24.608 -7.792 8.737 1.00 94.25 411 GLY A N 1
ATOM 3222 C CA . GLY A 1 411 ? -23.582 -8.471 7.962 1.00 94.25 411 GLY A CA 1
ATOM 3223 C C . GLY A 1 411 ? -22.489 -9.085 8.835 1.00 94.25 411 GLY A C 1
ATOM 3224 O O . GLY A 1 411 ? -22.499 -9.006 10.067 1.00 94.25 411 GLY A O 1
ATOM 3225 N N . SER A 1 412 ? -21.521 -9.713 8.170 1.00 96.44 412 SER A N 1
ATOM 3226 C CA . SER A 1 412 ? -20.284 -10.141 8.824 1.00 96.44 412 SER A CA 1
ATOM 3227 C C . SER A 1 412 ? -19.350 -8.952 9.024 1.00 96.44 412 SER A C 1
ATOM 3229 O O . SER A 1 412 ? -19.341 -8.020 8.226 1.00 96.44 412 SER A O 1
ATOM 3231 N N . TRP A 1 413 ? -18.544 -9.023 10.079 1.00 97.94 413 TRP A N 1
ATOM 3232 C CA . TRP A 1 413 ? -17.397 -8.144 10.285 1.00 97.94 413 TRP A CA 1
ATOM 3233 C C . TRP A 1 413 ? -16.433 -8.240 9.103 1.00 97.94 413 TRP A C 1
ATOM 3235 O O . TRP A 1 413 ? -16.197 -9.346 8.607 1.00 97.94 413 TRP A O 1
ATOM 3245 N N . PHE A 1 414 ? -15.894 -7.114 8.639 1.00 98.19 414 PHE A N 1
ATOM 3246 C CA . PHE A 1 414 ? -15.006 -7.082 7.473 1.00 98.19 414 PHE A CA 1
ATOM 3247 C C . PHE A 1 414 ? -13.752 -7.933 7.730 1.00 98.19 414 PHE A C 1
ATOM 3249 O O . PHE A 1 414 ? -13.272 -8.618 6.820 1.00 98.19 414 PHE A O 1
ATOM 3256 N N . SER A 1 415 ? -13.311 -8.040 8.991 1.00 97.94 415 SER A N 1
ATOM 3257 C CA . SER A 1 415 ? -12.243 -8.962 9.388 1.00 97.94 415 SER A CA 1
ATOM 3258 C C . SER A 1 415 ? -12.555 -10.442 9.197 1.00 97.94 415 SER A C 1
ATOM 3260 O O . SER A 1 415 ? -11.662 -11.217 8.845 1.00 97.94 415 SER A O 1
ATOM 3262 N N . ASN A 1 416 ? -13.823 -10.853 9.290 1.00 96.69 416 ASN A N 1
ATOM 3263 C CA . ASN A 1 416 ? -14.218 -12.221 8.944 1.00 96.69 416 ASN A CA 1
ATOM 3264 C C . ASN A 1 416 ? -14.045 -12.501 7.439 1.00 96.69 416 ASN A C 1
ATOM 3266 O O . ASN A 1 416 ? -13.882 -13.657 7.050 1.00 96.69 416 ASN A O 1
ATOM 3270 N N . GLY A 1 417 ? -14.066 -11.459 6.599 1.00 95.94 417 GLY A N 1
ATOM 3271 C CA . GLY A 1 417 ? -13.752 -11.519 5.168 1.00 95.94 417 GLY A CA 1
ATOM 3272 C C . GLY A 1 417 ? -12.250 -11.515 4.854 1.00 95.94 417 GLY A C 1
ATOM 3273 O O . GLY A 1 417 ? -11.870 -11.583 3.686 1.00 95.94 417 GLY A O 1
ATOM 3274 N N . GLY A 1 418 ? -11.386 -11.448 5.874 1.00 96.81 418 GLY A N 1
ATOM 3275 C CA . GLY A 1 418 ? -9.930 -11.429 5.723 1.00 96.81 418 GLY A CA 1
ATOM 3276 C C . GLY A 1 418 ? -9.324 -10.036 5.535 1.00 96.81 418 GLY A C 1
ATOM 3277 O O . GLY A 1 418 ? -8.160 -9.938 5.122 1.00 96.81 418 GLY A O 1
ATOM 3278 N N . TRP A 1 419 ? -10.089 -8.974 5.810 1.00 98.25 419 TRP A N 1
ATOM 3279 C CA . TRP A 1 419 ? -9.551 -7.620 5.937 1.00 98.25 419 TRP A CA 1
ATOM 3280 C C . TRP A 1 419 ? -8.946 -7.396 7.337 1.00 98.25 419 TRP A C 1
ATOM 3282 O O . TRP A 1 419 ? -9.467 -7.940 8.303 1.00 98.25 419 TRP A O 1
ATOM 3292 N N . PRO A 1 420 ? -7.843 -6.656 7.511 1.00 97.94 420 PRO A N 1
ATOM 3293 C CA . PRO A 1 420 ? -7.312 -6.399 8.850 1.00 97.94 420 PRO A CA 1
ATOM 3294 C C . PRO A 1 420 ? -8.249 -5.514 9.685 1.00 97.94 420 PRO A C 1
ATOM 3296 O O . PRO A 1 420 ? -8.770 -4.518 9.185 1.00 97.94 420 PRO A O 1
ATOM 3299 N N . ASP A 1 421 ? -8.421 -5.849 10.963 1.00 98.25 421 ASP A N 1
ATOM 3300 C CA . ASP A 1 421 ? -8.992 -4.942 11.960 1.00 98.25 421 ASP A CA 1
ATOM 3301 C C . ASP A 1 421 ? -7.960 -3.881 12.392 1.00 98.25 421 ASP A C 1
ATOM 3303 O O . ASP A 1 421 ? -6.746 -4.075 12.256 1.00 98.25 421 ASP A O 1
ATOM 3307 N N . ALA A 1 422 ? -8.426 -2.744 12.915 1.00 98.19 422 ALA A N 1
ATOM 3308 C CA . ALA A 1 422 ? -7.529 -1.719 13.442 1.00 98.19 422 ALA A CA 1
ATOM 3309 C C . ALA A 1 422 ? -7.174 -2.013 14.901 1.00 98.19 422 ALA A C 1
ATOM 3311 O O . ALA A 1 422 ? -8.039 -2.376 15.693 1.00 98.19 422 ALA A O 1
ATOM 3312 N N . ARG A 1 423 ? -5.905 -1.816 15.267 1.00 97.38 423 ARG A N 1
ATOM 3313 C CA . ARG A 1 423 ? -5.359 -2.191 16.578 1.00 97.38 423 ARG A CA 1
ATOM 3314 C C . ARG A 1 423 ? -4.806 -0.965 17.289 1.00 97.38 423 ARG A C 1
ATOM 3316 O O . ARG A 1 423 ? -3.977 -0.261 16.719 1.00 97.38 423 ARG A O 1
ATOM 3323 N N . ILE A 1 424 ? -5.242 -0.745 18.524 1.00 95.88 424 ILE A N 1
ATOM 3324 C CA . ILE A 1 424 ? -4.827 0.378 19.368 1.00 95.88 424 ILE A CA 1
ATOM 3325 C C . ILE A 1 424 ? -4.393 -0.182 20.723 1.00 95.88 424 ILE A C 1
ATOM 3327 O O . ILE A 1 424 ? -5.199 -0.775 21.436 1.00 95.88 424 ILE A O 1
ATOM 3331 N N . ASP A 1 425 ? -3.125 -0.016 21.089 1.00 94.00 425 ASP A N 1
ATOM 3332 C CA . ASP A 1 425 ? -2.618 -0.475 22.386 1.00 94.00 425 ASP A CA 1
ATOM 3333 C C . ASP A 1 425 ? -2.932 0.548 23.488 1.00 94.00 425 ASP A C 1
ATOM 3335 O O . ASP A 1 425 ? -2.687 1.742 23.321 1.00 94.00 425 ASP A O 1
ATOM 3339 N N . ILE A 1 426 ? -3.483 0.080 24.614 1.00 92.69 426 ILE A N 1
ATOM 3340 C CA . ILE A 1 426 ? -3.975 0.917 25.720 1.00 92.69 426 ILE A CA 1
ATOM 3341 C C . ILE A 1 426 ? -3.655 0.240 27.063 1.00 92.69 426 ILE A C 1
ATOM 3343 O O . ILE A 1 426 ? -3.838 -0.970 27.213 1.00 92.69 426 ILE A O 1
ATOM 3347 N N . SER A 1 427 ? -3.223 1.018 28.057 1.00 91.62 427 SER A N 1
ATOM 3348 C CA . SER A 1 427 ? -2.972 0.545 29.427 1.00 91.62 427 SER A CA 1
ATOM 3349 C C . SER A 1 427 ? -4.068 1.024 30.380 1.00 91.62 427 SER A C 1
ATOM 3351 O O . SER A 1 427 ? -4.227 2.217 30.598 1.00 91.62 427 SER A O 1
ATOM 3353 N N . ILE A 1 428 ? -4.802 0.095 30.988 1.00 89.44 428 ILE A N 1
ATOM 3354 C CA . ILE A 1 428 ? -5.906 0.381 31.914 1.00 89.44 428 ILE A CA 1
ATOM 3355 C C . ILE A 1 428 ? -5.386 0.339 33.347 1.00 89.44 428 ILE A C 1
ATOM 3357 O O . ILE A 1 428 ? -4.916 -0.697 33.828 1.00 89.44 428 ILE A O 1
ATOM 3361 N N . THR A 1 429 ? -5.490 1.460 34.048 1.00 86.25 429 THR A N 1
ATOM 3362 C CA . THR A 1 429 ? -5.087 1.614 35.449 1.00 86.25 429 THR A CA 1
ATOM 3363 C C . THR A 1 429 ? -6.260 1.363 36.382 1.00 86.25 429 THR A C 1
ATOM 3365 O O . THR A 1 429 ? -7.392 1.668 36.050 1.00 86.25 429 THR A O 1
ATOM 3368 N N . GLY A 1 430 ? -6.015 0.846 37.589 1.00 68.62 430 GLY A N 1
ATOM 3369 C CA . GLY A 1 430 ? -7.023 0.918 38.660 1.00 68.62 430 GLY A CA 1
ATOM 3370 C C . GLY A 1 430 ? -7.887 -0.324 38.892 1.00 68.62 430 GLY A C 1
ATOM 3371 O O . GLY A 1 430 ? -8.743 -0.304 39.773 1.00 68.62 430 GLY A O 1
ATOM 3372 N N . GLY A 1 431 ? -7.631 -1.446 38.220 1.00 59.72 431 GLY A N 1
ATOM 3373 C CA . GLY A 1 431 ? -8.131 -2.733 38.704 1.00 59.72 431 GLY A CA 1
ATOM 3374 C C . GLY A 1 431 ? -7.216 -3.246 39.810 1.00 59.72 431 GLY A C 1
ATOM 3375 O O . GLY A 1 431 ? -6.028 -3.458 39.568 1.00 59.72 431 GLY A O 1
ATOM 3376 N N . THR A 1 432 ? -7.725 -3.495 41.022 1.00 55.69 432 THR A N 1
ATOM 3377 C CA . THR A 1 432 ? -7.060 -4.482 41.884 1.00 55.69 432 THR A CA 1
ATOM 3378 C C . THR A 1 432 ? -7.064 -5.766 41.082 1.00 55.69 432 THR A C 1
ATOM 3380 O O . THR A 1 432 ? -8.140 -6.335 40.915 1.00 55.69 432 THR A O 1
ATOM 3383 N N . ALA A 1 433 ? -5.912 -6.174 40.538 1.00 51.19 433 ALA A N 1
ATOM 3384 C CA . ALA A 1 433 ? -5.782 -7.461 39.878 1.00 51.19 433 ALA A CA 1
ATOM 3385 C C . ALA A 1 433 ? -6.375 -8.484 40.842 1.00 51.19 433 ALA A C 1
ATOM 3387 O O . ALA A 1 433 ? -5.790 -8.739 41.898 1.00 51.19 433 ALA A O 1
ATOM 3388 N N . THR A 1 434 ? -7.576 -8.988 40.548 1.00 51.44 434 THR A N 1
ATOM 3389 C CA . THR A 1 434 ? -8.106 -10.116 41.298 1.00 51.44 434 THR A CA 1
ATOM 3390 C C . THR A 1 434 ? -7.103 -11.203 40.975 1.00 51.44 434 THR A C 1
ATOM 3392 O O . THR A 1 434 ? -6.999 -11.551 39.798 1.00 51.44 434 THR A O 1
ATOM 3395 N N . PRO A 1 435 ? -6.266 -11.646 41.932 1.00 48.91 435 PRO A N 1
ATOM 3396 C CA . PRO A 1 435 ? -5.218 -12.593 41.617 1.00 48.91 435 PRO A CA 1
ATOM 3397 C C . PRO A 1 435 ? -5.917 -13.780 40.975 1.00 48.91 435 PRO A C 1
ATOM 3399 O O . PRO A 1 435 ? -6.749 -14.414 41.627 1.00 48.91 435 PRO A O 1
ATOM 3402 N N . THR A 1 436 ? -5.650 -14.016 39.686 1.00 52.25 436 THR A N 1
ATOM 3403 C CA . THR A 1 436 ? -6.145 -15.192 38.980 1.00 52.25 436 THR A CA 1
ATOM 3404 C C . THR A 1 436 ? -5.771 -16.349 39.871 1.00 52.25 436 THR A C 1
ATOM 3406 O O . THR A 1 436 ? -4.578 -16.584 40.071 1.00 52.25 436 THR A O 1
ATOM 3409 N N . ALA A 1 437 ? -6.768 -16.972 40.510 1.00 43.00 437 ALA A N 1
ATOM 3410 C CA . ALA A 1 437 ? -6.511 -18.012 41.484 1.00 43.00 437 ALA A CA 1
ATOM 3411 C C . ALA A 1 437 ? -5.605 -19.010 40.781 1.00 43.00 437 ALA A C 1
ATOM 3413 O O . ALA A 1 437 ? -6.014 -19.584 39.768 1.00 43.00 437 ALA A O 1
ATOM 3414 N N . THR A 1 438 ? -4.356 -19.127 41.249 1.00 45.16 438 THR A N 1
ATOM 3415 C CA . THR A 1 438 ? -3.408 -20.099 40.726 1.00 45.16 438 THR A CA 1
ATOM 3416 C C . THR A 1 438 ? -4.176 -21.395 40.707 1.00 45.16 438 THR A C 1
ATOM 3418 O O . THR A 1 438 ? -4.551 -21.869 41.783 1.00 45.16 438 THR A O 1
ATOM 3421 N N . SER A 1 439 ? -4.500 -21.888 39.503 1.00 42.03 439 SER A N 1
ATOM 3422 C CA . SER A 1 439 ? -5.219 -23.143 39.338 1.00 42.03 439 SER A CA 1
ATOM 3423 C C . SER A 1 439 ? -4.435 -24.113 40.194 1.00 42.03 439 SER A C 1
ATOM 3425 O O . SER A 1 439 ? -3.272 -24.406 39.893 1.00 42.03 439 SER A O 1
ATOM 3427 N N . THR A 1 440 ? -5.009 -24.486 41.336 1.00 42.25 440 THR A N 1
ATOM 3428 C CA . THR A 1 440 ? -4.376 -25.426 42.234 1.00 42.25 440 THR A CA 1
ATOM 3429 C C . THR A 1 440 ? -4.435 -26.687 41.415 1.00 42.25 440 THR A C 1
ATOM 3431 O O . THR A 1 440 ? -5.512 -27.262 41.263 1.00 42.25 440 THR A O 1
ATOM 3434 N N . LEU A 1 441 ? -3.321 -27.002 40.746 1.00 41.25 441 LEU A N 1
ATOM 3435 C CA . LEU A 1 441 ? -3.185 -28.207 39.960 1.00 41.25 441 LEU A CA 1
ATOM 3436 C C . LEU A 1 441 ? -3.573 -29.311 40.925 1.00 41.25 441 LEU A C 1
ATOM 3438 O O . LEU A 1 441 ? -2.826 -29.632 41.848 1.00 41.25 441 LEU A O 1
ATOM 3442 N N . THR A 1 442 ? -4.795 -29.815 40.772 1.00 45.56 442 THR A N 1
ATOM 3443 C CA . THR A 1 442 ? -5.214 -31.008 41.481 1.00 45.56 442 THR A CA 1
ATOM 3444 C C . THR A 1 442 ? -4.214 -32.039 40.992 1.00 45.56 442 THR A C 1
ATOM 3446 O O . THR A 1 442 ? -4.136 -32.214 39.770 1.00 45.56 442 THR A O 1
ATOM 3449 N N . PRO A 1 443 ? -3.368 -32.616 41.866 1.00 42.91 443 PRO A N 1
ATOM 3450 C CA . PRO A 1 443 ? -2.351 -33.552 41.431 1.00 42.91 443 PRO A CA 1
ATOM 3451 C C . PRO A 1 443 ? -3.071 -34.641 40.647 1.00 42.91 443 PRO A C 1
ATOM 3453 O O . PRO A 1 443 ? -3.836 -35.430 41.200 1.00 42.91 443 PRO A O 1
ATOM 3456 N N . THR A 1 444 ? -2.906 -34.604 39.326 1.00 42.19 444 THR A N 1
ATOM 3457 C CA . THR A 1 444 ? -3.459 -35.623 38.452 1.00 42.19 444 THR A CA 1
ATOM 3458 C C . THR A 1 444 ? -2.712 -36.879 38.840 1.00 42.19 444 THR A C 1
ATOM 3460 O O . THR A 1 444 ? -1.482 -36.892 38.790 1.00 42.19 444 THR A O 1
ATOM 3463 N N . ALA A 1 445 ? -3.444 -37.883 39.326 1.00 45.19 445 ALA A N 1
ATOM 3464 C CA . ALA A 1 445 ? -2.869 -39.154 39.726 1.00 45.19 445 ALA A CA 1
ATOM 3465 C C . ALA A 1 445 ? -1.918 -39.618 38.622 1.00 45.19 445 ALA A C 1
ATOM 3467 O O . ALA A 1 445 ? -2.337 -39.790 37.476 1.00 45.19 445 ALA A O 1
ATOM 3468 N N . THR A 1 446 ? -0.639 -39.761 38.968 1.00 36.50 446 THR A N 1
ATOM 3469 C CA . THR A 1 446 ? 0.389 -40.289 38.080 1.00 36.50 446 THR A CA 1
ATOM 3470 C C . THR A 1 446 ? -0.068 -41.665 37.614 1.00 36.50 446 THR A C 1
ATOM 3472 O O . THR A 1 446 ? 0.090 -42.654 38.329 1.00 36.50 446 THR A O 1
ATOM 3475 N N . GLN A 1 447 ? -0.674 -41.745 36.428 1.00 35.69 447 GLN A N 1
ATOM 3476 C CA . GLN A 1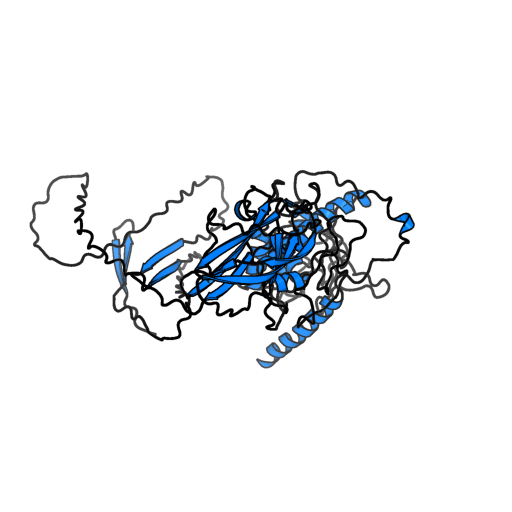 447 ? -0.877 -43.026 35.778 1.00 35.69 447 GLN A CA 1
ATOM 3477 C C . GLN A 1 447 ? 0.497 -43.509 35.332 1.00 35.69 447 GLN A C 1
ATOM 3479 O O . GLN A 1 447 ? 1.099 -42.978 34.400 1.00 35.69 447 GLN A O 1
ATOM 3484 N N . VAL A 1 448 ? 1.005 -44.515 36.039 1.00 34.97 448 VAL A N 1
ATOM 3485 C CA . VAL A 1 448 ? 2.138 -45.311 35.582 1.00 34.97 448 VAL A CA 1
ATOM 3486 C C . VAL A 1 448 ? 1.647 -46.105 34.374 1.00 34.97 448 VAL A C 1
ATOM 3488 O O . VAL A 1 448 ? 1.033 -47.159 34.517 1.00 34.97 448 VAL A O 1
ATOM 3491 N N . ILE A 1 449 ? 1.872 -45.578 33.172 1.00 35.12 449 ILE A N 1
ATOM 3492 C CA . ILE A 1 449 ? 1.679 -46.340 31.941 1.00 35.12 449 ILE A CA 1
ATOM 3493 C C . ILE A 1 449 ? 2.894 -47.259 31.798 1.00 35.12 449 ILE A C 1
ATOM 3495 O O . ILE A 1 449 ? 3.973 -46.836 31.386 1.00 35.12 449 ILE A O 1
ATOM 3499 N N . THR A 1 450 ? 2.729 -48.528 32.164 1.00 35.41 450 THR A N 1
ATOM 3500 C CA . THR A 1 450 ? 3.693 -49.582 31.834 1.00 35.41 450 THR A CA 1
ATOM 3501 C C . THR A 1 450 ? 3.496 -49.974 30.371 1.00 35.41 450 THR A C 1
ATOM 3503 O O . THR A 1 450 ? 2.583 -50.726 30.038 1.00 35.41 450 THR A O 1
ATOM 3506 N N . ALA A 1 451 ? 4.339 -49.457 29.478 1.00 31.31 451 ALA A N 1
ATOM 3507 C CA . ALA A 1 451 ? 4.390 -49.923 28.096 1.00 31.31 451 ALA A CA 1
ATOM 3508 C C . ALA A 1 451 ? 5.209 -51.224 28.020 1.00 31.31 451 ALA A C 1
ATOM 3510 O O . ALA A 1 451 ? 6.414 -51.223 28.271 1.00 31.31 451 ALA A O 1
ATOM 3511 N N . TYR A 1 452 ? 4.559 -52.337 27.671 1.00 30.59 452 TYR A N 1
ATOM 3512 C CA . TYR A 1 452 ? 5.236 -53.586 27.322 1.00 30.59 452 TYR A CA 1
ATOM 3513 C C . TYR A 1 452 ? 5.583 -53.577 25.835 1.00 30.59 452 TYR A C 1
ATOM 3515 O O . TYR A 1 452 ? 4.700 -53.681 24.986 1.00 30.59 452 TYR A O 1
ATOM 3523 N N . PHE A 1 453 ? 6.872 -53.506 25.514 1.00 30.11 453 PHE A N 1
ATOM 3524 C CA . PHE A 1 453 ? 7.347 -53.777 24.162 1.00 30.11 453 PHE A CA 1
ATOM 3525 C C . PHE A 1 453 ? 7.487 -55.290 23.977 1.00 30.11 453 PHE A C 1
ATOM 3527 O O . PHE A 1 453 ? 8.341 -55.924 24.594 1.00 30.11 453 PHE A O 1
ATOM 3534 N N . HIS A 1 454 ? 6.633 -55.875 23.136 1.00 32.22 454 HIS A N 1
ATOM 3535 C CA . HIS A 1 454 ? 6.868 -57.209 22.591 1.00 32.22 454 HIS A CA 1
ATOM 3536 C C . HIS A 1 454 ? 7.799 -57.082 21.383 1.00 32.22 454 HIS A C 1
ATOM 3538 O O . HIS A 1 454 ? 7.428 -56.489 20.373 1.00 32.22 454 HIS A O 1
ATOM 3544 N N . SER A 1 455 ? 8.999 -57.650 21.497 1.00 29.67 455 SER A N 1
ATOM 3545 C CA . SER A 1 455 ? 9.851 -57.951 20.347 1.00 29.67 455 SER A CA 1
ATOM 3546 C C . SER A 1 455 ? 9.359 -59.261 19.727 1.00 29.67 455 SER A C 1
ATOM 3548 O O . SER A 1 455 ? 9.370 -60.279 20.426 1.00 29.67 455 SER A O 1
ATOM 3550 N N . PRO A 1 456 ? 8.921 -59.292 18.458 1.00 39.38 456 PRO A N 1
ATOM 3551 C CA . PRO A 1 456 ? 8.749 -60.548 17.756 1.00 39.38 456 PRO A CA 1
ATOM 3552 C C . PRO A 1 456 ? 10.140 -60.975 17.284 1.00 39.38 456 PRO A C 1
ATOM 3554 O O . PRO A 1 456 ? 10.682 -60.330 16.400 1.00 39.38 456 PRO A O 1
ATOM 3557 N N . ASP A 1 457 ? 10.760 -61.932 17.986 1.00 38.00 457 ASP A N 1
ATOM 3558 C CA . ASP A 1 457 ? 11.616 -62.999 17.426 1.00 38.00 457 ASP A CA 1
ATOM 3559 C C . ASP A 1 457 ? 12.472 -63.687 18.516 1.00 38.00 457 ASP A C 1
ATOM 3561 O O . ASP A 1 457 ? 13.377 -63.089 19.091 1.00 38.00 457 ASP A O 1
ATOM 3565 N N . GLY A 1 458 ? 12.227 -64.990 18.726 1.00 35.91 458 GLY A N 1
ATOM 3566 C CA . GLY A 1 458 ? 13.259 -65.979 19.094 1.00 35.91 458 GLY A CA 1
ATOM 3567 C C . GLY A 1 458 ? 13.528 -66.281 20.588 1.00 35.91 458 GLY A C 1
ATOM 3568 O O . GLY A 1 458 ? 13.767 -65.363 21.365 1.00 35.91 458 GLY A O 1
ATOM 3569 N N . PRO A 1 459 ? 13.554 -67.569 21.014 1.00 46.03 459 PRO A N 1
ATOM 3570 C CA . PRO A 1 459 ? 13.689 -67.968 22.416 1.00 46.03 459 PRO A CA 1
ATOM 3571 C C . PRO A 1 459 ? 15.145 -68.193 22.866 1.00 46.03 459 PRO A C 1
ATOM 3573 O O . PRO A 1 459 ? 16.007 -68.564 22.074 1.00 46.03 459 PRO A O 1
ATOM 3576 N N . ASN A 1 460 ? 15.330 -68.115 24.190 1.00 42.31 460 ASN A N 1
ATOM 3577 C CA . ASN A 1 460 ? 16.482 -68.525 25.012 1.00 42.31 460 ASN A CA 1
ATOM 3578 C C . ASN A 1 460 ? 17.549 -67.462 25.305 1.00 42.31 460 ASN A C 1
ATOM 3580 O O . ASN A 1 460 ? 18.549 -67.365 24.607 1.00 42.31 460 ASN A O 1
ATOM 3584 N N . CYS A 1 461 ? 17.407 -66.817 26.467 1.00 30.56 461 CYS A N 1
ATOM 3585 C CA . CYS A 1 461 ? 18.524 -66.533 27.372 1.00 30.56 461 CYS A CA 1
ATOM 3586 C C . CYS A 1 461 ? 18.002 -66.500 28.817 1.00 30.56 461 CYS A C 1
ATOM 3588 O O . CYS A 1 461 ? 17.279 -65.593 29.220 1.00 30.56 461 CYS A O 1
ATOM 3590 N N . VAL A 1 462 ? 18.360 -67.529 29.587 1.00 39.56 462 VAL A N 1
ATOM 3591 C CA . VAL A 1 462 ? 18.222 -67.579 31.047 1.00 39.56 462 VAL A CA 1
ATOM 3592 C C . VAL A 1 462 ? 19.456 -66.895 31.632 1.00 39.56 462 VAL A C 1
ATOM 3594 O O . VAL A 1 462 ? 20.571 -67.348 31.390 1.00 39.56 462 VAL A O 1
ATOM 3597 N N . GLY A 1 463 ? 19.273 -65.819 32.398 1.00 32.09 463 GLY A N 1
ATOM 3598 C CA . GLY A 1 463 ? 20.372 -65.164 33.108 1.00 32.09 463 GLY A CA 1
ATOM 3599 C C . GLY A 1 463 ? 19.931 -63.931 33.892 1.00 32.09 463 GLY A C 1
ATOM 3600 O O . GLY A 1 463 ? 19.640 -62.892 33.311 1.00 32.09 463 GLY A O 1
ATOM 3601 N N . SER A 1 464 ? 19.889 -64.060 35.218 1.00 39.72 464 SER A N 1
ATOM 3602 C CA . SER A 1 464 ? 19.609 -62.994 36.183 1.00 39.72 464 SER A CA 1
ATOM 3603 C C . SER A 1 464 ? 20.662 -61.882 36.157 1.00 39.72 464 SER A C 1
ATOM 3605 O O . SER A 1 464 ? 21.848 -62.156 36.331 1.00 39.72 464 SER A O 1
ATOM 3607 N N . CYS A 1 465 ? 20.223 -60.622 36.106 1.00 28.59 465 CYS A N 1
ATOM 3608 C CA . CYS A 1 465 ? 20.995 -59.472 36.582 1.00 28.59 465 CYS A CA 1
ATOM 3609 C C . CYS A 1 465 ? 20.092 -58.540 37.396 1.00 28.59 465 CYS A C 1
ATOM 3611 O O . CYS A 1 465 ? 18.895 -58.426 37.142 1.00 28.59 465 CYS A O 1
ATOM 3613 N N . GLY A 1 466 ? 20.683 -57.968 38.444 1.00 28.97 466 GLY A N 1
ATOM 3614 C CA . GLY A 1 466 ? 19.985 -57.397 39.585 1.00 28.97 466 GLY A CA 1
ATOM 3615 C C . GLY A 1 466 ? 19.402 -56.007 39.350 1.00 28.97 466 GLY A C 1
ATOM 3616 O O . GLY A 1 466 ? 19.750 -55.286 38.419 1.00 28.97 466 GLY A O 1
ATOM 3617 N N . SER A 1 467 ? 18.515 -55.648 40.270 1.00 33.06 467 SER A N 1
ATOM 3618 C CA . SER A 1 467 ? 17.886 -54.343 40.403 1.00 33.06 467 SER A CA 1
ATOM 3619 C C . SER A 1 467 ? 18.908 -53.216 40.587 1.00 33.06 467 SER A C 1
ATOM 3621 O O . SER A 1 467 ? 19.665 -53.223 41.561 1.00 33.06 467 SER A O 1
ATOM 3623 N N . GLN A 1 468 ? 18.843 -52.196 39.732 1.00 26.88 468 GLN A N 1
ATOM 3624 C CA . GLN A 1 468 ? 19.241 -50.835 40.085 1.00 26.88 468 GLN A CA 1
ATOM 3625 C C . GLN A 1 468 ? 18.093 -49.879 39.767 1.00 26.88 468 GLN A C 1
ATOM 3627 O O . GLN A 1 468 ? 17.610 -49.789 38.643 1.00 26.88 468 GLN A O 1
ATOM 3632 N N . THR A 1 469 ? 17.635 -49.202 40.811 1.00 33.94 469 THR A N 1
ATOM 3633 C CA . THR A 1 469 ? 16.694 -48.086 40.785 1.00 33.94 469 THR A CA 1
ATOM 3634 C C . THR A 1 469 ? 17.411 -46.810 40.350 1.00 33.94 469 THR A C 1
ATOM 3636 O O . THR A 1 469 ? 18.420 -46.459 40.960 1.00 33.94 469 THR A O 1
ATOM 3639 N N . GLY A 1 470 ? 16.854 -46.070 39.389 1.00 31.64 470 GLY A N 1
ATOM 3640 C CA . GLY A 1 470 ? 17.185 -44.655 39.202 1.00 31.64 470 GLY A CA 1
ATOM 3641 C C . GLY A 1 470 ? 17.040 -44.138 37.771 1.00 31.64 470 GLY A C 1
ATOM 3642 O O . GLY A 1 470 ? 17.583 -44.730 36.848 1.00 31.64 470 GLY A O 1
ATOM 3643 N N . PHE A 1 471 ? 16.399 -42.968 37.662 1.00 27.16 471 PHE A N 1
ATOM 3644 C CA . PHE A 1 471 ? 16.327 -42.041 36.519 1.00 27.16 471 PHE A CA 1
ATOM 3645 C C . PHE A 1 471 ? 15.237 -42.287 35.460 1.00 27.16 471 PHE A C 1
ATOM 3647 O O . PHE A 1 471 ? 15.420 -43.008 34.487 1.00 27.16 471 PHE A O 1
ATOM 3654 N N . ASN A 1 472 ? 14.124 -41.558 35.616 1.00 26.34 472 ASN A N 1
ATOM 3655 C CA . ASN A 1 472 ? 13.149 -41.288 34.560 1.00 26.34 472 ASN A CA 1
ATOM 3656 C C . ASN A 1 472 ? 13.352 -39.854 34.056 1.00 26.34 472 ASN A C 1
ATOM 3658 O O . ASN A 1 472 ? 13.047 -38.914 34.782 1.00 26.34 472 ASN A O 1
ATOM 3662 N N . ASN A 1 473 ? 13.819 -39.692 32.820 1.00 29.67 473 ASN A N 1
ATOM 3663 C CA . ASN A 1 473 ? 13.582 -38.498 32.008 1.00 29.67 473 ASN A CA 1
ATOM 3664 C C . ASN A 1 473 ? 13.342 -38.975 30.574 1.00 29.67 473 ASN A C 1
ATOM 3666 O O . ASN A 1 473 ? 14.243 -39.503 29.926 1.00 29.67 473 ASN A O 1
ATOM 3670 N N . VAL A 1 474 ? 12.102 -38.841 30.106 1.00 27.64 474 VAL A N 1
ATOM 3671 C CA . VAL A 1 474 ? 11.687 -39.215 28.750 1.00 27.64 474 VAL A CA 1
ATOM 3672 C C . VAL A 1 474 ? 11.689 -37.954 27.893 1.00 27.64 474 VAL A C 1
ATOM 3674 O O . VAL A 1 474 ? 10.972 -37.004 28.192 1.00 27.64 474 VAL A O 1
ATOM 3677 N N . VAL A 1 475 ? 12.476 -37.957 26.818 1.00 30.97 475 VAL A N 1
ATOM 3678 C CA . VAL A 1 475 ? 12.383 -36.985 25.721 1.00 30.97 475 VAL A CA 1
ATOM 3679 C C . VAL A 1 475 ? 11.620 -37.667 24.590 1.00 30.97 475 VAL A C 1
ATOM 3681 O O . VAL A 1 475 ? 12.077 -38.677 24.057 1.00 30.97 475 VAL A O 1
ATOM 3684 N N . THR A 1 476 ? 10.456 -37.140 24.221 1.00 27.58 476 THR A N 1
ATOM 3685 C CA . THR A 1 476 ? 9.676 -37.614 23.072 1.00 27.58 476 THR A CA 1
ATOM 3686 C C . THR A 1 476 ? 10.023 -36.794 21.824 1.00 27.58 476 THR A C 1
ATOM 3688 O O . THR A 1 476 ? 9.866 -35.573 21.836 1.00 27.58 476 THR A O 1
ATOM 3691 N N . PRO A 1 477 ? 10.466 -37.416 20.715 1.00 27.86 477 PRO A N 1
ATOM 3692 C CA . PRO A 1 477 ? 10.538 -36.741 19.430 1.00 27.86 477 PRO A CA 1
ATOM 3693 C C . PRO A 1 477 ? 9.151 -36.734 18.782 1.00 27.86 477 PRO A C 1
ATOM 3695 O O . PRO A 1 477 ? 8.569 -37.789 18.530 1.00 27.86 477 PRO A O 1
ATOM 3698 N N . VAL A 1 478 ? 8.638 -35.548 18.455 1.00 26.98 478 VAL A N 1
ATOM 3699 C CA . VAL A 1 478 ? 7.514 -35.405 17.521 1.00 26.98 478 VAL A CA 1
ATOM 3700 C C . VAL A 1 478 ? 8.065 -35.627 16.110 1.00 26.98 478 VAL A C 1
ATOM 3702 O O . VAL A 1 478 ? 8.817 -34.798 15.596 1.00 26.98 478 VAL A O 1
ATOM 3705 N N . ARG A 1 479 ? 7.733 -36.761 15.481 1.00 26.42 479 ARG A N 1
ATOM 3706 C CA . ARG A 1 479 ? 7.967 -36.963 14.043 1.00 26.42 479 ARG A CA 1
ATOM 3707 C C . ARG A 1 479 ? 6.878 -36.234 13.262 1.00 26.42 479 ARG A C 1
ATOM 3709 O O . ARG A 1 479 ? 5.724 -36.640 13.313 1.00 26.42 479 ARG A O 1
ATOM 3716 N N . ASN A 1 480 ? 7.264 -35.221 12.493 1.00 26.16 480 ASN A N 1
ATOM 3717 C CA . ASN A 1 480 ? 6.521 -34.836 11.297 1.00 26.16 480 ASN A CA 1
ATOM 3718 C C . ASN A 1 480 ? 7.112 -35.619 10.125 1.00 26.16 480 ASN A C 1
ATOM 3720 O O . ASN A 1 480 ? 8.201 -35.303 9.646 1.00 26.16 480 ASN A O 1
ATOM 3724 N N . GLU A 1 481 ? 6.415 -36.662 9.683 1.00 25.95 481 GLU A N 1
ATOM 3725 C CA . GLU A 1 481 ? 6.703 -37.303 8.404 1.00 25.95 481 GLU A CA 1
ATOM 3726 C C . GLU A 1 481 ? 6.130 -36.420 7.289 1.00 25.95 481 GLU A C 1
ATOM 3728 O O . GLU A 1 481 ? 4.933 -36.435 7.019 1.00 25.95 481 GLU A O 1
ATOM 3733 N N . GLN A 1 482 ? 6.979 -35.619 6.641 1.00 25.27 482 GLN A N 1
ATOM 3734 C CA . GLN A 1 482 ? 6.701 -35.169 5.279 1.00 25.27 482 GLN A CA 1
ATOM 3735 C C . GLN A 1 482 ? 7.314 -36.189 4.321 1.00 25.27 482 GLN A C 1
ATOM 3737 O O . GLN A 1 482 ? 8.533 -36.317 4.212 1.00 25.27 482 GLN A O 1
ATOM 3742 N N . SER A 1 483 ? 6.450 -36.944 3.647 1.00 25.12 483 SER A N 1
ATOM 3743 C CA . SER A 1 483 ? 6.821 -37.859 2.575 1.00 25.12 483 SER A CA 1
ATOM 3744 C C . SER A 1 483 ? 7.338 -37.068 1.368 1.00 25.12 483 SER A C 1
ATOM 3746 O O . SER A 1 483 ? 6.559 -36.442 0.650 1.00 25.12 483 SER A O 1
ATOM 3748 N N . LEU A 1 484 ? 8.645 -37.113 1.119 1.00 24.31 484 LEU A N 1
ATOM 3749 C CA . LEU A 1 484 ? 9.228 -36.740 -0.170 1.00 24.31 484 LEU A CA 1
ATOM 3750 C C . LEU A 1 484 ? 9.021 -37.911 -1.140 1.00 24.31 484 LEU A C 1
ATOM 3752 O O . LEU A 1 484 ? 9.704 -38.928 -1.041 1.00 24.31 484 LEU A O 1
ATOM 3756 N N . GLN A 1 485 ? 8.069 -37.784 -2.067 1.00 25.20 485 GLN A N 1
ATOM 3757 C CA . GLN A 1 485 ? 8.022 -38.650 -3.246 1.00 25.20 485 GLN A CA 1
ATOM 3758 C C . GLN A 1 485 ? 9.124 -38.209 -4.215 1.00 25.20 485 GLN A C 1
ATOM 3760 O O . GLN A 1 485 ? 9.115 -37.082 -4.705 1.00 25.20 485 GLN A O 1
ATOM 3765 N N . ALA A 1 486 ? 10.083 -39.096 -4.478 1.00 28.23 486 ALA A N 1
ATOM 3766 C CA . ALA A 1 486 ? 11.073 -38.906 -5.529 1.00 28.23 486 ALA A CA 1
ATOM 3767 C C . ALA A 1 486 ? 10.463 -39.309 -6.880 1.00 28.23 486 ALA A C 1
ATOM 3769 O O . ALA A 1 486 ? 10.056 -40.456 -7.064 1.00 28.23 486 ALA A O 1
ATOM 3770 N N . TYR A 1 487 ? 10.404 -38.356 -7.809 1.00 23.45 487 TYR A N 1
ATOM 3771 C CA . TYR A 1 487 ? 10.183 -38.609 -9.231 1.00 23.45 487 TYR A CA 1
ATOM 3772 C C . TYR A 1 487 ? 11.530 -38.998 -9.854 1.00 23.45 487 TYR A C 1
ATOM 3774 O O . TYR A 1 487 ? 12.513 -38.272 -9.697 1.00 23.45 487 TYR A O 1
ATOM 3782 N N . ASP A 1 488 ? 11.581 -40.148 -10.522 1.00 30.66 488 ASP A N 1
ATOM 3783 C CA . ASP A 1 488 ? 12.781 -40.662 -11.184 1.00 30.66 488 ASP A CA 1
ATOM 3784 C C . ASP A 1 488 ? 12.839 -40.134 -12.628 1.00 30.66 488 ASP A C 1
ATOM 3786 O O . ASP A 1 488 ? 11.902 -40.325 -13.408 1.00 30.66 488 ASP A O 1
ATOM 3790 N N . GLY A 1 489 ? 13.914 -39.420 -12.978 1.00 26.14 489 GLY A N 1
ATOM 3791 C CA . GLY A 1 489 ? 14.082 -38.827 -14.304 1.00 26.14 489 GLY A CA 1
ATOM 3792 C C . GLY A 1 489 ? 15.364 -38.008 -14.496 1.00 26.14 489 GLY A C 1
ATOM 3793 O O . GLY A 1 489 ? 15.329 -36.787 -14.423 1.00 26.14 489 GLY A O 1
ATOM 3794 N N . GLY A 1 490 ? 16.466 -38.679 -14.852 1.00 31.23 490 GLY A N 1
ATOM 3795 C CA . GLY A 1 490 ? 17.553 -38.119 -15.680 1.00 31.23 490 GLY A CA 1
ATOM 3796 C 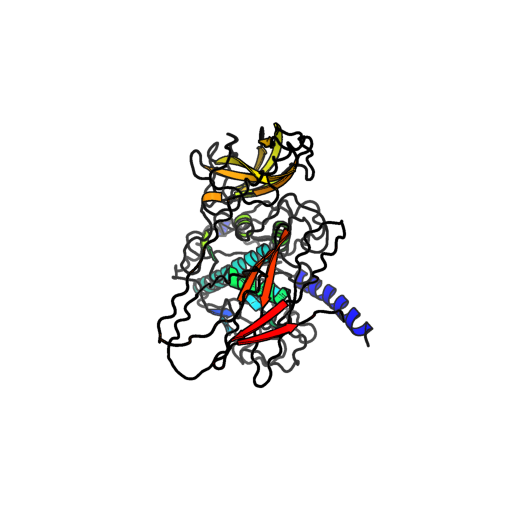C . GLY A 1 490 ? 18.634 -37.249 -14.997 1.00 31.23 490 GLY A C 1
ATOM 3797 O O . GLY A 1 490 ? 18.402 -36.651 -13.950 1.00 31.23 490 GLY A O 1
ATOM 3798 N N . PRO A 1 491 ? 19.862 -37.183 -15.560 1.00 30.75 491 PRO A N 1
ATOM 3799 C CA . PRO A 1 491 ? 21.050 -36.748 -14.831 1.00 30.75 491 PRO A CA 1
ATOM 3800 C C . PRO A 1 491 ? 21.233 -35.224 -14.863 1.00 30.75 491 PRO A C 1
ATOM 3802 O O . PRO A 1 491 ? 21.623 -34.647 -15.875 1.00 30.75 491 PRO A O 1
ATOM 3805 N N . GLY A 1 492 ? 21.022 -34.583 -13.715 1.00 30.58 492 GLY A N 1
ATOM 3806 C CA . GLY A 1 492 ? 21.326 -33.170 -13.487 1.00 30.58 492 GLY A CA 1
ATOM 3807 C C . GLY A 1 492 ? 21.065 -32.797 -12.030 1.00 30.58 492 GLY A C 1
ATOM 3808 O O . GLY A 1 492 ? 20.002 -32.289 -11.700 1.00 30.58 492 GLY A O 1
ATOM 3809 N N . TYR A 1 493 ? 22.006 -33.107 -11.134 1.00 27.42 493 TYR A N 1
ATOM 3810 C CA . TYR A 1 493 ? 21.845 -32.866 -9.697 1.00 27.42 493 TYR A CA 1
ATOM 3811 C C . TYR A 1 493 ? 21.796 -31.365 -9.370 1.00 27.42 493 TYR A C 1
ATOM 3813 O O . TYR A 1 493 ? 22.802 -30.666 -9.487 1.00 27.42 493 TYR A O 1
ATOM 3821 N N . VAL A 1 494 ? 20.650 -30.901 -8.868 1.00 29.53 494 VAL A N 1
ATOM 3822 C CA . VAL A 1 494 ? 20.521 -29.660 -8.093 1.00 29.53 494 VAL A CA 1
ATOM 3823 C C . VAL A 1 494 ? 20.523 -30.038 -6.609 1.00 29.53 494 VAL A C 1
ATOM 3825 O O . VAL A 1 494 ? 19.734 -30.874 -6.170 1.00 29.53 494 VAL A O 1
ATOM 3828 N N . PHE A 1 495 ? 21.435 -29.456 -5.828 1.00 29.44 495 PHE A N 1
ATOM 3829 C CA . PHE A 1 495 ? 21.513 -29.675 -4.381 1.00 29.44 495 PHE A CA 1
ATOM 3830 C C . PHE A 1 495 ? 20.437 -28.849 -3.665 1.00 29.44 495 PHE A C 1
ATOM 3832 O O . PHE A 1 495 ? 20.477 -27.621 -3.693 1.00 29.44 495 PHE A O 1
ATOM 3839 N N . GLY A 1 496 ? 19.488 -29.516 -3.006 1.00 30.11 496 GLY A N 1
ATOM 3840 C CA . GLY A 1 496 ? 18.484 -28.861 -2.167 1.00 30.11 496 GLY A CA 1
ATOM 3841 C C . GLY A 1 496 ? 19.049 -28.456 -0.802 1.00 30.11 496 GLY A C 1
ATOM 3842 O O . GLY A 1 496 ? 19.719 -29.250 -0.140 1.00 30.11 496 GLY A O 1
ATOM 3843 N N . GLN A 1 497 ? 18.757 -27.231 -0.357 1.00 33.66 497 GLN A N 1
ATOM 3844 C CA . GLN A 1 497 ? 18.905 -26.843 1.047 1.00 33.66 497 GLN A CA 1
ATOM 3845 C C . GLN A 1 497 ? 17.637 -27.244 1.809 1.00 33.66 497 GLN A C 1
ATOM 3847 O O . GLN A 1 497 ? 16.537 -26.860 1.424 1.00 33.66 497 GLN A O 1
ATOM 3852 N N . GLY A 1 498 ? 17.789 -28.007 2.892 1.00 33.50 498 GLY A N 1
ATOM 3853 C CA . GLY A 1 498 ? 16.698 -28.357 3.804 1.00 33.50 498 GLY A CA 1
ATOM 3854 C C . GLY A 1 498 ? 16.832 -27.632 5.143 1.00 33.50 498 GLY A C 1
ATOM 3855 O O . GLY A 1 498 ? 17.941 -27.458 5.656 1.00 33.50 498 GLY A O 1
ATOM 3856 N N . ARG A 1 499 ? 15.698 -27.228 5.725 1.00 41.41 499 ARG A N 1
ATOM 3857 C CA . ARG A 1 499 ? 15.600 -26.606 7.054 1.00 41.41 499 ARG A CA 1
ATOM 3858 C C . ARG A 1 499 ? 14.811 -27.528 7.981 1.00 41.41 499 ARG A C 1
ATOM 3860 O O . ARG A 1 499 ? 13.736 -27.984 7.613 1.00 41.41 499 ARG A O 1
ATOM 3867 N N . VAL A 1 500 ? 15.334 -27.771 9.182 1.00 36.53 500 VAL A N 1
ATOM 3868 C CA . VAL A 1 500 ? 14.620 -28.488 10.249 1.00 36.53 500 VAL A CA 1
ATOM 3869 C C . VAL A 1 500 ? 14.526 -27.566 11.456 1.00 36.53 500 VAL A C 1
ATOM 3871 O O . VAL A 1 500 ? 15.531 -27.006 11.902 1.00 36.53 500 VAL A O 1
ATOM 3874 N N . GLU A 1 501 ? 13.311 -27.391 11.964 1.00 37.62 501 GLU A N 1
ATOM 3875 C CA . GLU A 1 501 ? 13.025 -26.573 13.137 1.00 37.62 501 GLU A CA 1
ATOM 3876 C C . GLU A 1 501 ? 12.513 -27.475 14.260 1.00 37.62 501 GLU A C 1
ATOM 3878 O O . GLU A 1 501 ? 11.552 -28.221 14.077 1.00 37.62 501 GLU A O 1
ATOM 3883 N N . THR A 1 502 ? 13.171 -27.428 15.418 1.00 46.19 502 THR A N 1
ATOM 3884 C CA . THR A 1 502 ? 12.732 -28.152 16.613 1.00 46.19 502 THR A CA 1
ATOM 3885 C C . THR A 1 502 ? 12.385 -27.139 17.691 1.00 46.19 502 THR A C 1
ATOM 3887 O O . THR A 1 502 ? 13.219 -26.323 18.091 1.00 46.19 502 THR A O 1
ATOM 3890 N N . LYS A 1 503 ? 11.137 -27.199 18.154 1.00 37.38 503 LYS A N 1
ATOM 3891 C CA . LYS A 1 503 ? 10.633 -26.406 19.274 1.00 37.38 503 LYS A CA 1
ATOM 3892 C C . LYS A 1 503 ? 10.608 -27.288 20.513 1.00 37.38 503 LYS A C 1
ATOM 3894 O O . LYS A 1 503 ? 10.071 -28.392 20.460 1.00 37.38 503 LYS A O 1
ATOM 3899 N N . ILE A 1 504 ? 11.203 -26.815 21.601 1.00 46.81 504 ILE A N 1
ATOM 3900 C CA . ILE A 1 504 ? 11.240 -27.532 22.877 1.00 46.81 504 ILE A CA 1
ATOM 3901 C C . ILE A 1 504 ? 10.514 -26.676 23.911 1.00 46.81 504 ILE A C 1
ATOM 3903 O O . ILE A 1 504 ? 10.807 -25.488 24.062 1.00 46.81 504 ILE A O 1
ATOM 3907 N N . LEU A 1 505 ? 9.555 -27.285 24.611 1.00 29.48 505 LEU A N 1
ATOM 3908 C CA . LEU A 1 505 ? 8.931 -26.680 25.781 1.00 29.48 505 LEU A CA 1
ATOM 3909 C C . LEU A 1 505 ? 9.889 -26.832 26.963 1.00 29.48 505 LEU A C 1
ATOM 3911 O O . LEU A 1 505 ? 10.227 -27.955 27.338 1.00 29.48 505 LEU A O 1
ATOM 3915 N N . VAL A 1 506 ? 10.310 -25.718 27.556 1.00 40.25 506 VAL A N 1
ATOM 3916 C CA . VAL A 1 506 ? 11.064 -25.732 28.811 1.00 40.25 506 VAL A CA 1
ATOM 3917 C C . VAL A 1 506 ? 10.099 -25.325 29.920 1.00 40.25 506 VAL A C 1
ATOM 3919 O O . VAL A 1 506 ? 9.385 -24.331 29.796 1.00 40.25 506 VAL A O 1
ATOM 3922 N N . GLY A 1 507 ? 10.009 -26.148 30.967 1.00 33.22 507 GLY A N 1
ATOM 3923 C CA . GLY A 1 507 ? 9.011 -26.007 32.027 1.00 33.22 507 GLY A CA 1
ATOM 3924 C C . GLY A 1 507 ? 8.922 -24.581 32.580 1.00 33.22 507 GLY A C 1
ATOM 3925 O O . GLY A 1 507 ? 9.903 -24.043 33.081 1.00 33.22 507 GLY A O 1
ATOM 3926 N N . GLY A 1 508 ? 7.728 -23.991 32.493 1.00 42.09 508 GLY A N 1
ATOM 3927 C CA . GLY A 1 508 ? 7.342 -22.766 33.199 1.00 42.09 508 GLY A CA 1
ATOM 3928 C C . GLY A 1 508 ? 7.804 -21.423 32.620 1.00 42.09 508 GLY A C 1
ATOM 3929 O O . GLY A 1 508 ? 7.313 -20.406 33.094 1.00 42.09 508 GLY A O 1
ATOM 3930 N N . ALA A 1 509 ? 8.679 -21.370 31.609 1.00 41.53 509 ALA A N 1
ATOM 3931 C CA . ALA A 1 509 ? 9.215 -20.092 31.116 1.00 41.53 509 ALA A CA 1
ATOM 3932 C C . ALA A 1 509 ? 9.552 -20.108 29.611 1.00 41.53 509 ALA A C 1
ATOM 3934 O O . ALA A 1 509 ? 10.698 -19.932 29.206 1.00 41.53 509 ALA A O 1
ATOM 3935 N N . GLY A 1 510 ? 8.529 -20.289 28.772 1.00 39.84 510 GLY A N 1
ATOM 3936 C CA . GLY A 1 510 ? 8.610 -20.014 27.333 1.00 39.84 510 GLY A CA 1
ATOM 3937 C C . GLY A 1 510 ? 9.185 -21.126 26.442 1.00 39.84 510 GLY A C 1
ATOM 3938 O O . GLY A 1 510 ? 9.708 -22.148 26.885 1.00 39.84 510 GLY A O 1
ATOM 3939 N N . LEU A 1 511 ? 9.016 -20.926 25.131 1.00 36.31 511 LEU A N 1
ATOM 3940 C CA . LEU A 1 511 ? 9.442 -21.830 24.058 1.00 36.31 511 LEU A CA 1
ATOM 3941 C C . LEU A 1 511 ? 10.878 -21.513 23.627 1.00 36.31 511 LEU A C 1
ATOM 3943 O O . LEU A 1 511 ? 11.155 -20.413 23.155 1.00 36.31 511 LEU A O 1
ATOM 3947 N N . ALA A 1 512 ? 11.770 -22.502 23.686 1.00 41.62 512 ALA A N 1
ATOM 3948 C CA . ALA A 1 512 ? 13.084 -22.406 23.059 1.00 41.62 512 ALA A CA 1
ATOM 3949 C C . ALA A 1 512 ? 13.019 -22.981 21.635 1.00 41.62 512 ALA A C 1
ATOM 3951 O O . ALA A 1 512 ? 12.569 -24.112 21.422 1.00 41.62 512 ALA A O 1
ATOM 3952 N N . THR A 1 513 ? 13.479 -22.209 20.647 1.00 37.75 513 THR A N 1
ATOM 3953 C CA . THR A 1 513 ? 13.562 -22.660 19.249 1.00 37.75 513 THR A CA 1
ATOM 3954 C C . THR A 1 513 ? 15.016 -22.918 18.880 1.00 37.75 513 THR A C 1
ATOM 3956 O O . THR A 1 513 ? 15.833 -22.001 18.886 1.00 37.75 513 THR A O 1
ATOM 3959 N N . ILE A 1 514 ? 15.338 -24.160 18.515 1.00 43.97 514 ILE A N 1
ATOM 3960 C CA . ILE A 1 514 ? 16.664 -24.526 18.011 1.00 43.97 514 ILE A CA 1
ATOM 3961 C C . ILE A 1 514 ? 16.571 -24.665 16.493 1.00 43.97 514 ILE A C 1
ATOM 3963 O O . ILE A 1 514 ? 15.788 -25.460 15.968 1.00 43.97 514 ILE A O 1
ATOM 3967 N N . ARG A 1 515 ? 17.388 -23.888 15.774 1.00 43.12 515 ARG A N 1
ATOM 3968 C CA . ARG A 1 515 ? 17.463 -23.921 14.308 1.00 43.12 515 ARG A CA 1
ATOM 3969 C C . ARG A 1 515 ? 18.739 -24.635 13.875 1.00 43.12 515 ARG A C 1
ATOM 3971 O O . ARG A 1 515 ? 19.834 -24.227 14.257 1.00 43.12 515 ARG A O 1
ATOM 3978 N N . ARG A 1 516 ? 18.611 -25.675 13.044 1.00 45.28 516 ARG A N 1
ATOM 3979 C CA . ARG A 1 516 ? 19.754 -26.319 12.375 1.00 45.28 516 ARG A CA 1
ATOM 3980 C C . ARG A 1 516 ? 19.730 -26.017 10.883 1.00 45.28 516 ARG A C 1
ATOM 3982 O O . ARG A 1 516 ? 18.698 -26.163 10.231 1.00 45.28 516 ARG A O 1
ATOM 3989 N N . LYS A 1 517 ? 20.888 -25.630 10.345 1.00 38.19 517 LYS A N 1
ATOM 3990 C CA . LYS A 1 517 ? 21.110 -25.476 8.905 1.00 38.19 517 LYS A CA 1
ATOM 3991 C C . LYS A 1 517 ? 22.146 -26.500 8.460 1.00 38.19 517 LYS A C 1
ATOM 3993 O O . LYS A 1 517 ? 23.204 -26.607 9.074 1.00 38.19 517 LYS A O 1
ATOM 3998 N N . TYR A 1 518 ? 21.837 -27.238 7.401 1.00 37.91 518 TYR A N 1
ATOM 3999 C CA . TYR A 1 518 ? 22.761 -28.191 6.799 1.00 37.91 518 TYR A CA 1
ATOM 4000 C C . TYR A 1 518 ? 23.316 -27.612 5.498 1.00 37.91 518 TYR A C 1
ATOM 4002 O O . TYR A 1 518 ? 22.568 -27.089 4.675 1.00 37.91 518 TYR A O 1
ATOM 4010 N N . SER A 1 519 ? 24.632 -27.717 5.315 1.00 34.34 519 SER A N 1
ATOM 4011 C CA . SER A 1 519 ? 25.313 -27.437 4.052 1.00 34.34 519 SER A CA 1
ATOM 4012 C C . SER A 1 519 ? 26.314 -28.551 3.791 1.00 34.34 519 SER A C 1
ATOM 4014 O O . SER A 1 519 ? 27.195 -28.807 4.611 1.00 34.34 519 SER A O 1
ATOM 4016 N N . THR A 1 520 ? 26.186 -29.229 2.657 1.00 33.66 520 THR A N 1
ATOM 4017 C CA . THR A 1 520 ? 27.163 -30.220 2.204 1.00 33.66 520 THR A CA 1
ATOM 4018 C C . THR A 1 520 ? 28.036 -29.613 1.121 1.00 33.66 520 THR A C 1
ATOM 4020 O O . THR A 1 520 ? 27.565 -29.383 0.010 1.00 33.66 520 THR A O 1
ATOM 4023 N N . THR A 1 521 ? 29.321 -29.429 1.419 1.00 33.97 521 THR A N 1
ATOM 4024 C CA . THR A 1 521 ? 30.353 -29.191 0.404 1.00 33.97 521 THR A CA 1
ATOM 4025 C C . THR A 1 521 ? 31.251 -30.423 0.329 1.00 33.97 521 THR A C 1
ATOM 4027 O O . THR A 1 521 ? 31.514 -31.085 1.335 1.00 33.97 521 THR A O 1
ATOM 4030 N N . LYS A 1 522 ? 31.682 -30.782 -0.882 1.00 31.53 522 LYS A N 1
ATOM 4031 C CA . LYS A 1 522 ? 32.445 -32.004 -1.157 1.00 31.53 522 LYS A CA 1
ATOM 4032 C C . LYS A 1 522 ? 33.726 -32.042 -0.304 1.00 31.53 522 LYS A C 1
ATOM 4034 O O . LYS A 1 522 ? 34.629 -31.243 -0.519 1.00 31.53 522 LYS A O 1
ATOM 4039 N N . GLY A 1 523 ? 33.801 -32.992 0.630 1.00 38.53 523 GLY A N 1
ATOM 4040 C CA . GLY A 1 523 ? 35.036 -33.353 1.339 1.00 38.53 523 GLY A CA 1
ATOM 4041 C C . GLY A 1 523 ? 35.177 -32.898 2.795 1.00 38.53 523 GLY A C 1
ATOM 4042 O O . GLY A 1 523 ? 36.122 -33.334 3.446 1.00 38.53 523 GLY A O 1
ATOM 4043 N N . SER A 1 524 ? 34.256 -32.109 3.354 1.00 31.31 524 SER A N 1
ATOM 4044 C CA . SER A 1 524 ? 34.290 -31.765 4.784 1.00 31.31 524 SER A CA 1
ATOM 4045 C C . SER A 1 524 ? 32.926 -31.286 5.290 1.00 31.31 524 SER A C 1
ATOM 4047 O O . SER A 1 524 ? 32.308 -30.392 4.717 1.00 31.31 524 SER A O 1
ATOM 4049 N N . ARG A 1 525 ? 32.437 -31.886 6.388 1.00 31.89 525 ARG A N 1
ATOM 4050 C CA . ARG A 1 525 ? 31.307 -31.336 7.151 1.00 31.89 525 ARG A CA 1
ATOM 4051 C C . ARG A 1 525 ? 31.837 -30.200 8.018 1.00 31.89 525 ARG A C 1
ATOM 4053 O O . ARG A 1 525 ? 32.682 -30.435 8.875 1.00 31.89 525 ARG A O 1
ATOM 4060 N N . HIS A 1 526 ? 31.349 -28.990 7.786 1.00 30.55 526 HIS A N 1
ATOM 4061 C CA . HIS A 1 526 ? 31.429 -27.908 8.760 1.00 30.55 526 HIS A CA 1
ATOM 4062 C C . HIS A 1 526 ? 30.042 -27.737 9.368 1.00 30.55 526 HIS A C 1
ATOM 4064 O O . HIS A 1 526 ? 29.074 -27.473 8.658 1.00 30.55 526 HIS A O 1
ATOM 4070 N N . GLU A 1 527 ? 29.954 -27.924 10.679 1.00 32.91 527 GLU A N 1
ATOM 4071 C CA . GLU A 1 527 ? 28.745 -27.681 11.455 1.00 32.91 527 GLU A CA 1
ATOM 4072 C C . GLU A 1 527 ? 28.912 -26.333 12.156 1.00 32.91 527 GLU A C 1
ATOM 4074 O O . GLU A 1 527 ? 29.925 -26.080 12.806 1.00 32.91 527 GLU A O 1
ATOM 4079 N N . THR A 1 528 ? 27.947 -25.434 11.989 1.00 33.28 528 THR A N 1
ATOM 4080 C CA . THR A 1 528 ? 27.934 -24.151 12.696 1.00 33.28 528 THR A CA 1
ATOM 4081 C C . THR A 1 528 ? 26.662 -24.081 13.519 1.00 33.28 528 THR A C 1
ATOM 4083 O O . THR A 1 528 ? 25.559 -24.073 12.973 1.00 33.28 528 THR A O 1
ATOM 4086 N N . PHE A 1 529 ? 26.820 -24.043 14.839 1.00 29.22 529 PHE A N 1
ATOM 4087 C CA . PHE A 1 529 ? 25.720 -23.869 15.775 1.00 29.22 529 PHE A CA 1
ATOM 4088 C C . PHE A 1 529 ? 25.531 -22.379 16.054 1.00 29.22 529 PHE A C 1
ATOM 4090 O O . PHE A 1 529 ? 26.478 -21.682 16.409 1.00 29.22 529 PHE A O 1
ATOM 4097 N N . LYS A 1 530 ? 24.301 -21.886 15.892 1.00 35.00 530 LYS A N 1
ATOM 4098 C CA . LYS A 1 530 ? 23.889 -20.576 16.402 1.00 35.00 530 LYS A CA 1
ATOM 4099 C C . LYS A 1 530 ? 22.719 -20.782 17.351 1.00 35.00 530 LYS A C 1
ATOM 4101 O O . LYS A 1 530 ? 21.649 -21.213 16.929 1.00 35.00 530 LYS A O 1
ATOM 4106 N N . GLN A 1 531 ? 22.936 -20.474 18.621 1.00 31.22 531 GLN A N 1
ATOM 4107 C CA . GLN A 1 531 ? 21.863 -20.283 19.585 1.00 31.22 531 GLN A CA 1
ATOM 4108 C C . GLN A 1 531 ? 21.380 -18.839 19.435 1.00 31.22 531 GLN A C 1
ATOM 4110 O O . GLN A 1 531 ? 22.172 -17.912 19.576 1.00 31.22 531 GLN A O 1
ATOM 4115 N N . SER A 1 532 ? 20.108 -18.639 19.096 1.00 34.53 532 SER A N 1
ATOM 4116 C CA . SER A 1 532 ? 19.474 -17.322 19.183 1.00 34.53 532 SER A CA 1
ATOM 4117 C C . SER A 1 532 ? 18.474 -17.361 20.327 1.00 34.53 532 SER A C 1
ATOM 4119 O O . SER A 1 532 ? 17.465 -18.062 20.238 1.00 34.53 532 SER A O 1
ATOM 4121 N N . GLN A 1 533 ? 18.769 -16.636 21.397 1.00 33.50 533 GLN A N 1
ATOM 4122 C CA . GLN A 1 533 ? 17.811 -16.346 22.452 1.00 33.50 533 GLN A CA 1
ATOM 4123 C C . GLN A 1 533 ? 17.033 -15.105 22.004 1.00 33.50 533 GLN A C 1
ATOM 4125 O O . GLN A 1 533 ? 17.642 -14.113 21.610 1.00 33.50 533 GLN A O 1
ATOM 4130 N N . SER A 1 534 ? 15.704 -15.174 21.958 1.00 33.47 534 SER A N 1
ATOM 4131 C CA . SER A 1 534 ? 14.896 -13.969 21.779 1.00 33.47 534 SER A CA 1
ATOM 4132 C C . SER A 1 534 ? 14.827 -13.261 23.127 1.00 33.47 534 SER A C 1
ATOM 4134 O O . SER A 1 534 ? 14.216 -13.798 24.053 1.00 33.47 534 SER A O 1
ATOM 4136 N N . ASP A 1 535 ? 15.466 -12.098 23.240 1.00 30.47 535 ASP A N 1
ATOM 4137 C CA . ASP A 1 535 ? 15.331 -11.223 24.403 1.00 30.47 535 ASP A CA 1
ATOM 4138 C C . ASP A 1 535 ? 13.875 -10.762 24.521 1.00 30.47 535 ASP A C 1
ATOM 4140 O O . ASP A 1 535 ? 13.399 -9.912 23.770 1.00 30.47 535 ASP A O 1
ATOM 4144 N N . THR A 1 536 ? 13.145 -11.336 25.473 1.00 35.06 536 THR A N 1
ATOM 4145 C CA . THR A 1 536 ? 11.923 -10.731 25.998 1.00 35.06 536 THR A CA 1
ATOM 4146 C C . THR A 1 536 ? 12.361 -9.736 27.064 1.00 35.06 536 THR A C 1
ATOM 4148 O O . THR A 1 536 ? 12.793 -10.151 28.139 1.00 35.06 536 THR A O 1
ATOM 4151 N N . GLY A 1 537 ? 12.316 -8.441 26.743 1.00 35.25 537 GLY A N 1
ATOM 4152 C CA . GLY A 1 537 ? 12.778 -7.357 27.610 1.00 35.25 537 GLY A CA 1
ATOM 4153 C C . GLY A 1 537 ? 12.235 -7.453 29.038 1.00 35.25 537 GLY A C 1
ATOM 4154 O O . GLY A 1 537 ? 11.083 -7.125 29.298 1.00 35.25 537 GLY A O 1
ATOM 4155 N N . ASN A 1 538 ? 13.091 -7.879 29.966 1.00 31.12 538 ASN A N 1
ATOM 4156 C CA . ASN A 1 538 ? 12.870 -7.817 31.405 1.00 31.12 538 ASN A CA 1
ATOM 4157 C C . ASN A 1 538 ? 14.171 -7.303 32.057 1.00 31.12 538 ASN A C 1
ATOM 4159 O O . ASN A 1 538 ? 15.211 -7.945 31.902 1.00 31.12 538 ASN A O 1
ATOM 4163 N N . PRO A 1 539 ? 14.162 -6.159 32.766 1.00 33.56 539 PRO A N 1
ATOM 4164 C CA . PRO A 1 539 ? 15.373 -5.530 33.302 1.00 33.56 539 PRO A CA 1
ATOM 4165 C C . PRO A 1 539 ? 15.893 -6.158 34.611 1.00 33.56 539 PRO A C 1
ATOM 4167 O O . PRO A 1 539 ? 16.763 -5.583 35.263 1.00 33.56 539 PRO A O 1
ATOM 4170 N N . SER A 1 540 ? 15.413 -7.338 35.014 1.00 33.28 540 SER A N 1
ATOM 4171 C CA . SER A 1 540 ? 15.928 -8.054 36.188 1.00 33.28 540 SER A CA 1
ATOM 4172 C C . SER A 1 540 ? 16.824 -9.224 35.768 1.00 33.28 540 SER A C 1
ATOM 4174 O O . SER A 1 540 ? 16.368 -10.293 35.371 1.00 33.28 540 SER A O 1
ATOM 4176 N N . GLY A 1 541 ? 18.139 -8.994 35.827 1.00 36.09 541 GLY A N 1
ATOM 4177 C CA . GLY A 1 541 ? 19.164 -9.974 35.478 1.00 36.09 541 GLY A CA 1
ATOM 4178 C C . GLY A 1 541 ? 19.164 -11.193 36.401 1.00 36.09 541 GLY A C 1
ATOM 4179 O O . GLY A 1 541 ? 19.844 -11.198 37.425 1.00 36.09 541 GLY A O 1
ATOM 4180 N N . HIS A 1 542 ? 18.468 -12.253 35.995 1.00 30.03 542 HIS A N 1
ATOM 4181 C CA . HIS A 1 542 ? 18.682 -13.604 36.501 1.00 30.03 542 HIS A CA 1
ATOM 4182 C C . HIS A 1 542 ? 19.194 -14.503 35.374 1.00 30.03 542 HIS A C 1
ATOM 4184 O O . HIS A 1 542 ? 18.493 -14.802 34.410 1.00 30.03 542 HIS A O 1
ATOM 4190 N N . ARG A 1 543 ? 20.458 -14.915 35.510 1.00 28.81 543 ARG A N 1
ATOM 4191 C CA . ARG A 1 543 ? 21.124 -15.901 34.656 1.00 28.81 543 ARG A CA 1
ATOM 4192 C C . ARG A 1 543 ? 20.574 -17.285 35.026 1.00 28.81 543 ARG A C 1
ATOM 4194 O O . ARG A 1 543 ? 20.576 -17.641 36.201 1.00 28.81 543 ARG A O 1
ATOM 4201 N N . VAL A 1 544 ? 20.082 -18.041 34.048 1.00 31.66 544 VAL A N 1
ATOM 4202 C CA . VAL A 1 544 ? 19.734 -19.458 34.231 1.00 31.66 544 VAL A CA 1
ATOM 4203 C C . VAL A 1 544 ? 20.947 -20.273 33.802 1.00 31.66 544 VAL A C 1
ATOM 4205 O O . VAL A 1 544 ? 21.194 -20.419 32.605 1.00 31.66 544 VAL A O 1
ATOM 4208 N N . ASP A 1 545 ? 21.715 -20.772 34.768 1.00 31.42 545 ASP A N 1
ATOM 4209 C CA . ASP A 1 545 ? 22.812 -21.703 34.501 1.00 31.42 545 ASP A CA 1
ATOM 4210 C C . ASP A 1 545 ? 22.239 -23.126 34.348 1.00 31.42 545 ASP A C 1
ATOM 4212 O O . ASP A 1 545 ? 21.495 -23.619 35.199 1.00 31.42 545 ASP A O 1
ATOM 4216 N N . ILE A 1 546 ? 22.544 -23.781 33.224 1.00 32.72 546 ILE A N 1
ATOM 4217 C CA . ILE A 1 546 ? 22.148 -25.168 32.948 1.00 32.72 546 ILE A CA 1
ATOM 4218 C C . ILE A 1 546 ? 23.325 -26.074 33.325 1.00 32.72 546 ILE A C 1
ATOM 4220 O O . ILE A 1 546 ? 24.229 -26.290 32.524 1.00 32.72 546 ILE A O 1
ATOM 4224 N N . ASP A 1 547 ? 23.302 -26.633 34.534 1.00 30.22 547 ASP A N 1
ATOM 4225 C CA . ASP A 1 547 ? 24.406 -27.425 35.110 1.00 30.22 547 ASP A CA 1
ATOM 4226 C C . ASP A 1 547 ? 24.353 -28.937 34.784 1.00 30.22 547 ASP A C 1
ATOM 4228 O O . ASP A 1 547 ? 24.800 -29.787 35.563 1.00 30.22 547 ASP A O 1
ATOM 4232 N N . HIS A 1 548 ? 23.790 -29.334 33.635 1.00 34.00 548 HIS A N 1
ATOM 4233 C CA . HIS A 1 548 ? 23.608 -30.755 33.297 1.00 34.00 548 HIS A CA 1
ATOM 4234 C C . HIS A 1 548 ? 24.192 -31.150 31.930 1.00 34.00 548 HIS A C 1
ATOM 4236 O O . HIS A 1 548 ? 24.006 -30.430 30.948 1.00 34.00 548 HIS A O 1
ATOM 4242 N N . PRO A 1 549 ? 24.872 -32.315 31.832 1.00 31.66 549 PRO A N 1
ATOM 4243 C CA . PRO A 1 549 ? 25.437 -32.793 30.577 1.00 31.66 549 PRO A CA 1
ATOM 4244 C C . PRO A 1 549 ? 24.328 -33.197 29.602 1.00 31.66 549 PRO A C 1
ATOM 4246 O O . PRO A 1 549 ? 23.416 -33.951 29.949 1.00 31.66 549 PRO A O 1
ATOM 4249 N N . VAL A 1 550 ? 24.438 -32.736 28.357 1.00 40.22 550 VAL A N 1
ATOM 4250 C CA . VAL A 1 550 ? 23.560 -33.170 27.267 1.00 40.22 550 VAL A CA 1
ATOM 4251 C C . VAL A 1 550 ? 24.204 -34.377 26.588 1.00 40.22 550 VAL A C 1
ATOM 4253 O O . VAL A 1 550 ? 25.343 -34.314 26.121 1.00 40.22 550 VAL A O 1
ATOM 4256 N N . VAL A 1 551 ? 23.483 -35.498 26.556 1.00 36.09 551 VAL A N 1
ATOM 4257 C CA . VAL A 1 551 ? 23.932 -36.732 25.899 1.00 36.09 551 VAL A CA 1
ATOM 4258 C C . VAL A 1 551 ? 23.390 -36.756 24.478 1.00 36.09 551 VAL A C 1
ATOM 4260 O O . VAL A 1 551 ? 22.177 -36.736 24.274 1.00 36.09 551 VAL A O 1
ATOM 4263 N N . PHE A 1 552 ? 24.279 -36.836 23.489 1.00 42.19 552 PHE A N 1
ATOM 4264 C CA . PHE A 1 552 ? 23.888 -36.989 22.090 1.00 42.19 552 PHE A CA 1
ATOM 4265 C C . PHE A 1 552 ? 24.195 -38.405 21.620 1.00 42.19 552 PHE A C 1
ATOM 4267 O O . PHE A 1 552 ? 25.336 -38.862 21.700 1.00 42.19 552 PHE A O 1
ATOM 4274 N N . CYS A 1 553 ? 23.178 -39.090 21.103 1.00 41.84 553 CYS A N 1
ATOM 4275 C CA . CYS A 1 553 ? 23.306 -40.419 20.519 1.00 41.84 553 CYS A CA 1
ATOM 4276 C C . CYS A 1 553 ? 23.035 -40.359 19.018 1.00 41.84 553 CYS A C 1
ATOM 4278 O O . CYS A 1 553 ? 22.076 -39.726 18.580 1.00 41.84 553 CYS A O 1
ATOM 4280 N N . HIS A 1 554 ? 23.874 -41.036 18.237 1.00 42.12 554 HIS A N 1
ATOM 4281 C CA . HIS A 1 554 ? 23.674 -41.219 16.805 1.00 42.12 554 HIS A CA 1
ATOM 4282 C C . HIS A 1 554 ? 23.541 -42.713 16.512 1.00 42.12 554 HIS A C 1
ATOM 4284 O O . HIS A 1 554 ? 24.423 -43.498 16.873 1.00 42.12 554 HIS A O 1
ATOM 4290 N N . GLU A 1 555 ? 22.455 -43.106 15.852 1.00 32.66 555 GLU A N 1
ATOM 4291 C CA . GLU A 1 555 ? 22.300 -44.452 15.303 1.00 32.66 555 GLU A CA 1
ATOM 4292 C C . GLU A 1 555 ? 22.833 -44.488 13.877 1.00 32.66 555 GLU A C 1
ATOM 4294 O O . GLU A 1 555 ? 22.470 -43.662 13.042 1.00 32.66 555 GLU A O 1
ATOM 4299 N N . ASN A 1 556 ? 23.702 -45.460 13.614 1.00 48.50 556 ASN A N 1
ATOM 4300 C CA . ASN A 1 556 ? 24.092 -45.876 12.274 1.00 48.50 556 ASN A CA 1
ATOM 4301 C C . ASN A 1 556 ? 23.824 -47.383 12.147 1.00 48.50 556 ASN A C 1
ATOM 4303 O O . ASN A 1 556 ? 23.564 -48.061 13.141 1.00 48.50 556 ASN A O 1
ATOM 4307 N N . SER A 1 557 ? 23.978 -47.933 10.942 1.00 36.12 557 SER A N 1
ATOM 4308 C CA . SER A 1 557 ? 23.776 -49.358 10.621 1.00 36.12 557 SER A CA 1
ATOM 4309 C C . SER A 1 557 ? 24.635 -50.360 11.422 1.00 36.12 557 SER A C 1
ATOM 4311 O O . SER A 1 557 ? 24.483 -51.562 11.243 1.00 36.12 557 SER A O 1
ATOM 4313 N N . GLY A 1 558 ? 25.514 -49.889 12.315 1.00 44.25 558 GLY A N 1
ATOM 4314 C CA . GLY A 1 558 ? 26.315 -50.698 13.242 1.00 44.25 558 GLY A CA 1
ATOM 4315 C C . GLY A 1 558 ? 26.027 -50.462 14.734 1.00 44.25 558 GLY A C 1
ATOM 4316 O O . GLY A 1 558 ? 26.868 -50.819 15.555 1.00 44.25 558 GLY A O 1
ATOM 4317 N N . GLY A 1 559 ? 24.893 -49.845 15.091 1.00 40.19 559 GLY A N 1
ATOM 4318 C CA . GLY A 1 559 ? 24.478 -49.581 16.477 1.00 40.19 559 GLY A CA 1
ATOM 4319 C C . GLY A 1 559 ? 24.680 -48.132 16.942 1.00 40.19 559 GLY A C 1
ATOM 4320 O O . GLY A 1 559 ? 25.405 -47.350 16.318 1.00 40.19 559 GLY A O 1
ATOM 4321 N N . ALA A 1 560 ? 24.007 -47.768 18.040 1.00 38.16 560 ALA A N 1
ATOM 4322 C CA . ALA A 1 560 ? 24.031 -46.424 18.611 1.00 38.16 560 ALA A CA 1
ATOM 4323 C C . ALA A 1 560 ? 25.374 -46.116 19.294 1.00 38.16 560 ALA A C 1
ATOM 4325 O O . ALA A 1 560 ? 25.843 -46.874 20.144 1.00 38.16 560 ALA A O 1
ATOM 4326 N N . LYS A 1 561 ? 25.978 -44.970 18.964 1.00 39.81 561 LYS A N 1
ATOM 4327 C CA . LYS A 1 561 ? 27.088 -44.393 19.737 1.00 39.81 561 LYS A CA 1
ATOM 4328 C C . LYS A 1 561 ? 26.624 -43.105 20.396 1.00 39.81 561 LYS A C 1
ATOM 4330 O O . LYS A 1 561 ? 26.161 -42.196 19.708 1.00 39.81 561 LYS A O 1
ATOM 4335 N N . CYS A 1 562 ? 26.783 -43.031 21.713 1.00 48.12 562 CYS A N 1
ATOM 4336 C CA . CYS A 1 562 ? 26.470 -41.846 22.502 1.00 48.12 562 CYS A CA 1
ATOM 4337 C C . CYS A 1 562 ? 27.749 -41.163 22.978 1.00 48.12 562 CYS A C 1
ATOM 4339 O O . CYS A 1 562 ? 28.721 -41.833 23.339 1.00 48.12 562 CYS A O 1
ATOM 4341 N N . ARG A 1 563 ? 27.744 -39.831 22.986 1.00 39.56 563 ARG A N 1
ATOM 4342 C CA . ARG A 1 563 ? 28.817 -39.015 23.550 1.00 39.56 563 ARG A CA 1
ATOM 4343 C C . ARG A 1 563 ? 28.233 -38.008 24.533 1.00 39.56 563 ARG A C 1
ATOM 4345 O O . ARG A 1 563 ? 27.222 -37.372 24.239 1.00 39.56 563 ARG A O 1
ATOM 4352 N N . ASN A 1 564 ? 28.905 -37.863 25.670 1.00 34.81 564 ASN A N 1
ATOM 4353 C CA . ASN A 1 564 ? 28.646 -36.790 26.622 1.00 34.81 564 ASN A CA 1
ATOM 4354 C C . ASN A 1 564 ? 29.552 -35.618 26.259 1.00 34.81 564 ASN A C 1
ATOM 4356 O O . ASN A 1 564 ? 30.769 -35.800 26.167 1.00 34.81 564 ASN A O 1
ATOM 4360 N N . GLU A 1 565 ? 28.976 -34.437 26.067 1.00 40.91 565 GLU A N 1
ATOM 4361 C CA . GLU A 1 565 ? 29.749 -33.209 25.901 1.00 40.91 565 GLU A CA 1
ATOM 4362 C C . GLU A 1 565 ? 29.472 -32.266 27.072 1.00 40.91 565 GLU A C 1
ATOM 4364 O O . GLU A 1 565 ? 28.325 -32.026 27.449 1.00 40.91 565 GLU A O 1
ATOM 4369 N N . TYR A 1 566 ? 30.558 -31.781 27.677 1.00 33.97 566 TYR A N 1
ATOM 4370 C CA . TYR A 1 566 ? 30.536 -30.765 28.721 1.00 33.97 566 TYR A CA 1
ATOM 4371 C C . TYR A 1 566 ? 30.828 -29.418 28.071 1.00 33.97 566 TYR A C 1
ATOM 4373 O O . TYR A 1 566 ? 31.894 -29.233 27.482 1.00 33.97 566 TYR A O 1
ATOM 4381 N N . PHE A 1 567 ? 29.895 -28.481 28.194 1.00 36.97 567 PHE A N 1
ATOM 4382 C CA . PHE A 1 567 ? 30.100 -27.105 27.764 1.00 36.97 567 PHE A CA 1
ATOM 4383 C C . PHE A 1 567 ? 30.664 -26.309 28.942 1.00 36.97 567 PHE A C 1
ATOM 4385 O O . PHE A 1 567 ? 29.930 -25.888 29.826 1.00 36.97 567 PHE A O 1
ATOM 4392 N N . GLY A 1 568 ? 31.989 -26.166 28.972 1.00 31.50 568 GLY A N 1
ATOM 4393 C CA . GLY A 1 568 ? 32.686 -25.180 29.800 1.00 31.50 568 GLY A CA 1
ATOM 4394 C C . GLY A 1 568 ? 33.186 -24.033 28.921 1.00 31.50 568 GLY A C 1
ATOM 4395 O O . GLY A 1 568 ? 33.586 -24.270 27.781 1.00 31.50 568 GLY A O 1
ATOM 4396 N N . GLU A 1 569 ? 33.132 -22.807 29.442 1.00 30.77 569 GLU A N 1
ATOM 4397 C CA . GLU A 1 569 ? 33.425 -21.561 28.720 1.00 30.77 569 GLU A CA 1
ATOM 4398 C C . GLU A 1 569 ? 34.810 -21.540 28.029 1.00 30.77 569 GLU A C 1
ATOM 4400 O O . GLU A 1 569 ? 35.838 -21.905 28.611 1.00 30.77 569 GLU A O 1
ATOM 4405 N N . ARG A 1 570 ? 34.823 -21.027 26.790 1.00 28.16 570 ARG A N 1
ATOM 4406 C CA . ARG A 1 570 ? 35.925 -20.274 26.178 1.00 28.16 570 ARG A CA 1
ATOM 4407 C C . ARG A 1 570 ? 35.375 -19.090 25.407 1.00 28.16 570 ARG A C 1
ATOM 4409 O O . ARG A 1 570 ? 34.372 -19.299 24.688 1.00 28.16 570 ARG A O 1
#

Secondary structure (DSSP, 8-state):
--HHHHHHHHHHHHHHHHHHTTSS--------GGGGGGSPPP-----SS--SEEEE--B-B-TTT-PBPBPTTT-PBPBPPTT---TTSS--SSS-TT---TTTT-SSEEEEIIIIIHHHHHHHHS-SSSSPPPHHHHHHHHHHHHHHHHHHHHHHHHHHS--EE--STTS----TTTTTTS-TT-HHHHHHHHHHHHTTT-EEEETTEE----EES---SSPBPPSS-TTS-----GGG-S--TT----S--BSEEHHHHHHHHHTBS-SSS---B-S-----HHHHHHHHSTT-EEE-TTS-BSS-SS-EEEEEE---TT--BPTT-EEEEEEEEEE-SSSPBPTTTEEEEEEEEETTPPPPTT-PEEEEEEPPPB-TT-EEEEEEEEEEPPSS-EEEEEEEEEEETTS-BGGGGTPPPEEEEEEE----------------------------S----------------PPPP-------PPPP--S--PPPP-EEEEEEEPTTS-EEEEEEE---BTTB---------------S-------SPEEEEEEETTEEEEEEE-----

pLDDT: mean 73.28, std 26.72, range [23.45, 98.81]

Radius of gyration: 30.03 Å; chains: 1; bounding box: 70×91×74 Å